Protein 4K4K (pdb70)

Radius of gyration: 31.1 Å; Cα contacts (8 Å, |Δi|>4): 1404; chains: 2; bounding box: 50×103×67 Å

Solvent-accessible surface area: 24037 Å² total

Nearest PDB structures (foldseek):
  4k4k-assembly1_A  TM=1.003E+00  e=1.810E-51  Bacteroides uniformis ATCC 8492
  4k4k-assembly2_B  TM=9.909E-01  e=2.989E-47  Bacteroides uniformis ATCC 8492
  3sy6-assembly1_B  TM=6.641E-01  e=6.345E-12  Bacteroides fragilis NCTC 9343
  3t2l-assembly1_A-2  TM=6.442E-01  e=5.143E-11  Bacteroides fragilis NCTC 9343
  3pay-assembly1_D  TM=4.215E-01  e=3.443E-05  Bacteroides ovatus ATCC 8483

Secondary structure (DSSP, 8-state):
--SSS--B-EEE----SS-TT-EEEE--BTTB--SSSSEEEE----STT-B-EEPTT---B--TT---EEEEEESS--SS-BTTTEEEEE-S--SSGGGT---EEEEEEE-TTS-EEE--B--SSEEEEEEEEE-SSS--GGGGTT-EEEEEEE--EEEEETTT-S--EE-----EEEEPEEETTEEEEEE--BS-----EEEEEGGGTTEEEEE-GGGSTT-SSB-TTEEEEEEEEEETTEEEEEEEEEE--/----B-EEE-------TT--TT-EEEE--BTTB-SSSSSEEEE-TTHHHH-B-EEPTT---B--TT---EEEEEESS--SS-BTTTEEEEE-S--SSGGGT---EEEEEEEBTTB-EEE--B--SSEEEEEEEEE-SSS--GGGGTT-EEEEEEE--EEEEETTT-S--EE-----EEEEPEEETTEEEEEE--BS-----EEEEEGGGTTEEEEE-GGGSTT-SSB-TTEEEEEEEEEETTEEEEEEEEEE--

CATH classification: 2.60.40.2620 (+1 more: 2.60.40.2630)

B-factor: mean 32.06, std 14.96, range [7.77, 121.59]

Structure (mmCIF, N/CA/C/O backbone):
data_4K4K
#
_entry.id   4K4K
#
_cell.length_a   59.398
_cell.length_b   140.225
_cell.length_c   53.450
_cell.angle_alpha   90.000
_cell.angle_beta   90.000
_cell.angle_gamma   90.000
#
_symmetry.space_group_name_H-M   'P 21 21 2'
#
loop_
_entity.id
_entity.type
_entity.pdbx_description
1 polymer 'Putative cell adhesion protein'
2 non-polymer 'CHLORIDE ION'
3 water water
#
loop_
_atom_site.group_PDB
_atom_site.id
_atom_site.type_symbol
_atom_site.label_atom_id
_atom_site.label_alt_id
_atom_site.label_comp_id
_atom_site.label_asym_id
_atom_site.label_entity_id
_atom_site.label_seq_id
_atom_site.pdbx_PDB_ins_code
_atom_site.Cartn_x
_atom_site.Cartn_y
_atom_site.Cartn_z
_atom_site.occupancy
_atom_site.B_iso_or_equiv
_atom_site.auth_seq_id
_atom_site.auth_comp_id
_atom_site.auth_asym_id
_atom_site.auth_atom_id
_atom_site.pdbx_PDB_model_num
ATOM 1 N N . GLN A 1 7 ? 0.151 3.699 7.000 1.00 64.56 28 GLN A N 1
ATOM 2 C CA . GLN A 1 7 ? -0.379 5.061 7.055 1.00 63.77 28 GLN A CA 1
ATOM 3 C C . GLN A 1 7 ? -0.033 5.881 5.792 1.00 67.27 28 GLN A C 1
ATOM 4 O O . GLN A 1 7 ? 1.111 5.831 5.328 1.00 67.98 28 GLN A O 1
ATOM 6 N N . PRO A 1 8 ? -1.005 6.672 5.256 1.00 62.02 29 PRO A N 1
ATOM 7 C CA . PRO A 1 8 ? -0.733 7.476 4.046 1.00 61.51 29 PRO A CA 1
ATOM 8 C C . PRO A 1 8 ? 0.335 8.553 4.241 1.00 64.78 29 PRO A C 1
ATOM 9 O O . PRO A 1 8 ? 0.606 8.968 5.372 1.00 65.15 29 PRO A O 1
ATOM 13 N N . THR A 1 9 ? 0.937 9.005 3.129 1.00 59.77 30 THR A N 1
ATOM 14 C CA . THR A 1 9 ? 1.963 10.050 3.148 1.00 59.72 30 THR A CA 1
ATOM 15 C C . THR A 1 9 ? 1.372 11.389 2.647 1.00 58.50 30 THR A C 1
ATOM 16 O O . THR A 1 9 ? 2.124 12.363 2.486 1.00 60.04 30 THR A O 1
ATOM 20 N N . ASP A 1 10 ? 0.031 11.462 2.438 1.00 47.78 31 ASP A N 1
ATOM 21 C CA . ASP A 1 10 ? -0.552 12.736 2.003 1.00 45.06 31 ASP A CA 1
ATOM 22 C C . ASP A 1 10 ? -1.440 13.362 3.118 1.00 40.57 31 ASP A C 1
ATOM 23 O O . ASP A 1 10 ? -2.309 14.182 2.814 1.00 35.65 31 ASP A O 1
ATOM 28 N N . GLY A 1 11 ? -1.151 13.003 4.388 1.00 34.42 32 GLY A N 1
ATOM 29 C CA . GLY A 1 11 ? -1.752 13.592 5.587 1.00 33.04 32 GLY A CA 1
ATOM 30 C C . GLY A 1 11 ? -2.972 12.937 6.202 1.00 33.12 32 GLY A C 1
ATOM 31 O O . GLY A 1 11 ? -3.396 13.326 7.300 1.00 32.33 32 GLY A O 1
ATOM 32 N N . ARG A 1 12 ? -3.608 12.011 5.480 1.00 27.29 33 ARG A N 1
ATOM 33 C CA . ARG A 1 12 ? -4.818 11.362 5.991 1.00 25.46 33 ARG A CA 1
ATOM 34 C C . ARG A 1 12 ? -4.445 10.382 7.113 1.00 28.32 33 ARG A C 1
ATOM 35 O O . ARG A 1 12 ? -3.399 9.747 7.046 1.00 29.64 33 ARG A O 1
ATOM 43 N N . VAL A 1 13 ? -5.268 10.305 8.170 1.00 22.42 34 VAL A N 1
ATOM 44 C CA . VAL A 1 13 ? -4.937 9.463 9.301 1.00 20.63 34 VAL A CA 1
ATOM 45 C C . VAL A 1 13 ? -5.889 8.289 9.340 1.00 21.57 34 VAL A C 1
ATOM 46 O O . VAL A 1 13 ? -7.083 8.470 9.555 1.00 19.95 34 VAL A O 1
ATOM 50 N N . ALA A 1 14 ? -5.343 7.082 9.115 1.00 18.25 35 ALA A N 1
ATOM 51 C CA . ALA A 1 14 ? -6.112 5.869 9.116 1.00 17.05 35 ALA A CA 1
ATOM 52 C C . ALA A 1 14 ? -6.306 5.335 10.530 1.00 20.92 35 ALA A C 1
ATOM 53 O O . ALA A 1 14 ? -5.444 5.495 11.397 1.00 20.88 35 ALA A O 1
ATOM 55 N N . LEU A 1 15 ? -7.396 4.617 10.729 1.00 18.19 36 LEU A N 1
ATOM 56 C CA . LEU A 1 15 ? -7.635 3.906 11.978 1.00 18.04 36 LEU A CA 1
ATOM 57 C C . LEU A 1 15 ? -6.510 2.874 12.221 1.00 21.41 36 LEU A C 1
ATOM 58 O O . LEU A 1 15 ? -6.123 2.142 11.297 1.00 20.38 36 LEU A O 1
ATOM 63 N N . GLU A 1 16 ? -6.001 2.798 13.459 1.00 19.27 37 GLU A N 1
ATOM 64 C CA . GLU A 1 16 ? -5.005 1.788 13.825 1.00 19.54 37 GLU A CA 1
ATOM 65 C C . GLU A 1 16 ? -5.712 0.837 14.798 1.00 23.70 37 GLU A C 1
ATOM 66 O O . GLU A 1 16 ? -5.788 1.115 16.004 1.00 20.92 37 GLU A O 1
ATOM 72 N N . ALA A 1 17 ? -6.255 -0.254 14.264 1.00 20.06 38 ALA A N 1
ATOM 73 C CA . ALA A 1 17 ? -7.060 -1.187 15.039 1.00 20.55 38 ALA A CA 1
ATOM 74 C C . ALA A 1 17 ? -6.281 -2.363 15.553 1.00 25.97 38 ALA A C 1
ATOM 75 O O . ALA A 1 17 ? -5.544 -2.993 14.799 1.00 26.79 38 ALA A O 1
ATOM 77 N N . THR A 1 18 ? -6.525 -2.709 16.832 1.00 22.38 39 THR A N 1
ATOM 78 C CA . THR A 1 18 ? -5.984 -3.901 17.510 1.00 23.86 39 THR A CA 1
ATOM 79 C C . THR A 1 18 ? -7.092 -4.543 18.358 1.00 30.15 39 THR A C 1
ATOM 80 O O . THR A 1 18 ? -8.122 -3.919 18.592 1.00 25.29 39 THR A O 1
ATOM 84 N N . SER A 1 19 ? -6.890 -5.795 18.798 1.00 33.51 40 SER A N 1
ATOM 85 C CA . SER A 1 19 ? -7.839 -6.484 19.670 1.00 36.78 40 SER A CA 1
ATOM 86 C C . SER A 1 19 ? -7.379 -6.439 21.158 1.00 47.52 40 SER A C 1
ATOM 87 O O . SER A 1 19 ? -7.944 -7.148 22.011 1.00 49.82 40 SER A O 1
ATOM 90 N N . GLY A 1 20 ? -6.368 -5.623 21.436 1.00 45.13 41 GLY A N 1
ATOM 91 C CA . GLY A 1 20 ? -5.793 -5.458 22.767 1.00 88.00 41 GLY A CA 1
ATOM 92 C C . GLY A 1 20 ? -6.729 -4.801 23.761 1.00 121.59 41 GLY A C 1
ATOM 93 O O . GLY A 1 20 ? -7.466 -5.487 24.472 1.00 84.79 41 GLY A O 1
ATOM 94 N N . ASP A 1 29 ? -2.059 -16.066 23.208 1.00 73.78 50 ASP A N 1
ATOM 95 C CA . ASP A 1 29 ? -1.096 -16.610 22.250 1.00 74.21 50 ASP A CA 1
ATOM 96 C C . ASP A 1 29 ? -1.805 -17.217 21.029 1.00 76.19 50 ASP A C 1
ATOM 97 O O . ASP A 1 29 ? -1.307 -17.079 19.908 1.00 76.10 50 ASP A O 1
ATOM 99 N N . LYS A 1 30 ? -2.962 -17.875 21.243 1.00 70.73 51 LYS A N 1
ATOM 100 C CA . LYS A 1 30 ? -3.752 -18.489 20.170 1.00 68.66 51 LYS A CA 1
ATOM 101 C C . LYS A 1 30 ? -5.223 -18.003 20.228 1.00 68.31 51 LYS A C 1
ATOM 102 O O . LYS A 1 30 ? -6.151 -18.817 20.189 1.00 67.68 51 LYS A O 1
ATOM 104 N N . THR A 1 31 ? -5.430 -16.667 20.299 1.00 61.81 52 THR A N 1
ATOM 105 C CA . THR A 1 31 ? -6.777 -16.075 20.364 1.00 58.96 52 THR A CA 1
ATOM 106 C C . THR A 1 31 ? -7.417 -16.030 18.954 1.00 57.11 52 THR A C 1
ATOM 107 O O . THR A 1 31 ? -8.518 -16.554 18.773 1.00 55.87 52 THR A O 1
ATOM 111 N N . TRP A 1 32 ? -6.727 -15.418 17.969 1.00 49.66 53 TRP A N 1
ATOM 112 C CA . TRP A 1 32 ? -7.193 -15.318 16.581 1.00 46.97 53 TRP A CA 1
ATOM 113 C C . TRP A 1 32 ? -6.446 -16.297 15.697 1.00 52.33 53 TRP A C 1
ATOM 114 O O . TRP A 1 32 ? -5.445 -16.870 16.128 1.00 54.25 53 TRP A O 1
ATOM 125 N N . GLU A 1 33 ? -6.899 -16.463 14.453 1.00 47.83 54 GLU A N 1
ATOM 126 C CA . GLU A 1 33 ? -6.192 -17.270 13.460 1.00 48.85 54 GLU A CA 1
ATOM 127 C C . GLU A 1 33 ? -6.082 -16.461 12.185 1.00 51.51 54 GLU A C 1
ATOM 128 O O . GLU A 1 33 ? -7.001 -15.693 11.876 1.00 48.94 54 GLU A O 1
ATOM 134 N N . ALA A 1 34 ? -4.936 -16.582 11.478 1.00 48.65 55 ALA A N 1
ATOM 135 C CA . ALA A 1 34 ? -4.663 -15.854 10.233 1.00 48.34 55 ALA A CA 1
ATOM 136 C C . ALA A 1 34 ? -5.877 -15.903 9.303 1.00 48.65 55 ALA A C 1
ATOM 137 O O . ALA A 1 34 ? -6.475 -16.969 9.111 1.00 47.41 55 ALA A O 1
ATOM 139 N N . GLY A 1 35 ? -6.285 -14.725 8.840 1.00 42.84 56 GLY A N 1
ATOM 140 C CA . GLY A 1 35 ? -7.437 -14.564 7.963 1.00 40.71 56 GLY A CA 1
ATOM 141 C C . GLY A 1 35 ? -8.731 -14.166 8.653 1.00 39.88 56 GLY A C 1
ATOM 142 O O . GLY A 1 35 ? -9.684 -13.792 7.957 1.00 39.66 56 GLY A O 1
ATOM 143 N N . ASP A 1 36 ? -8.804 -14.281 10.019 1.00 31.22 57 ASP A N 1
ATOM 144 C CA . ASP A 1 36 ? -10.000 -13.917 10.808 1.00 27.60 57 ASP A CA 1
ATOM 145 C C . ASP A 1 36 ? -10.382 -12.478 10.483 1.00 27.66 57 ASP A C 1
ATOM 146 O O . ASP A 1 36 ? -9.505 -11.611 10.434 1.00 27.08 57 ASP A O 1
ATOM 151 N N . ALA A 1 37 ? -11.669 -12.245 10.214 1.00 22.76 58 ALA A N 1
ATOM 152 C CA . ALA A 1 37 ? -12.134 -10.928 9.783 1.00 20.29 58 ALA A CA 1
ATOM 153 C C . ALA A 1 37 ? -13.217 -10.370 10.704 1.00 20.31 58 ALA A C 1
ATOM 154 O O . ALA A 1 37 ? -14.060 -11.109 11.240 1.00 18.48 58 ALA A O 1
ATOM 156 N N . ILE A 1 38 ? -13.153 -9.055 10.924 1.00 17.15 59 ILE A N 1
ATOM 157 C CA . ILE A 1 38 ? -14.130 -8.319 11.736 1.00 15.78 59 ILE A CA 1
ATOM 158 C C . ILE A 1 38 ? -14.740 -7.219 10.867 1.00 18.35 59 ILE A C 1
ATOM 159 O O . ILE A 1 38 ? -14.131 -6.815 9.874 1.00 18.28 59 ILE A O 1
ATOM 164 N N . GLY A 1 39 ? -15.911 -6.747 11.261 1.00 13.95 60 GLY A N 1
ATOM 165 C CA . GLY A 1 39 ? -16.564 -5.617 10.608 1.00 13.27 60 GLY A CA 1
ATOM 166 C C . GLY A 1 39 ? -16.473 -4.436 11.559 1.00 15.92 60 GLY A C 1
ATOM 167 O O . GLY A 1 39 ? -16.815 -4.577 12.731 1.00 15.97 60 GLY A O 1
ATOM 168 N N . ILE A 1 40 ? -15.982 -3.290 11.096 1.00 14.00 61 ILE A N 1
ATOM 169 C CA . ILE A 1 40 ? -15.853 -2.086 11.938 1.00 12.69 61 ILE A CA 1
ATOM 170 C C . ILE A 1 40 ? -16.750 -1.009 11.410 1.00 14.86 61 ILE A C 1
ATOM 171 O O . ILE A 1 40 ? -16.859 -0.824 10.176 1.00 15.20 61 ILE A O 1
ATOM 176 N N . TYR A 1 41 ? -17.315 -0.233 12.344 1.00 13.18 62 TYR A N 1
ATOM 177 C CA . TYR A 1 41 ? -18.082 0.980 12.039 1.00 13.01 62 TYR A CA 1
ATOM 178 C C . TYR A 1 41 ? -17.469 2.145 12.761 1.00 15.11 62 TYR A C 1
ATOM 179 O O . TYR A 1 41 ? -17.153 2.032 13.960 1.00 14.56 62 TYR A O 1
ATOM 196 N N . LEU A 1 43 ? -18.632 5.786 13.976 1.00 13.26 64 LEU A N 1
ATOM 197 C CA . LEU A 1 43 ? -19.915 6.431 14.259 1.00 13.37 64 LEU A CA 1
ATOM 198 C C . LEU A 1 43 ? -19.778 7.872 14.664 1.00 17.83 64 LEU A C 1
ATOM 199 O O . LEU A 1 43 ? -18.880 8.222 15.430 1.00 15.54 64 LEU A O 1
ATOM 204 N N . ASN A 1 44 ? -20.743 8.681 14.231 1.00 15.99 65 ASN A N 1
ATOM 205 C CA . ASN A 1 44 ? -20.906 10.064 14.664 1.00 16.91 65 ASN A CA 1
ATOM 206 C C . ASN A 1 44 ? -22.252 10.037 15.367 1.00 19.58 65 ASN A C 1
ATOM 207 O O . ASN A 1 44 ? -23.285 10.096 14.706 1.00 19.22 65 ASN A O 1
ATOM 212 N N . GLY A 1 45 ? -22.238 9.827 16.684 1.00 17.22 66 GLY A N 1
ATOM 213 C CA . GLY A 1 45 ? -23.447 9.577 17.453 1.00 18.20 66 GLY A CA 1
ATOM 214 C C . GLY A 1 45 ? -23.984 8.238 16.959 1.00 20.60 66 GLY A C 1
ATOM 215 O O . GLY A 1 45 ? -23.257 7.243 16.940 1.00 18.37 66 GLY A O 1
ATOM 216 N N . ASP A 1 46 ? -25.233 8.205 16.476 1.00 16.45 67 ASP A N 1
ATOM 217 C CA . ASP A 1 46 ? -25.794 6.939 15.963 1.00 15.48 67 ASP A CA 1
ATOM 218 C C . ASP A 1 46 ? -25.543 6.753 14.480 1.00 17.10 67 ASP A C 1
ATOM 219 O O . ASP A 1 46 ? -25.805 5.664 13.945 1.00 17.70 67 ASP A O 1
ATOM 224 N N . ALA A 1 47 ? -25.086 7.802 13.809 1.00 16.48 68 ALA A N 1
ATOM 225 C CA . ALA A 1 47 ? -24.942 7.745 12.360 1.00 17.19 68 ALA A CA 1
ATOM 226 C C . ALA A 1 47 ? -23.644 7.100 11.943 1.00 20.89 68 ALA A C 1
ATOM 227 O O . ALA A 1 47 ? -22.597 7.349 12.548 1.00 18.22 68 ALA A O 1
ATOM 229 N N . THR A 1 48 ? -23.710 6.278 10.897 1.00 17.82 69 THR A N 1
ATOM 230 C CA . THR A 1 48 ? -22.496 5.680 10.360 1.00 16.92 69 THR A CA 1
ATOM 231 C C . THR A 1 48 ? -21.778 6.719 9.493 1.00 21.91 69 THR A C 1
ATOM 232 O O . THR A 1 48 ? -22.408 7.345 8.624 1.00 20.08 69 THR A O 1
ATOM 236 N N . ASP A 1 49 ? -20.487 6.938 9.758 1.00 20.59 70 ASP A N 1
ATOM 237 C CA . ASP A 1 49 ? -19.704 7.903 8.998 1.00 22.24 70 ASP A CA 1
ATOM 238 C C . ASP A 1 49 ? -19.098 7.165 7.831 1.00 27.10 70 ASP A C 1
ATOM 239 O O . ASP A 1 49 ? -18.252 6.278 8.052 1.00 26.29 70 ASP A O 1
ATOM 244 N N . GLY A 1 50 ? -19.590 7.462 6.610 1.00 23.38 71 GLY A N 1
ATOM 245 C CA . GLY A 1 50 ? -19.146 6.732 5.418 1.00 23.75 71 GLY A CA 1
ATOM 246 C C . GLY A 1 50 ? -19.752 5.333 5.377 1.00 25.63 71 GLY A C 1
ATOM 247 O O . GLY A 1 50 ? -20.801 5.113 5.977 1.00 25.28 71 GLY A O 1
ATOM 248 N N . ASN A 1 51 ? -19.115 4.370 4.690 1.00 19.93 72 ASN A N 1
ATOM 249 C CA . ASN A 1 51 ? -19.676 3.016 4.622 1.00 20.64 72 ASN A CA 1
ATOM 250 C C . ASN A 1 51 ? -19.530 2.308 5.967 1.00 24.16 72 ASN A C 1
ATOM 251 O O . ASN A 1 51 ? -18.472 2.373 6.594 1.00 24.42 72 ASN A O 1
ATOM 256 N N . GLY A 1 52 ? -20.557 1.600 6.388 1.00 20.81 73 GLY A N 1
ATOM 257 C CA . GLY A 1 52 ? -20.398 0.843 7.633 1.00 19.03 73 GLY A CA 1
ATOM 258 C C . GLY A 1 52 ? -19.822 -0.524 7.337 1.00 18.84 73 GLY A C 1
ATOM 259 O O . GLY A 1 52 ? -19.553 -0.853 6.172 1.00 17.71 73 GLY A O 1
ATOM 260 N N . ASN A 1 53 ? -19.668 -1.362 8.385 1.00 14.31 74 ASN A N 1
ATOM 261 C CA . ASN A 1 53 ? -19.266 -2.758 8.200 1.00 13.52 74 ASN A CA 1
ATOM 262 C C . ASN A 1 53 ? -18.004 -2.897 7.324 1.00 15.06 74 ASN A C 1
ATOM 263 O O . ASN A 1 53 ? -17.972 -3.674 6.348 1.00 15.09 74 ASN A O 1
ATOM 268 N N . ARG A 1 54 ? -16.967 -2.117 7.681 1.00 13.59 75 ARG A N 1
ATOM 269 C CA A ARG A 1 54 ? -15.691 -2.115 6.969 0.60 14.65 75 ARG A CA 1
ATOM 270 C CA B ARG A 1 54 ? -15.714 -2.148 6.931 0.40 14.08 75 ARG A CA 1
ATOM 271 C C . ARG A 1 54 ? -14.918 -3.392 7.309 1.00 16.95 75 ARG A C 1
ATOM 272 O O . ARG A 1 54 ? -14.725 -3.688 8.484 1.00 15.78 75 ARG A O 1
ATOM 287 N N . LYS A 1 55 ? -14.476 -4.145 6.297 1.00 15.30 76 LYS A N 1
ATOM 288 C CA . LYS A 1 55 ? -13.770 -5.402 6.534 1.00 15.07 76 LYS A CA 1
ATOM 289 C C . LYS A 1 55 ? -12.325 -5.188 6.953 1.00 17.88 76 LYS A C 1
ATOM 290 O O . LYS A 1 55 ? -11.561 -4.570 6.225 1.00 17.32 76 LYS A O 1
ATOM 296 N N . TYR A 1 56 ? -11.968 -5.729 8.121 1.00 15.74 77 TYR A N 1
ATOM 297 C CA . TYR A 1 56 ? -10.604 -5.706 8.665 1.00 15.44 77 TYR A CA 1
ATOM 298 C C . TYR A 1 56 ? -10.204 -7.131 8.982 1.00 18.70 77 TYR A C 1
ATOM 299 O O . TYR A 1 56 ? -11.022 -7.888 9.520 1.00 18.87 77 TYR A O 1
ATOM 308 N N . THR A 1 57 ? -8.961 -7.510 8.677 1.00 16.85 78 THR A N 1
ATOM 309 C CA . THR A 1 57 ? -8.521 -8.878 8.954 1.00 19.12 78 THR A CA 1
ATOM 310 C C . THR A 1 57 ? -7.285 -8.884 9.803 1.00 27.24 78 THR A C 1
ATOM 311 O O . THR A 1 57 ? -6.555 -7.906 9.835 1.00 26.52 78 THR A O 1
ATOM 315 N N . THR A 1 58 ? -6.988 -10.016 10.420 1.00 29.59 79 THR A N 1
ATOM 316 C CA . THR A 1 58 ? -5.722 -10.143 11.148 1.00 32.64 79 THR A CA 1
ATOM 317 C C . THR A 1 58 ? -4.916 -11.308 10.561 1.00 42.74 79 THR A C 1
ATOM 318 O O . THR A 1 58 ? -5.502 -12.255 10.035 1.00 42.20 79 THR A O 1
ATOM 322 N N . ALA A 1 59 ? -3.577 -11.233 10.646 1.00 45.37 80 ALA A N 1
ATOM 323 C CA . ALA A 1 59 ? -2.669 -12.315 10.238 1.00 48.43 80 ALA A CA 1
ATOM 324 C C . ALA A 1 59 ? -1.960 -12.866 11.484 1.00 56.82 80 ALA A C 1
ATOM 325 O O . ALA A 1 59 ? -1.294 -13.908 11.428 1.00 57.83 80 ALA A O 1
ATOM 327 N N . GLN A 1 60 ? -2.124 -12.149 12.616 1.00 55.40 81 GLN A N 1
ATOM 328 C CA . GLN A 1 60 ? -1.543 -12.472 13.923 1.00 57.33 81 GLN A CA 1
ATOM 329 C C . GLN A 1 60 ? -2.496 -13.375 14.732 1.00 61.98 81 GLN A C 1
ATOM 330 O O . GLN A 1 60 ? -3.715 -13.290 14.573 1.00 59.21 81 GLN A O 1
ATOM 336 N N . THR A 1 61 ? -1.928 -14.240 15.589 1.00 60.98 82 THR A N 1
ATOM 337 C CA . THR A 1 61 ? -2.701 -15.165 16.426 1.00 61.28 82 THR A CA 1
ATOM 338 C C . THR A 1 61 ? -2.834 -14.649 17.869 1.00 66.53 82 THR A C 1
ATOM 339 O O . THR A 1 61 ? -3.771 -15.037 18.575 1.00 64.95 82 THR A O 1
ATOM 343 N N . ALA A 1 62 ? -1.896 -13.773 18.286 1.00 65.38 83 ALA A N 1
ATOM 344 C CA . ALA A 1 62 ? -1.785 -13.169 19.618 1.00 66.22 83 ALA A CA 1
ATOM 345 C C . ALA A 1 62 ? -2.999 -12.311 20.003 1.00 69.66 83 ALA A C 1
ATOM 346 O O . ALA A 1 62 ? -3.677 -11.746 19.134 1.00 68.08 83 ALA A O 1
ATOM 348 N N . GLU A 1 63 ? -3.244 -12.214 21.330 1.00 67.03 84 GLU A N 1
ATOM 349 C CA . GLU A 1 63 ? -4.323 -11.453 21.972 1.00 65.72 84 GLU A CA 1
ATOM 350 C C . GLU A 1 63 ? -4.270 -9.961 21.622 1.00 67.11 84 GLU A C 1
ATOM 351 O O . GLU A 1 63 ? -5.324 -9.337 21.488 1.00 66.02 84 GLU A O 1
ATOM 353 N N . ASN A 1 64 ? -3.052 -9.402 21.467 1.00 62.22 85 ASN A N 1
ATOM 354 C CA . ASN A 1 64 ? -2.829 -7.987 21.143 1.00 60.69 85 ASN A CA 1
ATOM 355 C C . ASN A 1 64 ? -2.709 -7.734 19.606 1.00 58.22 85 ASN A C 1
ATOM 356 O O . ASN A 1 64 ? -2.310 -6.638 19.187 1.00 57.39 85 ASN A O 1
ATOM 361 N N . GLY A 1 65 ? -3.085 -8.741 18.811 1.00 50.12 86 GLY A N 1
ATOM 362 C CA . GLY A 1 65 ? -3.027 -8.743 17.352 1.00 47.26 86 GLY A CA 1
ATOM 363 C C . GLY A 1 65 ? -3.625 -7.525 16.672 1.00 43.58 86 GLY A C 1
ATOM 364 O O . GLY A 1 65 ? -4.698 -7.052 17.057 1.00 40.30 86 GLY A O 1
ATOM 365 N N . SER A 1 66 ? -2.908 -6.992 15.684 1.00 37.52 87 SER A N 1
ATOM 366 C CA . SER A 1 66 ? -3.373 -5.829 14.945 1.00 34.63 87 SER A CA 1
ATOM 367 C C . SER A 1 66 ? -4.249 -6.276 13.762 1.00 33.77 87 SER A C 1
ATOM 368 O O . SER A 1 66 ? -4.076 -7.382 13.237 1.00 32.56 87 SER A O 1
ATOM 371 N N . PHE A 1 67 ? -5.219 -5.431 13.388 1.00 26.37 88 PHE A N 1
ATOM 372 C CA . PHE A 1 67 ? -6.104 -5.682 12.247 1.00 25.08 88 PHE A CA 1
ATOM 373 C C . PHE A 1 67 ? -5.743 -4.749 11.132 1.00 26.83 88 PHE A C 1
ATOM 374 O O . PHE A 1 67 ? -5.339 -3.623 11.395 1.00 28.79 88 PHE A O 1
ATOM 382 N N . THR A 1 68 ? -5.899 -5.208 9.887 1.00 22.51 89 THR A N 1
ATOM 383 C CA A THR A 1 68 ? -5.591 -4.413 8.704 0.50 21.76 89 THR A CA 1
ATOM 384 C CA B THR A 1 68 ? -5.629 -4.383 8.709 0.50 21.99 89 THR A CA 1
ATOM 385 C C . THR A 1 68 ? -6.822 -4.340 7.804 1.00 22.48 89 THR A C 1
ATOM 386 O O . THR A 1 68 ? -7.486 -5.349 7.582 1.00 21.97 89 THR A O 1
ATOM 393 N N . ALA A 1 69 ? -7.085 -3.157 7.286 1.00 20.16 90 ALA A N 1
ATOM 394 C CA . ALA A 1 69 ? -8.218 -2.942 6.417 1.00 19.25 90 ALA A CA 1
ATOM 395 C C . ALA A 1 69 ? -8.052 -3.728 5.134 1.00 25.50 90 ALA A C 1
ATOM 396 O O . ALA A 1 69 ? -6.956 -3.781 4.572 1.00 24.87 90 ALA A O 1
ATOM 398 N N . ALA A 1 70 ? -9.139 -4.352 4.668 1.00 24.22 91 ALA A N 1
ATOM 399 C CA . ALA A 1 70 ? -9.155 -4.968 3.340 1.00 24.15 91 ALA A CA 1
ATOM 400 C C . ALA A 1 70 ? -9.023 -3.824 2.318 1.00 24.11 91 ALA A C 1
ATOM 401 O O . ALA A 1 70 ? -9.330 -2.674 2.652 1.00 21.91 91 ALA A O 1
ATOM 403 N N . GLU A 1 71 ? -8.545 -4.102 1.104 1.00 22.85 92 GLU A N 1
ATOM 404 C CA . GLU A 1 71 ? -8.351 -3.014 0.149 1.00 23.46 92 GLU A CA 1
ATOM 405 C C . GLU A 1 71 ? -9.640 -2.254 -0.142 1.00 24.76 92 GLU A C 1
ATOM 406 O O . GLU A 1 71 ? -10.679 -2.878 -0.334 1.00 26.43 92 GLU A O 1
ATOM 412 N N . GLY A 1 72 ? -9.553 -0.921 -0.095 1.00 21.38 93 GLY A N 1
ATOM 413 C CA . GLY A 1 72 ? -10.669 -0.007 -0.291 1.00 19.62 93 GLY A CA 1
ATOM 414 C C . GLY A 1 72 ? -11.611 0.127 0.899 1.00 22.33 93 GLY A C 1
ATOM 415 O O . GLY A 1 72 ? -12.645 0.800 0.788 1.00 23.93 93 GLY A O 1
ATOM 416 N N . GLN A 1 73 ? -11.277 -0.510 2.057 1.00 18.05 94 GLN A N 1
ATOM 417 C CA A GLN A 1 73 ? -12.107 -0.537 3.276 0.50 16.78 94 GLN A CA 1
ATOM 418 C CA B GLN A 1 73 ? -12.185 -0.388 3.209 0.50 17.05 94 GLN A CA 1
ATOM 419 C C . GLN A 1 73 ? -11.547 0.354 4.397 1.00 19.42 94 GLN A C 1
ATOM 420 O O . GLN A 1 73 ? -12.165 0.457 5.452 1.00 19.17 94 GLN A O 1
ATOM 431 N N . THR A 1 74 ? -10.359 0.951 4.191 1.00 17.28 95 THR A N 1
ATOM 432 C CA . THR A 1 74 ? -9.696 1.752 5.227 1.00 16.80 95 THR A CA 1
ATOM 433 C C . THR A 1 74 ? -10.606 2.878 5.759 1.00 18.92 95 THR A C 1
ATOM 434 O O . THR A 1 74 ? -11.191 3.671 4.995 1.00 18.76 95 THR A O 1
ATOM 438 N N . ILE A 1 75 ? -10.708 2.933 7.088 1.00 16.12 96 ILE A N 1
ATOM 439 C CA . ILE A 1 75 ? -11.417 3.995 7.783 1.00 15.12 96 ILE A CA 1
ATOM 440 C C . ILE A 1 75 ? -10.417 5.099 8.080 1.00 15.89 96 ILE A C 1
ATOM 441 O O . ILE A 1 75 ? -9.357 4.822 8.676 1.00 15.44 96 ILE A O 1
ATOM 446 N N . TYR A 1 76 ? -10.753 6.327 7.686 1.00 15.93 97 TYR A N 1
ATOM 447 C CA . TYR A 1 76 ? -9.917 7.507 7.970 1.00 15.66 97 TYR A CA 1
ATOM 448 C C . TYR A 1 76 ? -10.611 8.414 8.931 1.00 19.15 97 TYR A C 1
ATOM 449 O O . TYR A 1 76 ? -11.814 8.653 8.799 1.00 18.43 97 TYR A O 1
ATOM 458 N N . PHE A 1 77 ? -9.839 8.979 9.876 1.00 15.62 98 PHE A N 1
ATOM 459 C CA . PHE A 1 77 ? -10.409 9.933 10.830 1.00 15.77 98 PHE A CA 1
ATOM 460 C C . PHE A 1 77 ? -10.778 11.245 10.149 1.00 18.79 98 PHE A C 1
ATOM 461 O O . PHE A 1 77 ? -10.102 11.617 9.176 1.00 18.14 98 PHE A O 1
ATOM 469 N N . PRO A 1 78 ? -11.826 11.951 10.649 1.00 18.26 99 PRO A N 1
ATOM 470 C CA . PRO A 1 78 ? -12.164 13.282 10.073 1.00 19.87 99 PRO A CA 1
ATOM 471 C C . PRO A 1 78 ? -10.947 14.218 10.101 1.00 21.82 99 PRO A C 1
ATOM 472 O O . PRO A 1 78 ? -10.259 14.354 11.130 1.00 19.44 99 PRO A O 1
ATOM 476 N N . VAL A 1 79 ? -10.683 14.872 8.962 1.00 19.01 100 VAL A N 1
ATOM 477 C CA . VAL A 1 79 ? -9.554 15.785 8.849 1.00 21.79 100 VAL A CA 1
ATOM 478 C C . VAL A 1 79 ? -9.694 16.999 9.820 1.00 27.11 100 VAL A C 1
ATOM 479 O O . VAL A 1 79 ? -8.672 17.518 10.264 1.00 27.01 100 VAL A O 1
ATOM 483 N N . ASP A 1 80 ? -10.931 17.384 10.187 1.00 24.02 101 ASP A N 1
ATOM 484 C CA . ASP A 1 80 ? -11.159 18.505 11.115 1.00 25.07 101 ASP A CA 1
ATOM 485 C C . ASP A 1 80 ? -10.763 18.173 12.580 1.00 29.43 101 ASP A C 1
ATOM 486 O O . ASP A 1 80 ? -10.937 19.030 13.461 1.00 30.01 101 ASP A O 1
ATOM 491 N N . ALA A 1 81 ? -10.243 16.941 12.845 1.00 23.64 102 ALA A N 1
ATOM 492 C CA . ALA A 1 81 ? -9.817 16.471 14.161 1.00 23.80 102 ALA A CA 1
ATOM 493 C C . ALA A 1 81 ? -11.009 16.350 15.140 1.00 24.32 102 ALA A C 1
ATOM 494 O O . ALA A 1 81 ? -10.803 16.276 16.342 1.00 26.24 102 ALA A O 1
ATOM 496 N N . SER A 1 82 ? -12.244 16.249 14.619 1.00 19.25 103 SER A N 1
ATOM 497 C CA . SER A 1 82 ? -13.415 15.998 15.463 1.00 19.20 103 SER A CA 1
ATOM 498 C C . SER A 1 82 ? -13.414 14.501 15.862 1.00 21.76 103 SER A C 1
ATOM 499 O O . SER A 1 82 ? -12.780 13.665 15.185 1.00 20.20 103 SER A O 1
ATOM 502 N N . GLN A 1 83 ? -14.122 14.177 16.955 1.00 17.94 104 GLN A N 1
ATOM 503 C CA A GLN A 1 83 ? -14.096 12.813 17.466 0.50 17.50 104 GLN A CA 1
ATOM 504 C CA B GLN A 1 83 ? -14.155 12.829 17.522 0.50 17.83 104 GLN A CA 1
ATOM 505 C C . GLN A 1 83 ? -15.209 11.922 16.882 1.00 18.81 104 GLN A C 1
ATOM 506 O O . GLN A 1 83 ? -16.260 12.392 16.416 1.00 17.80 104 GLN A O 1
ATOM 517 N N . ARG A 1 84 ? -14.962 10.617 16.935 1.00 15.22 105 ARG A N 1
ATOM 518 C CA . ARG A 1 84 ? -15.862 9.580 16.464 1.00 14.90 105 ARG A CA 1
ATOM 519 C C . ARG A 1 84 ? -15.798 8.411 17.416 1.00 19.10 105 ARG A C 1
ATOM 520 O O . ARG A 1 84 ? -14.807 8.265 18.157 1.00 18.91 105 ARG A O 1
ATOM 528 N N . ASP A 1 85 ? -16.828 7.551 17.379 1.00 15.13 106 ASP A N 1
ATOM 529 C CA . ASP A 1 85 ? -16.856 6.328 18.184 1.00 14.18 106 ASP A CA 1
ATOM 530 C C . ASP A 1 85 ? -16.699 5.141 17.279 1.00 15.64 106 ASP A C 1
ATOM 531 O O . ASP A 1 85 ? -16.928 5.256 16.074 1.00 14.19 106 ASP A O 1
ATOM 536 N N . PHE A 1 86 ? -16.302 3.997 17.840 1.00 14.31 107 PHE A N 1
ATOM 537 C CA . PHE A 1 86 ? -16.034 2.810 17.043 1.00 13.95 107 PHE A CA 1
ATOM 538 C C . PHE A 1 86 ? -16.666 1.616 17.662 1.00 17.25 107 PHE A C 1
ATOM 539 O O . PHE A 1 86 ? -16.591 1.450 18.883 1.00 16.38 107 PHE A O 1
ATOM 547 N N . VAL A 1 87 ? -17.235 0.757 16.824 1.00 13.38 108 VAL A N 1
ATOM 548 C CA . VAL A 1 87 ? -17.790 -0.528 17.246 1.00 13.26 108 VAL A CA 1
ATOM 549 C C . VAL A 1 87 ? -17.327 -1.573 16.238 1.00 16.25 108 VAL A C 1
ATOM 550 O O . VAL A 1 87 ? -16.991 -1.225 15.104 1.00 14.86 108 VAL A O 1
ATOM 554 N N . ALA A 1 88 ? -17.345 -2.853 16.636 1.00 13.88 109 ALA A N 1
ATOM 555 C CA . ALA A 1 88 ? -16.950 -3.947 15.744 1.00 12.40 109 ALA A CA 1
ATOM 556 C C . ALA A 1 88 ? -17.635 -5.219 16.142 1.00 15.01 109 ALA A C 1
ATOM 557 O O . ALA A 1 88 ? -18.123 -5.350 17.268 1.00 14.49 109 ALA A O 1
ATOM 559 N N . TYR A 1 89 ? -17.630 -6.190 15.226 1.00 12.51 110 TYR A N 1
ATOM 560 C CA . TYR A 1 89 ? -18.190 -7.501 15.516 1.00 12.43 110 TYR A CA 1
ATOM 561 C C . TYR A 1 89 ? -17.387 -8.557 14.769 1.00 17.69 110 TYR A C 1
ATOM 562 O O . TYR A 1 89 ? -16.676 -8.263 13.805 1.00 16.68 110 TYR A O 1
ATOM 571 N N . TYR A 1 90 ? -17.523 -9.793 15.222 1.00 13.31 111 TYR A N 1
ATOM 572 C CA . TYR A 1 90 ? -16.891 -10.967 14.624 1.00 13.51 111 TYR A CA 1
ATOM 573 C C . TYR A 1 90 ? -17.949 -12.075 14.596 1.00 15.11 111 TYR A C 1
ATOM 574 O O . TYR A 1 90 ? -18.677 -12.197 15.574 1.00 15.85 111 TYR A O 1
ATOM 583 N N . PRO A 1 91 ? -18.003 -12.946 13.577 1.00 15.19 112 PRO A N 1
ATOM 584 C CA . PRO A 1 91 ? -17.205 -12.925 12.337 1.00 15.94 112 PRO A CA 1
ATOM 585 C C . PRO A 1 91 ? -17.836 -12.041 11.288 1.00 18.77 112 PRO A C 1
ATOM 586 O O . PRO A 1 91 ? -19.070 -12.005 11.128 1.00 17.01 112 PRO A O 1
ATOM 590 N N . TYR A 1 92 ? -16.991 -11.300 10.580 1.00 17.19 113 TYR A N 1
ATOM 591 C CA . TYR A 1 92 ? -17.437 -10.415 9.509 1.00 16.35 113 TYR A CA 1
ATOM 592 C C . TYR A 1 92 ? -18.355 -11.135 8.519 1.00 19.30 113 TYR A C 1
ATOM 593 O O . TYR A 1 92 ? -18.100 -12.293 8.158 1.00 19.21 113 TYR A O 1
ATOM 602 N N . ARG A 1 93 ? -19.429 -10.440 8.102 1.00 16.58 114 ARG A N 1
ATOM 603 C CA . ARG A 1 93 ? -20.366 -10.841 7.037 1.00 18.55 114 ARG A CA 1
ATOM 604 C C . ARG A 1 93 ? -20.402 -9.738 6.016 1.00 22.28 114 ARG A C 1
ATOM 605 O O . ARG A 1 93 ? -20.591 -8.588 6.396 1.00 21.12 114 ARG A O 1
ATOM 613 N N . GLU A 1 94 ? -20.242 -10.085 4.720 1.00 21.28 115 GLU A N 1
ATOM 614 C CA A GLU A 1 94 ? -20.240 -9.108 3.632 0.50 22.02 115 GLU A CA 1
ATOM 615 C CA B GLU A 1 94 ? -20.247 -9.126 3.615 0.50 22.08 115 GLU A CA 1
ATOM 616 C C . GLU A 1 94 ? -21.555 -8.336 3.587 1.00 25.28 115 GLU A C 1
ATOM 617 O O . GLU A 1 94 ? -21.538 -7.115 3.410 1.00 27.58 115 GLU A O 1
ATOM 628 N N . THR A 1 95 ? -22.679 -9.029 3.791 1.00 24.08 116 THR A N 1
ATOM 629 C CA . THR A 1 95 ? -23.992 -8.391 3.793 1.00 24.81 116 THR A CA 1
ATOM 630 C C . THR A 1 95 ? -24.719 -8.745 5.093 1.00 27.04 116 THR A C 1
ATOM 631 O O . THR A 1 95 ? -24.926 -9.913 5.393 1.00 29.00 116 THR A O 1
ATOM 635 N N . LEU A 1 96 ? -25.087 -7.717 5.851 1.00 21.33 117 LEU A N 1
ATOM 636 C CA . LEU A 1 96 ? -25.856 -7.891 7.076 1.00 19.47 117 LEU A CA 1
ATOM 637 C C . LEU A 1 96 ? -27.326 -7.687 6.750 1.00 25.95 117 LEU A C 1
ATOM 638 O O . LEU A 1 96 ? -27.645 -7.121 5.700 1.00 27.79 117 LEU A O 1
ATOM 643 N N . ALA A 1 97 ? -28.221 -8.134 7.624 1.00 21.60 118 ALA A N 1
ATOM 644 C CA . ALA A 1 97 ? -29.645 -7.873 7.413 1.00 21.44 118 ALA A CA 1
ATOM 645 C C . ALA A 1 97 ? -29.893 -6.391 7.655 1.00 24.99 118 ALA A C 1
ATOM 646 O O . ALA A 1 97 ? -29.145 -5.730 8.414 1.00 21.92 118 ALA A O 1
ATOM 648 N N . ASP A 1 98 ? -30.930 -5.872 6.973 1.00 24.51 119 ASP A N 1
ATOM 649 C CA A ASP A 1 98 ? -31.347 -4.482 7.006 0.60 25.20 119 ASP A CA 1
ATOM 650 C CA B ASP A 1 98 ? -31.344 -4.464 6.996 0.40 24.91 119 ASP A CA 1
ATOM 651 C C . ASP A 1 98 ? -31.194 -3.851 8.398 1.00 28.83 119 ASP A C 1
ATOM 652 O O . ASP A 1 98 ? -31.675 -4.410 9.388 1.00 28.13 119 ASP A O 1
ATOM 661 N N . GLY A 1 99 ? -30.507 -2.716 8.467 1.00 26.58 120 GLY A N 1
ATOM 662 C CA . GLY A 1 99 ? -30.304 -2.028 9.736 1.00 26.32 120 GLY A CA 1
ATOM 663 C C . GLY A 1 99 ? -29.144 -2.531 10.580 1.00 27.03 120 GLY A C 1
ATOM 664 O O . GLY A 1 99 ? -29.170 -2.356 11.803 1.00 25.93 120 GLY A O 1
ATOM 665 N N . ASN A 1 100 ? -28.097 -3.145 9.940 1.00 22.20 121 ASN A N 1
ATOM 666 C CA . ASN A 1 100 ? -26.866 -3.616 10.610 1.00 18.14 121 ASN A CA 1
ATOM 667 C C . ASN A 1 100 ? -27.152 -4.770 11.592 1.00 17.62 121 ASN A C 1
ATOM 668 O O . ASN A 1 100 ? -26.641 -4.782 12.725 1.00 17.04 121 ASN A O 1
ATOM 673 N N . VAL A 1 101 ? -27.900 -5.778 11.109 1.00 13.41 122 VAL A N 1
ATOM 674 C CA . VAL A 1 101 ? -28.292 -6.903 11.964 1.00 14.01 122 VAL A CA 1
ATOM 675 C C . VAL A 1 101 ? -27.614 -8.191 11.514 1.00 17.66 122 VAL A C 1
ATOM 676 O O . VAL A 1 101 ? -27.701 -8.583 10.349 1.00 17.64 122 VAL A O 1
ATOM 680 N N . TYR A 1 102 ? -26.974 -8.845 12.478 1.00 15.30 123 TYR A N 1
ATOM 681 C CA . TYR A 1 102 ? -26.319 -10.142 12.339 1.00 15.00 123 TYR A CA 1
ATOM 682 C C . TYR A 1 102 ? -27.343 -11.206 12.729 1.00 18.64 123 TYR A C 1
ATOM 683 O O . TYR A 1 102 ? -27.906 -11.151 13.834 1.00 18.40 123 TYR A O 1
ATOM 692 N N . THR A 1 103 ? -27.613 -12.152 11.814 1.00 15.25 124 THR A N 1
ATOM 693 C CA . THR A 1 103 ? -28.585 -13.232 12.064 1.00 16.55 124 THR A CA 1
ATOM 694 C C . THR A 1 103 ? -27.802 -14.466 12.497 1.00 22.28 124 THR A C 1
ATOM 695 O O . THR A 1 103 ? -26.878 -14.883 11.803 1.00 20.73 124 THR A O 1
ATOM 699 N N . VAL A 1 104 ? -28.108 -14.979 13.695 1.00 19.33 125 VAL A N 1
ATOM 700 C CA . VAL A 1 104 ? -27.460 -16.136 14.301 1.00 19.16 125 VAL A CA 1
ATOM 701 C C . VAL A 1 104 ? -28.227 -17.398 13.947 1.00 20.17 125 VAL A C 1
ATOM 702 O O . VAL A 1 104 ? -29.442 -17.427 14.137 1.00 19.69 125 VAL A O 1
ATOM 706 N N . ASP A 1 105 ? -27.519 -18.462 13.558 1.00 17.84 126 ASP A N 1
ATOM 707 C CA . ASP A 1 105 ? -28.086 -19.793 13.358 1.00 18.22 126 ASP A CA 1
ATOM 708 C C . ASP A 1 105 ? -27.076 -20.789 13.947 1.00 21.88 126 ASP A C 1
ATOM 709 O O . ASP A 1 105 ? -25.945 -20.839 13.483 1.00 23.37 126 ASP A O 1
ATOM 714 N N . VAL A 1 106 ? -27.430 -21.450 15.058 1.00 16.86 127 VAL A N 1
ATOM 715 C CA . VAL A 1 106 ? -26.505 -22.380 15.726 1.00 16.10 127 VAL A CA 1
ATOM 716 C C . VAL A 1 106 ? -26.880 -23.851 15.378 1.00 22.36 127 VAL A C 1
ATOM 717 O O . VAL A 1 106 ? -26.367 -24.755 16.043 1.00 24.12 127 VAL A O 1
ATOM 721 N N . SER A 1 107 ? -27.743 -24.087 14.332 1.00 20.48 128 SER A N 1
ATOM 722 C CA A SER A 1 107 ? -28.123 -25.447 13.890 0.50 21.57 128 SER A CA 1
ATOM 723 C CA B SER A 1 107 ? -28.112 -25.465 13.958 0.50 21.43 128 SER A CA 1
ATOM 724 C C . SER A 1 107 ? -26.914 -26.218 13.390 1.00 26.64 128 SER A C 1
ATOM 725 O O . SER A 1 107 ? -26.880 -27.445 13.505 1.00 28.34 128 SER A O 1
ATOM 730 N N . VAL A 1 108 ? -25.936 -25.502 12.788 1.00 25.13 129 VAL A N 1
ATOM 731 C CA . VAL A 1 108 ? -24.711 -26.112 12.244 1.00 26.70 129 VAL A CA 1
ATOM 732 C C . VAL A 1 108 ? -23.578 -25.693 13.173 1.00 28.79 129 VAL A C 1
ATOM 733 O O . VAL A 1 108 ? -23.218 -24.511 13.233 1.00 27.44 129 VAL A O 1
ATOM 737 N N . GLN A 1 109 ? -23.046 -26.659 13.920 1.00 27.07 130 GLN A N 1
ATOM 738 C CA . GLN A 1 109 ? -22.022 -26.424 14.954 1.00 26.02 130 GLN A CA 1
ATOM 739 C C . GLN A 1 109 ? -20.581 -26.363 14.462 1.00 33.52 130 GLN A C 1
ATOM 740 O O . GLN A 1 109 ? -19.746 -25.748 15.125 1.00 34.01 130 GLN A O 1
ATOM 746 N N . THR A 1 110 ? -20.261 -27.072 13.369 1.00 30.67 131 THR A N 1
ATOM 747 C CA . THR A 1 110 ? -18.891 -27.154 12.873 1.00 30.25 131 THR A CA 1
ATOM 748 C C . THR A 1 110 ? -18.711 -26.325 11.583 1.00 32.39 131 THR A C 1
ATOM 749 O O . THR A 1 110 ? -19.473 -26.519 10.635 1.00 32.81 131 THR A O 1
ATOM 753 N N . PRO A 1 111 ? -17.672 -25.458 11.490 1.00 28.16 132 PRO A N 1
ATOM 754 C CA . PRO A 1 111 ? -16.690 -25.104 12.537 1.00 27.53 132 PRO A CA 1
ATOM 755 C C . PRO A 1 111 ? -17.279 -24.137 13.570 1.00 28.42 132 PRO A C 1
ATOM 756 O O . PRO A 1 111 ? -18.072 -23.259 13.212 1.00 27.26 132 PRO A O 1
ATOM 760 N N . GLN A 1 112 ? -16.907 -24.313 14.838 1.00 25.11 133 GLN A N 1
ATOM 761 C CA . GLN A 1 112 ? -17.368 -23.473 15.945 1.00 23.88 133 GLN A CA 1
ATOM 762 C C . GLN A 1 112 ? -17.080 -21.987 15.715 1.00 27.26 133 GLN A C 1
ATOM 763 O O . GLN A 1 112 ? -17.931 -21.155 16.047 1.00 27.04 133 GLN A O 1
ATOM 769 N N . LYS A 1 113 ? -15.894 -21.643 15.152 1.00 23.57 134 LYS A N 1
ATOM 770 C CA . LYS A 1 113 ? -15.504 -20.234 14.939 1.00 23.64 134 LYS A CA 1
ATOM 771 C C . LYS A 1 113 ? -16.476 -19.477 14.012 1.00 26.87 134 LYS A C 1
ATOM 772 O O . LYS A 1 113 ? -16.595 -18.265 14.148 1.00 26.41 134 LYS A O 1
ATOM 778 N N . ASP A 1 114 ? -17.188 -20.181 13.100 1.00 22.69 135 ASP A N 1
ATOM 779 C CA . ASP A 1 114 ? -18.104 -19.531 12.151 1.00 22.47 135 ASP A CA 1
ATOM 780 C C . ASP A 1 114 ? -19.430 -19.130 12.791 1.00 24.64 135 ASP A C 1
ATOM 781 O O . ASP A 1 114 ? -20.165 -18.348 12.182 1.00 24.60 135 ASP A O 1
ATOM 786 N N . ILE A 1 115 ? -19.747 -19.658 13.999 1.00 19.39 136 ILE A N 1
ATOM 787 C CA . ILE A 1 115 ? -20.986 -19.270 14.689 1.00 18.17 136 ILE A CA 1
ATOM 788 C C . ILE A 1 115 ? -20.665 -18.541 16.016 1.00 19.74 136 ILE A C 1
ATOM 789 O O . ILE A 1 115 ? -21.579 -18.186 16.746 1.00 18.10 136 ILE A O 1
ATOM 794 N N . ASP A 1 116 ? -19.382 -18.337 16.328 1.00 16.32 137 ASP A N 1
ATOM 795 C CA . ASP A 1 116 ? -18.973 -17.688 17.559 1.00 15.29 137 ASP A CA 1
ATOM 796 C C . ASP A 1 116 ? -19.113 -16.152 17.421 1.00 18.45 137 ASP A C 1
ATOM 797 O O . ASP A 1 116 ? -18.129 -15.441 17.252 1.00 16.59 137 ASP A O 1
ATOM 802 N N . LEU A 1 117 ? -20.346 -15.655 17.541 1.00 14.13 138 LEU A N 1
ATOM 803 C CA . LEU A 1 117 ? -20.623 -14.217 17.416 1.00 14.65 138 LEU A CA 1
ATOM 804 C C . LEU A 1 117 ? -20.007 -13.465 18.599 1.00 16.35 138 LEU A C 1
ATOM 805 O O . LEU A 1 117 ? -20.231 -13.820 19.770 1.00 17.20 138 LEU A O 1
ATOM 818 N N . GLY A 1 119 ? -18.979 -9.291 19.964 1.00 14.57 140 GLY A N 1
ATOM 819 C CA . GLY A 1 119 ? -19.121 -7.848 19.778 1.00 14.23 140 GLY A CA 1
ATOM 820 C C . GLY A 1 119 ? -18.069 -7.118 20.595 1.00 18.86 140 GLY A C 1
ATOM 821 O O . GLY A 1 119 ? -17.752 -7.525 21.714 1.00 18.69 140 GLY A O 1
ATOM 822 N N . ALA A 1 120 ? -17.487 -6.051 20.016 1.00 16.50 141 ALA A N 1
ATOM 823 C CA . ALA A 1 120 ? -16.499 -5.230 20.733 1.00 17.63 141 ALA A CA 1
ATOM 824 C C . ALA A 1 120 ? -17.234 -4.116 21.462 1.00 23.25 141 ALA A C 1
ATOM 825 O O . ALA A 1 120 ? -18.089 -3.484 20.857 1.00 23.60 141 ALA A O 1
ATOM 827 N N . ALA A 1 121 ? -16.875 -3.823 22.711 1.00 19.35 142 ALA A N 1
ATOM 828 C CA . ALA A 1 121 ? -17.468 -2.694 23.438 1.00 18.99 142 ALA A CA 1
ATOM 829 C C . ALA A 1 121 ? -17.198 -1.412 22.671 1.00 20.69 142 ALA A C 1
ATOM 830 O O . ALA A 1 121 ? -16.126 -1.259 22.064 1.00 18.69 142 ALA A O 1
ATOM 832 N N . LYS A 1 122 ? -18.152 -0.493 22.683 1.00 17.69 143 LYS A N 1
ATOM 833 C CA . LYS A 1 122 ? -17.956 0.763 21.978 1.00 16.18 143 LYS A CA 1
ATOM 834 C C . LYS A 1 122 ? -16.728 1.521 22.544 1.00 19.31 143 LYS A C 1
ATOM 835 O O . LYS A 1 122 ? -16.570 1.623 23.769 1.00 17.47 143 LYS A O 1
ATOM 841 N N . VAL A 1 123 ? -15.866 2.011 21.645 1.00 16.36 144 VAL A N 1
ATOM 842 C CA . VAL A 1 123 ? -14.722 2.855 22.017 1.00 17.25 144 VAL A CA 1
ATOM 843 C C . VAL A 1 123 ? -15.091 4.286 21.625 1.00 21.36 144 VAL A C 1
ATOM 844 O O . VAL A 1 123 ? -15.275 4.572 20.437 1.00 17.05 144 VAL A O 1
ATOM 848 N N . GLU A 1 124 ? -15.249 5.164 22.613 1.00 20.34 145 GLU A N 1
ATOM 849 C CA . GLU A 1 124 ? -15.721 6.528 22.383 1.00 20.32 145 GLU A CA 1
ATOM 850 C C . GLU A 1 124 ? -14.633 7.601 22.293 1.00 24.20 145 GLU A C 1
ATOM 851 O O . GLU A 1 124 ? -13.586 7.486 22.925 1.00 23.26 145 GLU A O 1
ATOM 857 N N . GLY A 1 125 ? -14.954 8.672 21.552 1.00 21.59 146 GLY A N 1
ATOM 858 C CA . GLY A 1 125 ? -14.170 9.902 21.509 1.00 21.85 146 GLY A CA 1
ATOM 859 C C . GLY A 1 125 ? -12.753 9.821 20.994 1.00 25.95 146 GLY A C 1
ATOM 860 O O . GLY A 1 125 ? -11.846 10.428 21.574 1.00 28.96 146 GLY A O 1
ATOM 861 N N . LYS A 1 126 ? -12.568 9.119 19.874 1.00 20.57 147 LYS A N 1
ATOM 862 C CA . LYS A 1 126 ? -11.265 9.043 19.228 1.00 20.59 147 LYS A CA 1
ATOM 863 C C . LYS A 1 126 ? -11.176 10.053 18.099 1.00 22.70 147 LYS A C 1
ATOM 864 O O . LYS A 1 126 ? -12.157 10.289 17.402 1.00 20.92 147 LYS A O 1
ATOM 870 N N . ASP A 1 127 ? -9.992 10.596 17.869 1.00 21.34 148 ASP A N 1
ATOM 871 C CA . ASP A 1 127 ? -9.794 11.512 16.762 1.00 19.57 148 ASP A CA 1
ATOM 872 C C . ASP A 1 127 ? -8.420 11.257 16.095 1.00 23.98 148 ASP A C 1
ATOM 873 O O . ASP A 1 127 ? -7.656 10.407 16.551 1.00 22.91 148 ASP A O 1
ATOM 878 N N . LYS A 1 128 ? -8.103 12.013 15.036 1.00 21.86 149 LYS A N 1
ATOM 879 C CA . LYS A 1 128 ? -6.856 11.825 14.287 1.00 20.74 149 LYS A CA 1
ATOM 880 C C . LYS A 1 128 ? -5.587 12.035 15.136 1.00 26.33 149 LYS A C 1
ATOM 881 O O . LYS A 1 128 ? -4.538 11.566 14.716 1.00 28.13 149 LYS A O 1
ATOM 887 N N . THR A 1 129 ? -5.657 12.695 16.308 1.00 23.58 150 THR A N 1
ATOM 888 C CA . THR A 1 129 ? -4.450 12.920 17.139 1.00 25.75 150 THR A CA 1
ATOM 889 C C . THR A 1 129 ? -4.115 11.662 17.954 1.00 30.95 150 THR A C 1
ATOM 890 O O . THR A 1 129 ? -3.018 11.555 18.482 1.00 31.33 150 THR A O 1
ATOM 894 N N . ASP A 1 130 ? -5.043 10.700 18.019 1.00 28.94 151 ASP A N 1
ATOM 895 C CA . ASP A 1 130 ? -4.824 9.423 18.693 1.00 29.21 151 ASP A CA 1
ATOM 896 C C . ASP A 1 130 ? -5.697 8.376 17.985 1.00 28.85 151 ASP A C 1
ATOM 897 O O . ASP A 1 130 ? -6.834 8.113 18.368 1.00 27.35 151 ASP A O 1
ATOM 902 N N . PRO A 1 131 ? -5.190 7.864 16.845 1.00 24.00 152 PRO A N 1
ATOM 903 C CA . PRO A 1 131 ? -6.008 6.981 16.000 1.00 21.64 152 PRO A CA 1
ATOM 904 C C . PRO A 1 131 ? -5.990 5.508 16.423 1.00 23.71 152 PRO A C 1
ATOM 905 O O . PRO A 1 131 ? -6.462 4.648 15.674 1.00 22.23 152 PRO A O 1
ATOM 909 N N . LYS A 1 132 ? -5.392 5.199 17.571 1.00 23.99 153 LYS A N 1
ATOM 910 C CA . LYS A 1 132 ? -5.308 3.794 18.016 1.00 23.06 153 LYS A CA 1
ATOM 911 C C . LYS A 1 132 ? -6.580 3.387 18.743 1.00 24.82 153 LYS A C 1
ATOM 912 O O . LYS A 1 132 ? -6.991 4.049 19.703 1.00 24.70 153 LYS A O 1
ATOM 918 N N . VAL A 1 133 ? -7.213 2.314 18.281 1.00 20.27 154 VAL A N 1
ATOM 919 C CA . VAL A 1 133 ? -8.429 1.792 18.910 1.00 19.00 154 VAL A CA 1
ATOM 920 C C . VAL A 1 133 ? -8.169 0.338 19.260 1.00 22.48 154 VAL A C 1
ATOM 921 O O . VAL A 1 133 ? -7.896 -0.476 18.363 1.00 21.90 154 VAL A O 1
ATOM 925 N N . ALA A 1 134 ? -8.281 0.004 20.555 1.00 20.53 155 ALA A N 1
ATOM 926 C CA . ALA A 1 134 ? -8.114 -1.365 21.020 1.00 21.40 155 ALA A CA 1
ATOM 927 C C . ALA A 1 134 ? -9.497 -1.941 21.269 1.00 26.96 155 ALA A C 1
ATOM 928 O O . ALA A 1 134 ? -10.197 -1.484 22.178 1.00 27.94 155 ALA A O 1
ATOM 930 N N . PHE A 1 135 ? -9.945 -2.839 20.383 1.00 20.79 156 PHE A N 1
ATOM 931 C CA . PHE A 1 135 ? -11.253 -3.463 20.505 1.00 20.31 156 PHE A CA 1
ATOM 932 C C . PHE A 1 135 ? -11.200 -4.623 21.502 1.00 25.98 156 PHE A C 1
ATOM 933 O O . PHE A 1 135 ? -10.343 -5.493 21.387 1.00 28.62 156 PHE A O 1
ATOM 941 N N . VAL A 1 136 ? -12.107 -4.642 22.461 1.00 19.11 157 VAL A N 1
ATOM 942 C CA . VAL A 1 136 ? -12.182 -5.734 23.432 1.00 19.10 157 VAL A CA 1
ATOM 943 C C . VAL A 1 136 ? -13.452 -6.501 23.100 1.00 21.95 157 VAL A C 1
ATOM 944 O O . VAL A 1 136 ? -14.548 -5.987 23.291 1.00 21.27 157 VAL A O 1
ATOM 948 N N . PHE A 1 137 ? -13.303 -7.701 22.568 1.00 18.16 158 PHE A N 1
ATOM 949 C CA . PHE A 1 137 ? -14.443 -8.511 22.141 1.00 18.26 158 PHE A CA 1
ATOM 950 C C . PHE A 1 137 ? -14.974 -9.391 23.251 1.00 23.33 158 PHE A C 1
ATOM 951 O O . PHE A 1 137 ? -14.196 -9.954 24.033 1.00 24.59 158 PHE A O 1
ATOM 959 N N . THR A 1 138 ? -16.303 -9.532 23.314 1.00 18.87 159 THR A N 1
ATOM 960 C CA . THR A 1 138 ? -16.967 -10.470 24.243 1.00 19.63 159 THR A CA 1
ATOM 961 C C . THR A 1 138 ? -17.875 -11.374 23.434 1.00 21.43 159 THR A C 1
ATOM 962 O O . THR A 1 138 ? -18.443 -10.947 22.416 1.00 18.73 159 THR A O 1
ATOM 966 N N . HIS A 1 139 ? -17.986 -12.639 23.844 1.00 18.37 160 HIS A N 1
ATOM 967 C CA . HIS A 1 139 ? -18.858 -13.585 23.146 1.00 16.47 160 HIS A CA 1
ATOM 968 C C . HIS A 1 139 ? -20.317 -13.273 23.469 1.00 18.56 160 HIS A C 1
ATOM 969 O O . HIS A 1 139 ? -20.655 -13.050 24.641 1.00 19.25 160 HIS A O 1
ATOM 976 N N . LYS A 1 140 ? -21.179 -13.271 22.448 1.00 14.98 161 LYS A N 1
ATOM 977 C CA . LYS A 1 140 ? -22.617 -12.969 22.639 1.00 15.02 161 LYS A CA 1
ATOM 978 C C . LYS A 1 140 ? -23.449 -14.242 22.900 1.00 20.36 161 LYS A C 1
ATOM 979 O O . LYS A 1 140 ? -24.606 -14.142 23.343 1.00 20.50 161 LYS A O 1
ATOM 985 N N . LEU A 1 141 ? -22.841 -15.440 22.663 1.00 16.13 162 LEU A N 1
ATOM 986 C CA . LEU A 1 141 ? -23.529 -16.713 22.839 1.00 15.78 162 LEU A CA 1
ATOM 987 C C . LEU A 1 141 ? -22.933 -17.480 24.026 1.00 20.04 162 LEU A C 1
ATOM 988 O O . LEU A 1 141 ? -22.328 -16.869 24.902 1.00 18.87 162 LEU A O 1
ATOM 993 N N . VAL A 1 142 ? -23.178 -18.789 24.094 1.00 16.65 163 VAL A N 1
ATOM 994 C CA . VAL A 1 142 ? -22.794 -19.607 25.254 1.00 17.73 163 VAL A CA 1
ATOM 995 C C . VAL A 1 142 ? -21.978 -20.809 24.790 1.00 21.68 163 VAL A C 1
ATOM 996 O O . VAL A 1 142 ? -22.358 -21.473 23.832 1.00 20.14 163 VAL A O 1
ATOM 1000 N N . LYS A 1 143 ? -20.866 -21.089 25.483 1.00 19.87 164 LYS A N 1
ATOM 1001 C CA . LYS A 1 143 ? -20.017 -22.213 25.137 1.00 19.38 164 LYS A CA 1
ATOM 1002 C C . LYS A 1 143 ? -20.272 -23.381 26.085 1.00 22.27 164 LYS A C 1
ATOM 1003 O O . LYS A 1 143 ? -20.329 -23.194 27.304 1.00 22.16 164 LYS A O 1
ATOM 1009 N N . LEU A 1 144 ? -20.408 -24.585 25.516 1.00 19.85 165 LEU A N 1
ATOM 1010 C CA . LEU A 1 144 ? -20.509 -25.825 26.305 1.00 20.87 165 LEU A CA 1
ATOM 1011 C C . LEU A 1 144 ? -19.222 -26.599 26.092 1.00 23.99 165 LEU A C 1
ATOM 1012 O O . LEU A 1 144 ? -18.823 -26.809 24.945 1.00 21.89 165 LEU A O 1
ATOM 1017 N N . ASP A 1 145 ? -18.565 -27.007 27.190 1.00 22.04 166 ASP A N 1
ATOM 1018 C CA . ASP A 1 145 ? -17.298 -27.725 27.154 1.00 21.87 166 ASP A CA 1
ATOM 1019 C C . ASP A 1 145 ? -17.498 -28.978 27.997 1.00 26.88 166 ASP A C 1
ATOM 1020 O O . ASP A 1 145 ? -17.671 -28.879 29.205 1.00 25.36 166 ASP A O 1
ATOM 1025 N N . ILE A 1 146 ? -17.546 -30.137 27.349 1.00 22.92 167 ILE A N 1
ATOM 1026 C CA . ILE A 1 146 ? -17.853 -31.390 28.031 1.00 24.53 167 ILE A CA 1
ATOM 1027 C C . ILE A 1 146 ? -16.669 -32.341 27.979 1.00 27.28 167 ILE A C 1
ATOM 1028 O O . ILE A 1 146 ? -16.085 -32.575 26.917 1.00 26.88 167 ILE A O 1
ATOM 1033 N N . THR A 1 147 ? -16.332 -32.912 29.149 1.00 22.55 168 THR A N 1
ATOM 1034 C CA . THR A 1 147 ? -15.297 -33.925 29.256 1.00 23.10 168 THR A CA 1
ATOM 1035 C C . THR A 1 147 ? -15.992 -35.192 29.717 1.00 28.22 168 THR A C 1
ATOM 1036 O O . THR A 1 147 ? -16.742 -35.153 30.694 1.00 28.36 168 THR A O 1
ATOM 1040 N N . ILE A 1 148 ? -15.769 -36.301 29.016 1.00 26.98 169 ILE A N 1
ATOM 1041 C CA . ILE A 1 148 ? -16.375 -37.578 29.381 1.00 27.93 169 ILE A CA 1
ATOM 1042 C C . ILE A 1 148 ? -15.322 -38.505 29.981 1.00 29.59 169 ILE A C 1
ATOM 1043 O O . ILE A 1 148 ? -14.229 -38.621 29.441 1.00 28.60 169 ILE A O 1
ATOM 1048 N N . LYS A 1 149 ? -15.655 -39.193 31.082 1.00 26.66 170 LYS A N 1
ATOM 1049 C CA . LYS A 1 149 ? -14.763 -40.218 31.615 1.00 28.25 170 LYS A CA 1
ATOM 1050 C C . LYS A 1 149 ? -15.579 -41.390 32.143 1.00 31.07 170 LYS A C 1
ATOM 1051 O O . LYS A 1 149 ? -16.735 -41.230 32.523 1.00 29.71 170 LYS A O 1
ATOM 1057 N N . ALA A 1 150 ? -14.983 -42.561 32.157 1.00 29.55 171 ALA A N 1
ATOM 1058 C CA . ALA A 1 150 ? -15.661 -43.728 32.713 1.00 28.75 171 ALA A CA 1
ATOM 1059 C C . ALA A 1 150 ? -15.515 -43.737 34.228 1.00 32.62 171 ALA A C 1
ATOM 1060 O O . ALA A 1 150 ? -14.604 -43.099 34.750 1.00 33.69 171 ALA A O 1
ATOM 1062 N N . ASP A 1 151 ? -16.351 -44.504 34.939 1.00 28.37 172 ASP A N 1
ATOM 1063 C CA . ASP A 1 151 ? -16.183 -44.647 36.377 1.00 29.66 172 ASP A CA 1
ATOM 1064 C C . ASP A 1 151 ? -14.875 -45.408 36.722 1.00 35.80 172 ASP A C 1
ATOM 1065 O O . ASP A 1 151 ? -14.435 -45.362 37.870 1.00 38.48 172 ASP A O 1
ATOM 1070 N N . GLY A 1 152 ? -14.309 -46.144 35.749 1.00 33.37 173 GLY A N 1
ATOM 1071 C CA . GLY A 1 152 ? -13.125 -46.980 35.973 1.00 34.54 173 GLY A CA 1
ATOM 1072 C C . GLY A 1 152 ? -13.427 -48.296 36.671 1.00 42.06 173 GLY A C 1
ATOM 1073 O O . GLY A 1 152 ? -12.511 -49.042 37.049 1.00 43.46 173 GLY A O 1
ATOM 1074 N N . THR A 1 153 ? -14.714 -48.615 36.843 1.00 37.06 174 THR A N 1
ATOM 1075 C CA . THR A 1 153 ? -15.140 -49.836 37.525 1.00 37.98 174 THR A CA 1
ATOM 1076 C C . THR A 1 153 ? -16.035 -50.647 36.589 1.00 39.60 174 THR A C 1
ATOM 1077 O O . THR A 1 153 ? -15.575 -51.636 36.002 1.00 37.67 174 THR A O 1
ATOM 1081 N N . SER A 1 154 ? -17.297 -50.218 36.421 1.00 35.68 175 SER A N 1
ATOM 1082 C CA . SER A 1 154 ? -18.241 -50.902 35.542 1.00 35.85 175 SER A CA 1
ATOM 1083 C C . SER A 1 154 ? -17.821 -50.706 34.078 1.00 37.02 175 SER A C 1
ATOM 1084 O O . SER A 1 154 ? -18.060 -51.572 33.237 1.00 37.19 175 SER A O 1
ATOM 1087 N N . LEU A 1 155 ? -17.164 -49.572 33.799 1.00 33.66 176 LEU A N 1
ATOM 1088 C CA . LEU A 1 155 ? -16.705 -49.181 32.477 1.00 33.04 176 LEU A CA 1
ATOM 1089 C C . LEU A 1 155 ? -15.303 -48.592 32.535 1.00 38.09 176 LEU A C 1
ATOM 1090 O O . LEU A 1 155 ? -14.872 -48.089 33.576 1.00 35.90 176 LEU A O 1
ATOM 1095 N N . THR A 1 156 ? -14.628 -48.590 31.374 1.00 36.12 177 THR A N 1
ATOM 1096 C CA . THR A 1 156 ? -13.301 -48.007 31.192 1.00 36.12 177 THR A CA 1
ATOM 1097 C C . THR A 1 156 ? -13.420 -46.953 30.111 1.00 38.40 177 THR A C 1
ATOM 1098 O O . THR A 1 156 ? -14.395 -46.950 29.348 1.00 36.35 177 THR A O 1
ATOM 1102 N N . ASP A 1 157 ? -12.460 -46.028 30.053 1.00 36.38 178 ASP A N 1
ATOM 1103 C CA . ASP A 1 157 ? -12.498 -44.977 29.035 1.00 36.62 178 ASP A CA 1
ATOM 1104 C C . ASP A 1 157 ? -12.591 -45.570 27.620 1.00 42.86 178 ASP A C 1
ATOM 1105 O O . ASP A 1 157 ? -13.309 -45.021 26.780 1.00 41.99 178 ASP A O 1
ATOM 1110 N N . ALA A 1 158 ? -11.930 -46.723 27.392 1.00 41.87 179 ALA A N 1
ATOM 1111 C CA . ALA A 1 158 ? -11.947 -47.468 26.131 1.00 42.76 179 ALA A CA 1
ATOM 1112 C C . ALA A 1 158 ?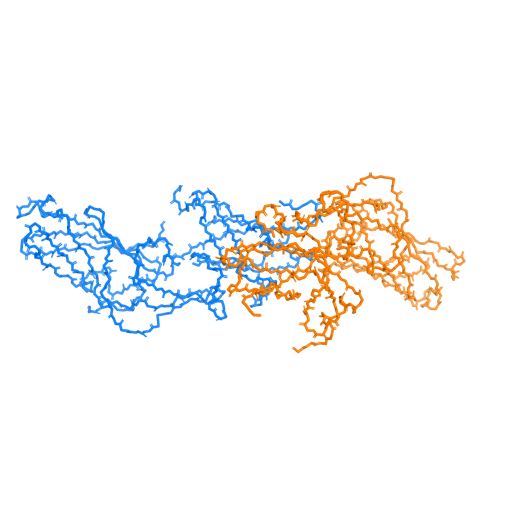 -13.375 -47.865 25.736 1.00 47.26 179 ALA A C 1
ATOM 1113 O O . ALA A 1 158 ? -13.723 -47.769 24.559 1.00 47.91 179 ALA A O 1
ATOM 1115 N N . ASP A 1 159 ? -14.211 -48.270 26.713 1.00 42.09 180 ASP A N 1
ATOM 1116 C CA . ASP A 1 159 ? -15.604 -48.644 26.459 1.00 41.66 180 ASP A CA 1
ATOM 1117 C C . ASP A 1 159 ? -16.442 -47.471 25.947 1.00 43.18 180 ASP A C 1
ATOM 1118 O O . ASP A 1 159 ? -17.495 -47.706 25.361 1.00 43.73 180 ASP A O 1
ATOM 1123 N N . LEU A 1 160 ? -16.002 -46.218 26.194 1.00 37.78 181 LEU A N 1
ATOM 1124 C CA . LEU A 1 160 ? -16.722 -45.010 25.789 1.00 35.15 181 LEU A CA 1
ATOM 1125 C C . LEU A 1 160 ? -16.228 -44.455 24.453 1.00 40.12 181 LEU A C 1
ATOM 1126 O O . LEU A 1 160 ? -16.681 -43.388 24.034 1.00 36.55 181 LEU A O 1
ATOM 1131 N N . ALA A 1 161 ? -15.330 -45.193 23.761 1.00 40.98 182 ALA A N 1
ATOM 1132 C CA . ALA A 1 161 ? -14.842 -44.759 22.453 1.00 41.97 182 ALA A CA 1
ATOM 1133 C C . ALA A 1 161 ? -16.022 -44.631 21.493 1.00 44.36 182 ALA A C 1
ATOM 1134 O O . ALA A 1 161 ? -16.852 -45.549 21.391 1.00 44.23 182 ALA A O 1
ATOM 1136 N N . GLY A 1 162 ? -16.114 -43.476 20.862 1.00 39.96 183 GLY A N 1
ATOM 1137 C CA . GLY A 1 162 ? -17.165 -43.176 19.897 1.00 39.21 183 GLY A CA 1
ATOM 1138 C C . GLY A 1 162 ? -18.431 -42.574 20.470 1.00 41.39 183 GLY A C 1
ATOM 1139 O O . GLY A 1 162 ? -19.391 -42.369 19.718 1.00 40.04 183 GLY A O 1
ATOM 1140 N N . THR A 1 163 ? -18.453 -42.265 21.807 1.00 36.69 184 THR A N 1
ATOM 1141 C CA . THR A 1 163 ? -19.637 -41.669 22.434 1.00 34.86 184 THR A CA 1
ATOM 1142 C C . THR A 1 163 ? -20.018 -40.364 21.731 1.00 36.40 184 THR A C 1
ATOM 1143 O O . THR A 1 163 ? -19.161 -39.505 21.510 1.00 35.88 184 THR A O 1
ATOM 1147 N N . THR A 1 164 ? -21.303 -40.208 21.389 1.00 30.69 185 THR A N 1
ATOM 1148 C CA . THR A 1 164 ? -21.799 -38.964 20.780 1.00 30.48 185 THR A CA 1
ATOM 1149 C C . THR A 1 164 ? -22.587 -38.200 21.840 1.00 31.84 185 THR A C 1
ATOM 1150 O O . THR A 1 164 ? -23.100 -38.799 22.786 1.00 30.91 185 THR A O 1
ATOM 1154 N N . VAL A 1 165 ? -22.661 -36.877 21.691 1.00 28.94 186 VAL A N 1
ATOM 1155 C CA . VAL A 1 165 ? -23.332 -36.010 22.654 1.00 27.45 186 VAL A CA 1
ATOM 1156 C C . VAL A 1 165 ? -24.250 -35.063 21.909 1.00 28.96 186 VAL A C 1
ATOM 1157 O O . VAL A 1 165 ? -23.819 -34.435 20.937 1.00 27.87 186 VAL A O 1
ATOM 1161 N N . SER A 1 166 ? -25.475 -34.900 22.402 1.00 25.50 187 SER A N 1
ATOM 1162 C CA . SER A 1 166 ? -26.402 -33.911 21.858 1.00 24.79 187 SER A CA 1
ATOM 1163 C C . SER A 1 166 ? -27.132 -33.223 23.008 1.00 27.42 187 SER A C 1
ATOM 1164 O O . SER A 1 166 ? -27.143 -33.742 24.128 1.00 28.10 187 SER A O 1
ATOM 1167 N N . ILE A 1 167 ? -27.701 -32.045 22.751 1.00 22.16 188 ILE A N 1
ATOM 1168 C CA . ILE A 1 167 ? -28.483 -31.299 23.744 1.00 21.08 188 ILE A CA 1
ATOM 1169 C C . ILE A 1 167 ? -29.864 -31.057 23.140 1.00 27.31 188 ILE A C 1
ATOM 1170 O O . ILE A 1 167 ? -29.972 -30.705 21.962 1.00 26.00 188 ILE A O 1
ATOM 1175 N N . SER A 1 168 ? -30.914 -31.278 23.936 1.00 25.46 189 SER A N 1
ATOM 1176 C CA . SER A 1 168 ? -32.295 -31.179 23.483 1.00 25.67 189 SER A CA 1
ATOM 1177 C C . SER A 1 168 ? -32.919 -29.802 23.696 1.00 30.60 189 SER A C 1
ATOM 1178 O O . SER A 1 168 ? -32.421 -28.980 24.465 1.00 30.11 189 SER A O 1
ATOM 1181 N N . ASN A 1 169 ? -34.060 -29.609 23.021 1.00 28.53 190 ASN A N 1
ATOM 1182 C CA . ASN A 1 169 ? -34.982 -28.479 23.076 1.00 29.50 190 ASN A CA 1
ATOM 1183 C C . ASN A 1 169 ? -34.245 -27.137 23.038 1.00 31.80 190 ASN A C 1
ATOM 1184 O O . ASN A 1 169 ? -34.356 -26.280 23.926 1.00 31.92 190 ASN A O 1
ATOM 1189 N N . GLN A 1 170 ? -33.485 -26.980 21.976 1.00 27.13 191 GLN A N 1
ATOM 1190 C CA . GLN A 1 170 ? -32.733 -25.755 21.758 1.00 24.52 191 GLN A CA 1
ATOM 1191 C C . GLN A 1 170 ? -33.414 -24.831 20.794 1.00 28.78 191 GLN A C 1
ATOM 1192 O O . GLN A 1 170 ? -33.879 -25.276 19.740 1.00 30.32 191 GLN A O 1
ATOM 1198 N N . GLN A 1 171 ? -33.380 -23.535 21.104 1.00 23.23 192 GLN A N 1
ATOM 1199 C CA . GLN A 1 171 ? -33.736 -22.485 20.156 1.00 22.63 192 GLN A CA 1
ATOM 1200 C C . GLN A 1 171 ? -32.481 -22.341 19.300 1.00 26.62 192 GLN A C 1
ATOM 1201 O O . GLN A 1 171 ? -31.372 -22.485 19.839 1.00 26.20 192 GLN A O 1
ATOM 1207 N N . THR A 1 172 ? -32.612 -22.123 17.986 1.00 22.10 193 THR A N 1
ATOM 1208 C CA . THR A 1 172 ? -31.414 -22.079 17.146 1.00 20.91 193 THR A CA 1
ATOM 1209 C C . THR A 1 172 ? -31.228 -20.750 16.398 1.00 22.26 193 THR A C 1
ATOM 1210 O O . THR A 1 172 ? -30.146 -20.532 15.833 1.00 20.85 193 THR A O 1
ATOM 1214 N N . ALA A 1 173 ? -32.228 -19.850 16.434 1.00 18.90 194 ALA A N 1
ATOM 1215 C CA . ALA A 1 173 ? -32.142 -18.554 15.740 1.00 19.46 194 ALA A CA 1
ATOM 1216 C C . ALA A 1 173 ? -32.125 -17.353 16.696 1.00 21.24 194 ALA A C 1
ATOM 1217 O O . ALA A 1 173 ? -32.906 -17.292 17.641 1.00 21.45 194 ALA A O 1
ATOM 1219 N N . ALA A 1 174 ? -31.258 -16.391 16.418 1.00 18.51 195 ALA A N 1
ATOM 1220 C CA . ALA A 1 174 ? -31.185 -15.159 17.199 1.00 18.22 195 ALA A CA 1
ATOM 1221 C C . ALA A 1 174 ? -30.726 -14.008 16.303 1.00 18.70 195 ALA A C 1
ATOM 1222 O O . ALA A 1 174 ? -30.289 -14.240 15.188 1.00 18.06 195 ALA A O 1
ATOM 1224 N N . THR A 1 175 ? -30.852 -12.769 16.789 1.00 15.47 196 THR A N 1
ATOM 1225 C CA . THR A 1 175 ? -30.404 -11.571 16.100 1.00 14.81 196 THR A CA 1
ATOM 1226 C C . THR A 1 175 ? -29.535 -10.751 17.017 1.00 17.90 196 THR A C 1
ATOM 1227 O O . THR A 1 175 ? -29.623 -10.863 18.244 1.00 18.83 196 THR A O 1
ATOM 1231 N N . TYR A 1 176 ? -28.737 -9.898 16.421 1.00 16.46 197 TYR A N 1
ATOM 1232 C CA . TYR A 1 176 ? -27.838 -9.003 17.143 1.00 15.04 197 TYR A CA 1
ATOM 1233 C C . TYR A 1 176 ? -27.593 -7.804 16.286 1.00 17.93 197 TYR A C 1
ATOM 1234 O O . TYR A 1 176 ? -27.182 -7.945 15.134 1.00 16.91 197 TYR A O 1
ATOM 1243 N N . ASN A 1 177 ? -27.840 -6.612 16.837 1.00 14.83 198 ASN A N 1
ATOM 1244 C CA . ASN A 1 177 ? -27.545 -5.391 16.089 1.00 12.96 198 ASN A CA 1
ATOM 1245 C C . ASN A 1 177 ? -26.066 -5.043 16.359 1.00 15.77 198 ASN A C 1
ATOM 1246 O O . ASN A 1 177 ? -25.686 -4.757 17.499 1.00 16.15 198 ASN A O 1
ATOM 1251 N N . VAL A 1 178 ? -25.228 -5.098 15.318 1.00 12.98 199 VAL A N 1
ATOM 1252 C CA . VAL A 1 178 ? -23.770 -4.929 15.475 1.00 12.09 199 VAL A CA 1
ATOM 1253 C C . VAL A 1 178 ? -23.362 -3.485 15.853 1.00 15.43 199 VAL A C 1
ATOM 1254 O O . VAL A 1 178 ? -22.263 -3.275 16.379 1.00 14.85 199 VAL A O 1
ATOM 1258 N N . VAL A 1 179 ? -24.230 -2.501 15.574 1.00 13.94 200 VAL A N 1
ATOM 1259 C CA . VAL A 1 179 ? -23.952 -1.108 15.902 1.00 13.38 200 VAL A CA 1
ATOM 1260 C C . VAL A 1 179 ? -24.430 -0.830 17.329 1.00 18.83 200 VAL A C 1
ATOM 1261 O O . VAL A 1 179 ? -23.697 -0.186 18.087 1.00 18.73 200 VAL A O 1
ATOM 1265 N N . THR A 1 180 ? -25.649 -1.297 17.691 1.00 18.27 201 THR A N 1
ATOM 1266 C CA . THR A 1 180 ? -26.230 -1.120 19.045 1.00 20.22 201 THR A CA 1
ATOM 1267 C C . THR A 1 180 ? -25.430 -1.844 20.113 1.00 24.20 201 THR A C 1
ATOM 1268 O O . THR A 1 180 ? -25.312 -1.348 21.237 1.00 24.09 201 THR A O 1
ATOM 1272 N N . GLY A 1 181 ? -24.984 -3.047 19.794 1.00 19.74 202 GLY A N 1
ATOM 1273 C CA . GLY A 1 181 ? -24.269 -3.868 20.755 1.00 19.99 202 GLY A CA 1
ATOM 1274 C C . GLY A 1 181 ? -25.258 -4.451 21.750 1.00 24.34 202 GLY A C 1
ATOM 1275 O O . GLY A 1 181 ? -26.452 -4.599 21.454 1.00 23.35 202 GLY A O 1
ATOM 1276 N N . GLY A 1 182 ? -24.792 -4.722 22.958 1.00 22.60 203 GLY A N 1
ATOM 1277 C CA . GLY A 1 182 ? -25.672 -5.305 23.961 1.00 23.02 203 GLY A CA 1
ATOM 1278 C C . GLY A 1 182 ? -25.872 -6.783 23.681 1.00 24.67 203 GLY A C 1
ATOM 1279 O O . GLY A 1 182 ? -24.995 -7.435 23.106 1.00 22.66 203 GLY A O 1
ATOM 1280 N N . ASP A 1 183 ? -27.004 -7.327 24.111 1.00 23.20 204 ASP A N 1
ATOM 1281 C CA . ASP A 1 183 ? -27.243 -8.760 24.006 1.00 22.82 204 ASP A CA 1
ATOM 1282 C C . ASP A 1 183 ? -27.876 -9.153 22.706 1.00 24.27 204 ASP A C 1
ATOM 1283 O O . ASP A 1 183 ? -28.592 -8.360 22.101 1.00 25.16 204 ASP A O 1
ATOM 1288 N N . ALA A 1 184 ? -27.639 -10.390 22.300 1.00 19.58 205 ALA A N 1
ATOM 1289 C CA . ALA A 1 184 ? -28.342 -10.987 21.177 1.00 20.09 205 ALA A CA 1
ATOM 1290 C C . ALA A 1 184 ? -29.792 -11.291 21.640 1.00 24.85 205 ALA A C 1
ATOM 1291 O O . ALA A 1 184 ? -30.040 -11.494 22.836 1.00 25.15 205 ALA A O 1
ATOM 1293 N N . THR A 1 185 ? -30.744 -11.290 20.717 1.00 21.07 206 THR A N 1
ATOM 1294 C CA . THR A 1 185 ? -32.146 -11.581 21.047 1.00 20.33 206 THR A CA 1
ATOM 1295 C C . THR A 1 185 ? -32.551 -12.872 20.387 1.00 22.67 206 THR A C 1
ATOM 1296 O O . THR A 1 185 ? -32.430 -12.990 19.178 1.00 19.86 206 THR A O 1
ATOM 1300 N N . VAL A 1 186 ? -33.076 -13.817 21.162 1.00 21.28 207 VAL A N 1
ATOM 1301 C CA . VAL A 1 186 ? -33.527 -15.086 20.606 1.00 22.35 207 VAL A CA 1
ATOM 1302 C C . VAL A 1 186 ? -34.863 -14.865 19.874 1.00 28.07 207 VAL A C 1
ATOM 1303 O O . VAL A 1 186 ? -35.766 -14.206 20.413 1.00 30.44 207 VAL A O 1
ATOM 1307 N N . THR A 1 187 ? -34.968 -15.363 18.640 1.00 23.95 208 THR A N 1
ATOM 1308 C CA . THR A 1 187 ? -36.229 -15.263 17.879 1.00 24.93 208 THR A CA 1
ATOM 1309 C C . THR A 1 187 ? -36.828 -16.658 17.916 1.00 33.52 208 THR A C 1
ATOM 1310 O O . THR A 1 187 ? -36.319 -17.573 17.265 1.00 34.31 208 THR A O 1
ATOM 1314 N N . THR A 1 188 ? -37.816 -16.848 18.770 1.00 32.18 209 THR A N 1
ATOM 1315 C CA . THR A 1 188 ? -38.385 -18.181 19.034 1.00 34.82 209 THR A CA 1
ATOM 1316 C C . THR A 1 188 ? -38.914 -18.859 17.773 1.00 41.34 209 THR A C 1
ATOM 1317 O O . THR A 1 188 ? -39.425 -18.217 16.856 1.00 43.22 209 THR A O 1
ATOM 1321 N N . GLY A 1 189 ? -38.666 -20.153 17.718 1.00 37.17 210 GLY A N 1
ATOM 1322 C CA . GLY A 1 189 ? -39.060 -21.021 16.630 1.00 36.44 210 GLY A CA 1
ATOM 1323 C C . GLY A 1 189 ? -39.264 -22.409 17.192 1.00 39.33 210 GLY A C 1
ATOM 1324 O O . GLY A 1 189 ? -39.477 -22.578 18.404 1.00 38.02 210 GLY A O 1
ATOM 1325 N N . THR A 1 190 ? -39.187 -23.405 16.333 1.00 38.12 211 THR A N 1
ATOM 1326 C CA . THR A 1 190 ? -39.369 -24.772 16.811 1.00 39.35 211 THR A CA 1
ATOM 1327 C C . THR A 1 190 ? -38.050 -25.226 17.465 1.00 43.18 211 THR A C 1
ATOM 1328 O O . THR A 1 190 ? -36.973 -24.936 16.939 1.00 42.95 211 THR A O 1
ATOM 1332 N N . THR A 1 191 ? -38.153 -25.859 18.654 1.00 39.21 212 THR A N 1
ATOM 1333 C CA . THR A 1 191 ? -37.022 -26.374 19.432 1.00 37.50 212 THR A CA 1
ATOM 1334 C C . THR A 1 191 ? -36.376 -27.511 18.640 1.00 40.86 212 THR A C 1
ATOM 1335 O O . THR A 1 191 ? -37.086 -28.251 17.948 1.00 41.68 212 THR A O 1
ATOM 1339 N N . LYS A 1 192 ? -35.036 -27.629 18.722 1.00 33.95 213 LYS A N 1
ATOM 1340 C CA A LYS A 1 192 ? -34.252 -28.611 17.961 0.50 32.60 213 LYS A CA 1
ATOM 1341 C CA B LYS A 1 192 ? -34.285 -28.644 17.981 0.50 32.72 213 LYS A CA 1
ATOM 1342 C C . LYS A 1 192 ? -33.234 -29.319 18.850 1.00 33.78 213 LYS A C 1
ATOM 1343 O O . LYS A 1 192 ? -32.807 -28.763 19.866 1.00 30.60 213 LYS A O 1
ATOM 1354 N N . GLU A 1 193 ? -32.831 -30.539 18.457 1.00 30.69 214 GLU A N 1
ATOM 1355 C CA . GLU A 1 193 ? -31.775 -31.269 19.125 1.00 29.76 214 GLU A CA 1
ATOM 1356 C C . GLU A 1 193 ? -30.481 -30.811 18.461 1.00 35.15 214 GLU A C 1
ATOM 1357 O O . GLU A 1 193 ? -30.408 -30.806 17.228 1.00 38.91 214 GLU A O 1
ATOM 1363 N N . ILE A 1 194 ? -29.485 -30.399 19.238 1.00 27.77 215 ILE A N 1
ATOM 1364 C CA . ILE A 1 194 ? -28.219 -29.981 18.633 1.00 25.11 215 ILE A CA 1
ATOM 1365 C C . ILE A 1 194 ? -27.163 -31.031 18.929 1.00 27.47 215 ILE A C 1
ATOM 1366 O O . ILE A 1 194 ? -26.879 -31.316 20.096 1.00 25.59 215 ILE A O 1
ATOM 1371 N N . VAL A 1 195 ? -26.557 -31.587 17.867 1.00 24.83 216 VAL A N 1
ATOM 1372 C CA . VAL A 1 195 ? -25.499 -32.572 18.020 1.00 25.15 216 VAL A CA 1
ATOM 1373 C C . VAL A 1 195 ? -24.219 -31.786 18.278 1.00 30.02 216 VAL A C 1
ATOM 1374 O O . VAL A 1 195 ? -23.854 -30.928 17.472 1.00 29.04 216 VAL A O 1
ATOM 1378 N N . LEU A 1 196 ? -23.568 -32.049 19.416 1.00 27.12 217 LEU A N 1
ATOM 1379 C CA A LEU A 1 196 ? -22.321 -31.375 19.784 0.50 28.07 217 LEU A CA 1
ATOM 1380 C CA B LEU A 1 196 ? -22.334 -31.345 19.752 0.50 26.37 217 LEU A CA 1
ATOM 1381 C C . LEU A 1 196 ? -21.157 -32.024 19.035 1.00 35.13 217 LEU A C 1
ATOM 1382 O O . LEU A 1 196 ? -21.253 -33.198 18.679 1.00 39.30 217 LEU A O 1
ATOM 1391 N N . HIS A 1 197 ? -20.076 -31.276 18.776 1.00 33.59 218 HIS A N 1
ATOM 1392 C CA A HIS A 1 197 ? -18.874 -31.744 18.085 0.50 34.31 218 HIS A CA 1
ATOM 1393 C CA B HIS A 1 197 ? -18.946 -31.901 18.092 0.50 34.67 218 HIS A CA 1
ATOM 1394 C C . HIS A 1 197 ? -18.005 -32.548 19.089 1.00 36.69 218 HIS A C 1
ATOM 1395 O O . HIS A 1 197 ? -17.620 -31.973 20.102 1.00 33.59 218 HIS A O 1
ATOM 1408 N N . THR A 1 198 ? -17.682 -33.815 18.797 1.00 33.58 219 THR A N 1
ATOM 1409 C CA . THR A 1 198 ? -16.831 -34.638 19.658 1.00 34.35 219 THR A CA 1
ATOM 1410 C C . THR A 1 198 ? -15.460 -34.892 19.055 1.00 40.31 219 THR A C 1
ATOM 1411 O O . THR A 1 198 ? -15.336 -35.102 17.846 1.00 41.07 219 THR A O 1
ATOM 1415 N N . ASP A 1 199 ? -14.445 -34.943 19.925 1.00 36.63 220 ASP A N 1
ATOM 1416 C CA . ASP A 1 199 ? -13.059 -35.230 19.595 1.00 36.89 220 ASP A CA 1
ATOM 1417 C C . ASP A 1 199 ? -12.550 -36.080 20.724 1.00 38.17 220 ASP A C 1
ATOM 1418 O O . ASP A 1 199 ? -12.123 -35.561 21.762 1.00 37.33 220 ASP A O 1
ATOM 1423 N N . GLY A 1 200 ? -12.694 -37.386 20.550 1.00 35.74 221 GLY A N 1
ATOM 1424 C CA . GLY A 1 200 ? -12.359 -38.364 21.572 1.00 36.70 221 GLY A CA 1
ATOM 1425 C C . GLY A 1 200 ? -13.379 -38.255 22.686 1.00 40.63 221 GLY A C 1
ATOM 1426 O O . GLY A 1 200 ? -14.585 -38.208 22.422 1.00 40.77 221 GLY A O 1
ATOM 1427 N N . LEU A 1 201 ? -12.907 -38.101 23.923 1.00 35.58 222 LEU A N 1
ATOM 1428 C CA . LEU A 1 201 ? -13.838 -37.999 25.038 1.00 34.39 222 LEU A CA 1
ATOM 1429 C C . LEU A 1 201 ? -14.134 -36.535 25.428 1.00 35.83 222 LEU A C 1
ATOM 1430 O O . LEU A 1 201 ? -14.560 -36.257 26.547 1.00 33.76 222 LEU A O 1
ATOM 1435 N N . LYS A 1 202 ? -14.010 -35.620 24.464 1.00 32.49 223 LYS A N 1
ATOM 1436 C CA . LYS A 1 202 ? -14.329 -34.211 24.648 1.00 31.38 223 LYS A CA 1
ATOM 1437 C C . LYS A 1 202 ? -15.414 -33.823 23.667 1.00 32.51 223 LYS A C 1
ATOM 1438 O O . LYS A 1 202 ? -15.394 -34.280 22.524 1.00 33.83 223 LYS A O 1
ATOM 1444 N N . ALA A 1 203 ? -16.379 -33.026 24.113 1.00 26.78 224 ALA A N 1
ATOM 1445 C CA . ALA A 1 203 ? -17.448 -32.514 23.256 1.00 25.37 224 ALA A CA 1
ATOM 1446 C C . ALA A 1 203 ? -17.593 -31.031 23.491 1.00 27.18 224 ALA A C 1
ATOM 1447 O O . ALA A 1 203 ? -17.355 -30.549 24.604 1.00 27.78 224 ALA A O 1
ATOM 1449 N N . GLU A 1 204 ? -17.957 -30.293 22.448 1.00 22.93 225 GLU A N 1
ATOM 1450 C CA . GLU A 1 204 ? -18.130 -28.860 22.588 1.00 22.91 225 GLU A CA 1
ATOM 1451 C C . GLU A 1 204 ? -19.271 -28.382 21.732 1.00 22.91 225 GLU A C 1
ATOM 1452 O O . GLU A 1 204 ? -19.634 -29.023 20.736 1.00 23.00 225 GLU A O 1
ATOM 1458 N N . GLY A 1 205 ? -19.838 -27.266 22.141 1.00 20.76 226 GLY A N 1
ATOM 1459 C CA . GLY A 1 205 ? -20.913 -26.640 21.392 1.00 20.51 226 GLY A CA 1
ATOM 1460 C C . GLY A 1 205 ? -21.052 -25.172 21.711 1.00 21.58 226 GLY A C 1
ATOM 1461 O O . GLY A 1 205 ? -20.549 -24.711 22.727 1.00 20.27 226 GLY A O 1
ATOM 1462 N N . ILE A 1 206 ? -21.727 -24.439 20.833 1.00 18.26 227 ILE A N 1
ATOM 1463 C CA . ILE A 1 206 ? -22.076 -23.039 21.025 1.00 16.62 227 ILE A CA 1
ATOM 1464 C C . ILE A 1 206 ? -23.587 -22.988 20.930 1.00 21.34 227 ILE A C 1
ATOM 1465 O O . ILE A 1 206 ? -24.165 -23.439 19.935 1.00 22.35 227 ILE A O 1
ATOM 1470 N N . VAL A 1 207 ? -24.230 -22.527 21.994 1.00 17.31 228 VAL A N 1
ATOM 1471 C CA . VAL A 1 207 ? -25.694 -22.512 22.048 1.00 16.60 228 VAL A CA 1
ATOM 1472 C C . VAL A 1 207 ? -26.182 -21.103 22.379 1.00 20.96 228 VAL A C 1
ATOM 1473 O O . VAL A 1 207 ? -25.395 -20.244 22.790 1.00 18.74 228 VAL A O 1
ATOM 1477 N N . LEU A 1 208 ? -27.492 -20.895 22.259 1.00 18.45 229 LEU A N 1
ATOM 1478 C CA . LEU A 1 208 ? -28.056 -19.595 22.559 1.00 20.01 229 LEU A CA 1
ATOM 1479 C C . LEU A 1 208 ? -28.242 -19.394 24.055 1.00 22.87 229 LEU A C 1
ATOM 1480 O O . LEU A 1 208 ? -28.585 -20.347 24.773 1.00 22.69 229 LEU A O 1
ATOM 1485 N N . PRO A 1 209 ? -28.154 -18.129 24.522 1.00 22.13 230 PRO A N 1
ATOM 1486 C CA . PRO A 1 209 ? -28.503 -17.856 25.930 1.00 21.43 230 PRO A CA 1
ATOM 1487 C C . PRO A 1 209 ? -29.952 -18.257 26.199 1.00 26.40 230 PRO A C 1
ATOM 1488 O O . PRO A 1 209 ? -30.783 -18.207 25.290 1.00 25.65 230 PRO A O 1
ATOM 1492 N N . ALA A 1 210 ? -30.244 -18.698 27.415 1.00 26.07 231 ALA A N 1
ATOM 1493 C CA . ALA A 1 210 ? -31.577 -19.137 27.824 1.00 28.10 231 ALA A CA 1
ATOM 1494 C C . ALA A 1 210 ? -31.803 -18.792 29.278 1.00 34.69 231 ALA A C 1
ATOM 1495 O O . ALA A 1 210 ? -30.987 -19.151 30.143 1.00 33.89 231 ALA A O 1
ATOM 1497 N N . ALA A 1 211 ? -32.926 -18.105 29.550 1.00 34.58 232 ALA A N 1
ATOM 1498 C CA . ALA A 1 211 ? -33.316 -17.693 30.900 1.00 36.04 232 ALA A CA 1
ATOM 1499 C C . ALA A 1 211 ? -33.522 -18.934 31.788 1.00 40.49 232 ALA A C 1
ATOM 1500 O O . ALA A 1 211 ? -33.236 -18.889 32.980 1.00 41.05 232 ALA A O 1
ATOM 1502 N N . SER A 1 212 ? -33.925 -20.062 31.179 1.00 37.35 233 SER A N 1
ATOM 1503 C CA . SER A 1 212 ? -34.095 -21.325 31.889 1.00 37.58 233 SER A CA 1
ATOM 1504 C C . SER A 1 212 ? -33.610 -22.507 31.061 1.00 40.37 233 SER A C 1
ATOM 1505 O O . SER A 1 212 ? -33.978 -22.623 29.884 1.00 40.40 233 SER A O 1
ATOM 1508 N N . THR A 1 213 ? -32.838 -23.410 31.690 1.00 36.68 234 THR A N 1
ATOM 1509 C CA . THR A 1 213 ? -32.367 -24.651 31.056 1.00 36.07 234 THR A CA 1
ATOM 1510 C C . THR A 1 213 ? -33.364 -25.814 31.304 1.00 41.45 234 THR A C 1
ATOM 1511 O O . THR A 1 213 ? -33.043 -26.969 31.010 1.00 39.76 234 THR A O 1
ATOM 1515 N N . ALA A 1 214 ? -34.581 -25.514 31.815 1.00 40.96 235 ALA A N 1
ATOM 1516 C CA . ALA A 1 214 ? -35.614 -26.530 32.067 1.00 41.79 235 ALA A CA 1
ATOM 1517 C C . ALA A 1 214 ? -36.061 -27.179 30.762 1.00 44.25 235 ALA A C 1
ATOM 1518 O O . ALA A 1 214 ? -36.249 -26.495 29.752 1.00 43.92 235 ALA A O 1
ATOM 1520 N N . GLY A 1 215 ? -36.165 -28.500 30.779 1.00 39.32 236 GLY A N 1
ATOM 1521 C CA . GLY A 1 215 ? -36.530 -29.268 29.596 1.00 38.59 236 GLY A CA 1
ATOM 1522 C C . GLY A 1 215 ? -35.339 -29.664 28.747 1.00 39.83 236 GLY A C 1
ATOM 1523 O O . GLY A 1 215 ? -35.486 -30.465 27.823 1.00 40.62 236 GLY A O 1
ATOM 1532 N N . ALA A 1 217 ? -31.845 -31.535 28.010 1.00 31.52 238 ALA A N 1
ATOM 1533 C CA . ALA A 1 217 ? -31.097 -32.692 28.456 1.00 31.20 238 ALA A CA 1
ATOM 1534 C C . ALA A 1 217 ? -29.926 -32.974 27.539 1.00 32.46 238 ALA A C 1
ATOM 1535 O O . ALA A 1 217 ? -30.008 -32.745 26.330 1.00 30.68 238 ALA A O 1
ATOM 1537 N N . LEU A 1 218 ? -28.832 -33.464 28.115 1.00 28.45 239 LEU A N 1
ATOM 1538 C CA . LEU A 1 218 ? -27.697 -33.974 27.359 1.00 27.47 239 LEU A CA 1
ATOM 1539 C C . LEU A 1 218 ? -27.935 -35.458 27.122 1.00 33.19 239 LEU A C 1
ATOM 1540 O O . LEU A 1 218 ? -28.285 -36.171 28.072 1.00 34.00 239 LEU A O 1
ATOM 1545 N N . THR A 1 219 ? -27.754 -35.934 25.881 1.00 28.50 240 THR A N 1
ATOM 1546 C CA . THR A 1 219 ? -27.890 -37.364 25.575 1.00 28.27 240 THR A CA 1
ATOM 1547 C C . THR A 1 219 ? -26.517 -37.890 25.194 1.00 31.98 240 THR A C 1
ATOM 1548 O O . THR A 1 219 ? -25.865 -37.336 24.308 1.00 30.26 240 THR A O 1
ATOM 1552 N N . PHE A 1 220 ? -26.083 -38.966 25.862 1.00 29.52 241 PHE A N 1
ATOM 1553 C CA . PHE A 1 220 ? -24.820 -39.627 25.575 1.00 29.22 241 PHE A CA 1
ATOM 1554 C C . PHE A 1 220 ? -25.122 -40.989 24.994 1.00 33.93 241 PHE A C 1
ATOM 1555 O O . PHE A 1 220 ? -25.675 -41.820 25.712 1.00 34.33 241 PHE A O 1
ATOM 1563 N N . THR A 1 221 ? -24.790 -41.219 23.711 1.00 31.52 242 THR A N 1
ATOM 1564 C CA A THR A 1 221 ? -25.010 -42.516 23.053 0.50 32.46 242 THR A CA 1
ATOM 1565 C CA B THR A 1 221 ? -25.020 -42.538 23.101 0.50 32.94 242 THR A CA 1
ATOM 1566 C C . THR A 1 221 ? -23.672 -43.241 23.056 1.00 37.39 242 THR A C 1
ATOM 1567 O O . THR A 1 221 ? -22.729 -42.758 22.424 1.00 36.54 242 THR A O 1
ATOM 1574 N N . VAL A 1 222 ? -23.578 -44.354 23.784 1.00 37.96 243 VAL A N 1
ATOM 1575 C CA . VAL A 1 222 ? -22.356 -45.118 23.931 1.00 39.65 243 VAL A CA 1
ATOM 1576 C C . VAL A 1 222 ? -22.400 -46.364 23.032 1.00 49.83 243 VAL A C 1
ATOM 1577 O O . VAL A 1 222 ? -23.134 -47.303 23.334 1.00 50.97 243 VAL A O 1
ATOM 1581 N N . PRO A 1 223 ? -21.597 -46.397 21.945 1.00 51.62 244 PRO A N 1
ATOM 1582 C CA . PRO A 1 223 ? -21.615 -47.575 21.048 1.00 54.33 244 PRO A CA 1
ATOM 1583 C C . PRO A 1 223 ? -21.182 -48.868 21.736 1.00 63.78 244 PRO A C 1
ATOM 1584 O O . PRO A 1 223 ? -21.771 -49.919 21.469 1.00 65.02 244 PRO A O 1
ATOM 1588 N N . GLY A 1 224 ? -20.204 -48.766 22.643 1.00 63.00 245 GLY A N 1
ATOM 1589 C CA . GLY A 1 224 ? -19.674 -49.883 23.422 1.00 65.58 245 GLY A CA 1
ATOM 1590 C C . GLY A 1 224 ? -20.726 -50.631 24.218 1.00 72.79 245 GLY A C 1
ATOM 1591 O O . GLY A 1 224 ? -20.614 -51.847 24.408 1.00 74.36 245 GLY A O 1
ATOM 1592 N N . LEU A 1 225 ? -21.770 -49.904 24.669 1.00 69.00 246 LEU A N 1
ATOM 1593 C CA . LEU A 1 225 ? -22.901 -50.459 25.410 1.00 69.16 246 LEU A CA 1
ATOM 1594 C C . LEU A 1 225 ? -24.086 -50.697 24.451 1.00 74.66 246 LEU A C 1
ATOM 1595 O O . LEU A 1 225 ? -25.233 -50.412 24.795 1.00 74.63 246 LEU A O 1
ATOM 1600 N N . GLU A 1 226 ? -23.786 -51.242 23.246 1.00 72.08 247 GLU A N 1
ATOM 1601 C CA . GLU A 1 226 ? -24.709 -51.563 22.143 1.00 72.25 247 GLU A CA 1
ATOM 1602 C C . GLU A 1 226 ? -25.613 -50.348 21.779 1.00 74.26 247 GLU A C 1
ATOM 1603 O O . GLU A 1 226 ? -26.829 -50.492 21.603 1.00 74.83 247 GLU A O 1
ATOM 1605 N N . GLY A 1 227 ? -24.987 -49.174 21.664 1.00 67.83 248 GLY A N 1
ATOM 1606 C CA . GLY A 1 227 ? -25.655 -47.920 21.324 1.00 65.93 248 GLY A CA 1
ATOM 1607 C C . GLY A 1 227 ? -26.598 -47.376 22.383 1.00 66.02 248 GLY A C 1
ATOM 1608 O O . GLY A 1 227 ? -27.463 -46.557 22.059 1.00 64.82 248 GLY A O 1
ATOM 1609 N N . GLN A 1 228 ? -26.438 -47.813 23.659 1.00 60.31 249 GLN A N 1
ATOM 1610 C CA . GLN A 1 228 ? -27.291 -47.358 24.759 1.00 58.85 249 GLN A CA 1
ATOM 1611 C C . GLN A 1 228 ? -27.147 -45.859 24.965 1.00 57.35 249 GLN A C 1
ATOM 1612 O O . GLN A 1 228 ? -26.032 -45.324 24.890 1.00 55.36 249 GLN A O 1
ATOM 1618 N N . ALA A 1 229 ? -28.289 -45.192 25.209 1.00 50.42 250 ALA A N 1
ATOM 1619 C CA . ALA A 1 229 ? -28.335 -43.753 25.420 1.00 47.37 250 ALA A CA 1
ATOM 1620 C C . ALA A 1 229 ? -28.657 -43.407 26.868 1.00 46.73 250 ALA A C 1
ATOM 1621 O O . ALA A 1 229 ? -29.622 -43.919 27.435 1.00 47.66 250 ALA A O 1
ATOM 1623 N N . PHE A 1 230 ? -27.811 -42.554 27.462 1.00 38.80 251 PHE A N 1
ATOM 1624 C CA . PHE A 1 230 ? -27.947 -41.989 28.807 1.00 36.75 251 PHE A CA 1
ATOM 1625 C C . PHE A 1 230 ? -28.409 -40.557 28.659 1.00 40.09 251 PHE A C 1
ATOM 1626 O O . PHE A 1 230 ? -27.912 -39.868 27.763 1.00 36.91 251 PHE A O 1
ATOM 1634 N N . HIS A 1 231 ? -29.357 -40.116 29.504 1.00 37.65 252 HIS A N 1
ATOM 1635 C CA . HIS A 1 231 ? -29.903 -38.755 29.480 1.00 36.99 252 HIS A CA 1
ATOM 1636 C C . HIS A 1 231 ? -29.649 -38.075 30.805 1.00 39.94 252 HIS A C 1
ATOM 1637 O O . HIS A 1 231 ? -29.769 -38.710 31.858 1.00 38.81 252 HIS A O 1
ATOM 1644 N N . TRP A 1 232 ? -29.277 -36.789 30.770 1.00 35.70 253 TRP A N 1
ATOM 1645 C CA . TRP A 1 232 ? -29.017 -36.036 31.991 1.00 36.47 253 TRP A CA 1
ATOM 1646 C C . TRP A 1 232 ? -29.630 -34.648 31.864 1.00 39.48 253 TRP A C 1
ATOM 1647 O O . TRP A 1 232 ? -29.422 -33.980 30.848 1.00 36.17 253 TRP A O 1
ATOM 1658 N N . ASP A 1 233 ? -30.408 -34.228 32.880 1.00 37.79 254 ASP A N 1
ATOM 1659 C CA . ASP A 1 233 ? -31.082 -32.930 32.849 1.00 38.38 254 ASP A CA 1
ATOM 1660 C C . ASP A 1 233 ? -30.122 -31.788 33.180 1.00 37.35 254 ASP A C 1
ATOM 1661 O O . ASP A 1 233 ? -29.571 -31.712 34.288 1.00 36.82 254 ASP A O 1
ATOM 1666 N N . VAL A 1 234 ? -29.923 -30.890 32.196 1.00 31.05 255 VAL A N 1
ATOM 1667 C CA . VAL A 1 234 ? -29.027 -29.728 32.318 1.00 28.76 255 VAL A CA 1
ATOM 1668 C C . VAL A 1 234 ? -29.401 -28.875 33.541 1.00 33.90 255 VAL A C 1
ATOM 1669 O O . VAL A 1 234 ? -28.503 -28.434 34.257 1.00 33.12 255 VAL A O 1
ATOM 1673 N N . ASN A 1 235 ? -30.703 -28.708 33.810 1.00 32.90 256 ASN A N 1
ATOM 1674 C CA . ASN A 1 235 ? -31.203 -27.894 34.924 1.00 35.14 256 ASN A CA 1
ATOM 1675 C C . ASN A 1 235 ? -30.890 -28.519 36.317 1.00 42.68 256 ASN A C 1
ATOM 1676 O O . ASN A 1 235 ? -30.948 -27.806 37.321 1.00 43.86 256 ASN A O 1
ATOM 1681 N N . SER A 1 236 ? -30.478 -29.800 36.369 1.00 39.75 257 SER A N 1
ATOM 1682 C CA . SER A 1 236 ? -30.134 -30.423 37.650 1.00 41.53 257 SER A CA 1
ATOM 1683 C C . SER A 1 236 ? -28.733 -29.976 38.132 1.00 47.01 257 SER A C 1
ATOM 1684 O O . SER A 1 236 ? -28.422 -30.153 39.311 1.00 49.55 257 SER A O 1
ATOM 1687 N N . ALA A 1 237 ? -27.909 -29.363 37.243 1.00 40.55 258 ALA A N 1
ATOM 1688 C CA . ALA A 1 237 ? -26.582 -28.883 37.626 1.00 39.75 258 ALA A CA 1
ATOM 1689 C C . ALA A 1 237 ? -26.701 -27.596 38.422 1.00 44.42 258 ALA A C 1
ATOM 1690 O O . ALA A 1 237 ? -27.569 -26.762 38.128 1.00 44.24 258 ALA A O 1
ATOM 1692 N N . ALA A 1 238 ? -25.818 -27.429 39.420 1.00 42.50 259 ALA A N 1
ATOM 1693 C CA . ALA A 1 238 ? -25.798 -26.251 40.284 1.00 43.59 259 ALA A CA 1
ATOM 1694 C C . ALA A 1 238 ? -25.432 -24.999 39.509 1.00 47.48 259 ALA A C 1
ATOM 1695 O O . ALA A 1 238 ? -26.040 -23.953 39.732 1.00 48.71 259 ALA A O 1
ATOM 1697 N N . GLN A 1 239 ? -24.475 -25.111 38.564 1.00 42.44 260 GLN A N 1
ATOM 1698 C CA . GLN A 1 239 ? -23.981 -23.953 37.823 1.00 40.30 260 GLN A CA 1
ATOM 1699 C C . GLN A 1 239 ? -24.780 -23.599 36.556 1.00 42.85 260 GLN A C 1
ATOM 1700 O O . GLN A 1 239 ? -24.444 -22.591 35.916 1.00 41.11 260 GLN A O 1
ATOM 1706 N N . SER A 1 240 ? -25.812 -24.388 36.176 1.00 39.85 261 SER A N 1
ATOM 1707 C CA . SER A 1 240 ? -26.526 -24.079 34.931 1.00 37.30 261 SER A CA 1
ATOM 1708 C C . SER A 1 240 ? -28.063 -24.164 35.012 1.00 39.19 261 SER A C 1
ATOM 1709 O O . SER A 1 240 ? -28.682 -24.898 34.249 1.00 37.50 261 SER A O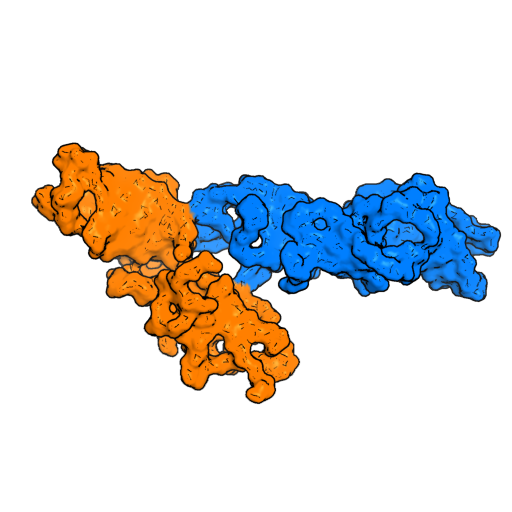 1
ATOM 1712 N N . LYS A 1 241 ? -28.688 -23.336 35.866 1.00 37.09 262 LYS A N 1
ATOM 1713 C CA . LYS A 1 241 ? -30.160 -23.228 35.912 1.00 37.43 262 LYS A CA 1
ATOM 1714 C C . LYS A 1 241 ? -30.639 -22.368 34.706 1.00 38.75 262 LYS A C 1
ATOM 1715 O O . LYS A 1 241 ? -31.806 -22.388 34.303 1.00 39.58 262 LYS A O 1
ATOM 1721 N N . ALA A 1 242 ? -29.696 -21.643 34.132 1.00 32.33 263 ALA A N 1
ATOM 1722 C CA . ALA A 1 242 ? -29.835 -20.756 32.977 1.00 30.71 263 ALA A CA 1
ATOM 1723 C C . ALA A 1 242 ? -28.552 -20.786 32.194 1.00 31.92 263 ALA A C 1
ATOM 1724 O O . ALA A 1 242 ? -27.508 -21.147 32.745 1.00 32.11 263 ALA A O 1
ATOM 1726 N N . PHE A 1 243 ? -28.604 -20.393 30.919 1.00 26.76 264 PHE A N 1
ATOM 1727 C CA . PHE A 1 243 ? -27.397 -20.245 30.098 1.00 23.77 264 PHE A CA 1
ATOM 1728 C C . PHE A 1 243 ? -27.181 -18.747 29.899 1.00 26.73 264 PHE A C 1
ATOM 1729 O O . PHE A 1 243 ? -27.977 -18.103 29.207 1.00 25.45 264 PHE A O 1
ATOM 1737 N N . VAL A 1 244 ? -26.130 -18.183 30.527 1.00 24.33 265 VAL A N 1
ATOM 1738 C CA . VAL A 1 244 ? -25.836 -16.746 30.470 1.00 24.26 265 VAL A CA 1
ATOM 1739 C C . VAL A 1 244 ? -24.880 -16.418 29.323 1.00 24.65 265 VAL A C 1
ATOM 1740 O O . VAL A 1 244 ? -23.810 -17.010 29.222 1.00 23.93 265 VAL A O 1
ATOM 1744 N N . ALA A 1 245 ? -25.245 -15.424 28.479 1.00 22.94 266 ALA A N 1
ATOM 1745 C CA . ALA A 1 245 ? -24.411 -14.980 27.358 1.00 21.66 266 ALA A CA 1
ATOM 1746 C C . ALA A 1 245 ? -22.986 -14.673 27.820 1.00 25.88 266 ALA A C 1
ATOM 1747 O O . ALA A 1 245 ? -22.805 -14.107 28.906 1.00 26.77 266 ALA A O 1
ATOM 1749 N N . GLY A 1 246 ? -22.012 -15.004 26.984 1.00 21.84 267 GLY A N 1
ATOM 1750 C CA . GLY A 1 246 ? -20.601 -14.751 27.230 1.00 22.56 267 GLY A CA 1
ATOM 1751 C C . GLY A 1 246 ? -19.975 -15.652 28.276 1.00 27.38 267 GLY A C 1
ATOM 1752 O O . GLY A 1 246 ? -18.870 -15.360 28.735 1.00 28.18 267 GLY A O 1
ATOM 1753 N N . SER A 1 247 ? -20.645 -16.778 28.605 1.00 23.53 268 SER A N 1
ATOM 1754 C CA . SER A 1 247 ? -20.164 -17.738 29.599 1.00 22.94 268 SER A CA 1
ATOM 1755 C C . SER A 1 247 ? -19.785 -19.060 28.959 1.00 26.15 268 SER A C 1
ATOM 1756 O O . SER A 1 247 ? -20.282 -19.411 27.879 1.00 24.24 268 SER A O 1
ATOM 1759 N N . LYS A 1 248 ? -18.914 -19.805 29.652 1.00 24.42 269 LYS A N 1
ATOM 1760 C CA . LYS A 1 248 ? -18.496 -21.151 29.269 1.00 23.48 269 LYS A CA 1
ATOM 1761 C C . LYS A 1 248 ? -18.934 -22.084 30.390 1.00 27.07 269 LYS A C 1
ATOM 1762 O O . LYS A 1 248 ? -18.607 -21.837 31.547 1.00 27.57 269 LYS A O 1
ATOM 1768 N N . TYR A 1 249 ? -19.739 -23.101 30.057 1.00 22.72 270 TYR A N 1
ATOM 1769 C CA . TYR A 1 249 ? -20.225 -24.119 31.005 1.00 23.96 270 TYR A CA 1
ATOM 1770 C C . TYR A 1 249 ? -19.392 -25.344 30.790 1.00 28.90 270 TYR A C 1
ATOM 1771 O O . TYR A 1 249 ? -19.328 -25.866 29.670 1.00 26.57 270 TYR A O 1
ATOM 1780 N N . LEU A 1 250 ? -18.669 -25.748 31.835 1.00 26.40 271 LEU A N 1
ATOM 1781 C CA . LEU A 1 250 ? -17.784 -26.895 31.774 1.00 27.26 271 LEU A CA 1
ATOM 1782 C C . LEU A 1 250 ? -18.416 -28.034 32.523 1.00 29.86 271 LEU A C 1
ATOM 1783 O O . LEU A 1 250 ? -18.735 -27.896 33.702 1.00 28.24 271 LEU A O 1
ATOM 1788 N N . TYR A 1 251 ? -18.651 -29.149 31.823 1.00 26.87 272 TYR A N 1
ATOM 1789 C CA . TYR A 1 251 ? -19.234 -30.323 32.466 1.00 27.09 272 TYR A CA 1
ATOM 1790 C C . TYR A 1 251 ? -18.271 -31.477 32.425 1.00 29.37 272 TYR A C 1
ATOM 1791 O O . TYR A 1 251 ? -17.709 -31.770 31.366 1.00 28.42 272 TYR A O 1
ATOM 1800 N N . THR A 1 252 ? -18.100 -32.163 33.568 1.00 27.47 273 THR A N 1
ATOM 1801 C CA . THR A 1 252 ? -17.333 -33.408 33.627 1.00 27.46 273 THR A CA 1
ATOM 1802 C C . THR A 1 252 ? -18.361 -34.504 33.836 1.00 31.65 273 THR A C 1
ATOM 1803 O O . THR A 1 252 ? -19.066 -34.517 34.853 1.00 30.70 273 THR A O 1
ATOM 1807 N N . ILE A 1 253 ? -18.470 -35.399 32.851 1.00 26.89 274 ILE A N 1
ATOM 1808 C CA . ILE A 1 253 ? -19.444 -36.479 32.863 1.00 26.87 274 ILE A CA 1
ATOM 1809 C C . ILE A 1 253 ? -18.766 -37.780 33.230 1.00 29.28 274 ILE A C 1
ATOM 1810 O O . ILE A 1 253 ? -17.862 -38.211 32.517 1.00 29.32 274 ILE A O 1
ATOM 1815 N N . THR A 1 254 ? -19.204 -38.413 34.319 1.00 26.32 275 THR A N 1
ATOM 1816 C CA . THR A 1 254 ? -18.691 -39.725 34.677 1.00 26.07 275 THR A CA 1
ATOM 1817 C C . THR A 1 254 ? -19.762 -40.749 34.306 1.00 31.22 275 THR A C 1
ATOM 1818 O O . THR A 1 254 ? -20.859 -40.740 34.874 1.00 31.57 275 THR A O 1
ATOM 1822 N N . ILE A 1 255 ? -19.425 -41.664 33.405 1.00 27.80 276 ILE A N 1
ATOM 1823 C CA . ILE A 1 255 ? -20.386 -42.657 32.958 1.00 27.34 276 ILE A CA 1
ATOM 1824 C C . ILE A 1 255 ? -20.124 -44.018 33.606 1.00 32.55 276 ILE A C 1
ATOM 1825 O O . ILE A 1 255 ? -18.993 -44.525 33.612 1.00 31.11 276 ILE A O 1
ATOM 1830 N N . SER A 1 256 ? -21.206 -44.616 34.129 1.00 31.69 277 SER A N 1
ATOM 1831 C CA . SER A 1 256 ? -21.219 -45.939 34.723 1.00 33.60 277 SER A CA 1
ATOM 1832 C C . SER A 1 256 ? -22.361 -46.745 34.076 1.00 38.07 277 SER A C 1
ATOM 1833 O O . SER A 1 256 ? -23.207 -46.149 33.412 1.00 37.13 277 SER A O 1
ATOM 1836 N N . LYS A 1 257 ? -22.392 -48.065 34.246 1.00 39.14 278 LYS A N 1
ATOM 1837 C CA . LYS A 1 257 ? -23.490 -48.874 33.713 1.00 39.34 278 LYS A CA 1
ATOM 1838 C C . LYS A 1 257 ? -24.813 -48.475 34.404 1.00 45.36 278 LYS A C 1
ATOM 1839 O O . LYS A 1 257 ? -25.864 -48.502 33.777 1.00 45.87 278 LYS A O 1
ATOM 1845 N N . ALA A 1 258 ? -24.738 -48.043 35.672 1.00 41.52 279 ALA A N 1
ATOM 1846 C CA . ALA A 1 258 ? -25.888 -47.627 36.456 1.00 41.72 279 ALA A CA 1
ATOM 1847 C C . ALA A 1 258 ? -26.413 -46.234 36.046 1.00 46.30 279 ALA A C 1
ATOM 1848 O O . ALA A 1 258 ? -27.538 -45.888 36.401 1.00 48.13 279 ALA A O 1
ATOM 1850 N N . GLY A 1 259 ? -25.606 -45.462 35.320 1.00 40.36 280 GLY A N 1
ATOM 1851 C CA . GLY A 1 259 ? -25.985 -44.125 34.883 1.00 39.68 280 GLY A CA 1
ATOM 1852 C C . GLY A 1 259 ? -24.858 -43.118 34.877 1.00 40.61 280 GLY A C 1
ATOM 1853 O O . GLY A 1 259 ? -23.692 -43.471 35.094 1.00 40.89 280 GLY A O 1
ATOM 1854 N N . VAL A 1 260 ? -25.206 -41.847 34.629 1.00 33.09 281 VAL A N 1
ATOM 1855 C CA . VAL A 1 260 ? -24.210 -40.789 34.542 1.00 33.04 281 VAL A CA 1
ATOM 1856 C C . VAL A 1 260 ? -24.288 -39.867 35.753 1.00 36.77 281 VAL A C 1
ATOM 1857 O O . VAL A 1 260 ? -25.341 -39.730 36.380 1.00 38.57 281 VAL A O 1
ATOM 1861 N N . GLU A 1 261 ? -23.173 -39.205 36.037 1.00 32.15 282 GLU A N 1
ATOM 1862 C CA . GLU A 1 261 ? -23.046 -38.191 37.071 1.00 32.98 282 GLU A CA 1
ATOM 1863 C C . GLU A 1 261 ? -22.259 -37.055 36.525 1.00 33.95 282 GLU A C 1
ATOM 1864 O O . GLU A 1 261 ? -21.348 -37.273 35.728 1.00 32.41 282 GLU A O 1
ATOM 1870 N N . VAL A 1 262 ? -22.633 -35.833 36.886 1.00 33.51 283 VAL A N 1
ATOM 1871 C CA . VAL A 1 262 ? -22.017 -34.665 36.295 1.00 32.41 283 VAL A CA 1
ATOM 1872 C C . VAL A 1 262 ? -21.595 -33.645 37.336 1.00 38.51 283 VAL A C 1
ATOM 1873 O O . VAL A 1 262 ? -22.341 -33.376 38.280 1.00 38.89 283 VAL A O 1
ATOM 1877 N N . SER A 1 263 ? -20.392 -33.072 37.144 1.00 33.33 284 SER A N 1
ATOM 1878 C CA . SER A 1 263 ? -19.877 -31.963 37.931 1.00 33.71 284 SER A CA 1
ATOM 1879 C C . SER A 1 263 ? -19.871 -30.787 36.987 1.00 34.45 284 SER A C 1
ATOM 1880 O O . SER A 1 263 ? -19.566 -30.966 35.803 1.00 32.70 284 SER A O 1
ATOM 1883 N N . SER A 1 264 ? -20.271 -29.607 37.473 1.00 30.98 285 SER A N 1
ATOM 1884 C CA . SER A 1 264 ? -20.342 -28.466 36.572 1.00 29.21 285 SER A CA 1
ATOM 1885 C C . SER A 1 264 ? -19.592 -27.265 37.105 1.00 33.90 285 SER A C 1
ATOM 1886 O O . SER A 1 264 ? -19.469 -27.085 38.317 1.00 33.48 285 SER A O 1
ATOM 1889 N N . LYS A 1 265 ? -19.115 -26.431 36.175 1.00 30.52 286 LYS A N 1
ATOM 1890 C CA . LYS A 1 265 ? -18.431 -25.171 36.472 1.00 31.52 286 LYS A CA 1
ATOM 1891 C C . LYS A 1 265 ? -18.864 -24.175 35.439 1.00 33.23 286 LYS A C 1
ATOM 1892 O O . LYS A 1 265 ? -19.081 -24.562 34.287 1.00 29.59 286 LYS A O 1
ATOM 1898 N N . VAL A 1 266 ? -18.978 -22.898 35.828 1.00 31.17 287 VAL A N 1
ATOM 1899 C CA . VAL A 1 266 ? -19.282 -21.834 34.869 1.00 30.24 287 VAL A CA 1
ATOM 1900 C C . VAL A 1 266 ? -18.147 -20.835 34.996 1.00 34.75 287 VAL A C 1
ATOM 1901 O O . VAL A 1 266 ? -17.672 -20.571 36.111 1.00 33.87 287 VAL A O 1
ATOM 1905 N N . GLU A 1 267 ? -17.684 -20.311 33.853 1.00 30.74 288 GLU A N 1
ATOM 1906 C CA A GLU A 1 267 ? -16.573 -19.369 33.777 0.50 31.09 288 GLU A CA 1
ATOM 1907 C CA B GLU A 1 267 ? -16.636 -19.300 33.870 0.50 31.01 288 GLU A CA 1
ATOM 1908 C C . GLU A 1 267 ? -16.894 -18.290 32.767 1.00 33.59 288 GLU A C 1
ATOM 1909 O O . GLU A 1 267 ? -17.673 -18.554 31.844 1.00 31.95 288 GLU A O 1
ATOM 1920 N N . ASP A 1 268 ? -16.294 -17.101 32.897 1.00 30.55 289 ASP A N 1
ATOM 1921 C CA . ASP A 1 268 ? -16.505 -16.110 31.851 1.00 28.85 289 ASP A CA 1
ATOM 1922 C C . ASP A 1 268 ? -15.797 -16.690 30.617 1.00 32.59 289 ASP A C 1
ATOM 1923 O O . ASP A 1 268 ? -14.737 -17.307 30.750 1.00 32.74 289 ASP A O 1
ATOM 1928 N N . TRP A 1 269 ? -16.419 -16.613 29.438 1.00 28.78 290 TRP A N 1
ATOM 1929 C CA . TRP A 1 269 ? -15.820 -17.230 28.257 1.00 27.86 290 TRP A CA 1
ATOM 1930 C C . TRP A 1 269 ? -14.704 -16.313 27.684 1.00 36.80 290 TRP A C 1
ATOM 1931 O O . TRP A 1 269 ? -14.964 -15.213 27.193 1.00 36.74 290 TRP A O 1
ATOM 1942 N N . THR A 1 270 ? -13.449 -16.784 27.816 1.00 37.64 291 THR A N 1
ATOM 1943 C CA . THR A 1 270 ? -12.197 -16.111 27.422 1.00 67.30 291 THR A CA 1
ATOM 1944 C C . THR A 1 270 ? -11.179 -17.160 26.960 1.00 109.17 291 THR A C 1
ATOM 1945 O O . THR A 1 270 ? -10.125 -16.822 26.420 1.00 76.42 291 THR A O 1
ATOM 1949 N N . ASP B 1 10 ? -30.312 -9.231 -22.845 1.00 52.34 31 ASP B N 1
ATOM 1950 C CA . ASP B 1 10 ? -30.552 -10.664 -22.713 1.00 51.67 31 ASP B CA 1
ATOM 1951 C C . ASP B 1 10 ? -29.783 -11.228 -21.482 1.00 52.10 31 ASP B C 1
ATOM 1952 O O . ASP B 1 10 ? -29.887 -10.651 -20.390 1.00 53.55 31 ASP B O 1
ATOM 1954 N N . GLY B 1 11 ? -29.005 -12.298 -21.668 1.00 43.31 32 GLY B N 1
ATOM 1955 C CA . GLY B 1 11 ? -28.281 -12.945 -20.577 1.00 40.42 32 GLY B CA 1
ATOM 1956 C C . GLY B 1 11 ? -27.072 -12.239 -19.991 1.00 38.34 32 GLY B C 1
ATOM 1957 O O . GLY B 1 11 ? -26.670 -12.559 -18.869 1.00 36.08 32 GLY B O 1
ATOM 1958 N N . ARG B 1 12 ? -26.453 -11.316 -20.741 1.00 32.13 33 ARG B N 1
ATOM 1959 C CA . ARG B 1 12 ? -25.249 -10.623 -20.271 1.00 29.12 33 ARG B CA 1
ATOM 1960 C C . ARG B 1 12 ? -25.607 -9.611 -19.180 1.00 29.52 33 ARG B C 1
ATOM 1961 O O . ARG B 1 12 ? -26.636 -8.959 -19.266 1.00 30.26 33 ARG B O 1
ATOM 1969 N N . VAL B 1 13 ? -24.786 -9.516 -18.135 1.00 21.68 34 VAL B N 1
ATOM 1970 C CA . VAL B 1 13 ? -25.103 -8.608 -17.031 1.00 19.64 34 VAL B CA 1
ATOM 1971 C C . VAL B 1 13 ? -24.100 -7.450 -17.043 1.00 19.23 34 VAL B C 1
ATOM 1972 O O . VAL B 1 13 ? -22.906 -7.666 -16.845 1.00 18.45 34 VAL B O 1
ATOM 1976 N N . ALA B 1 14 ? -24.606 -6.246 -17.291 1.00 17.83 35 ALA B N 1
ATOM 1977 C CA . ALA B 1 14 ? -23.787 -5.050 -17.335 1.00 18.49 35 ALA B CA 1
ATOM 1978 C C . ALA B 1 14 ? -23.557 -4.477 -15.938 1.00 20.46 35 ALA B C 1
ATOM 1979 O O . ALA B 1 14 ? -24.410 -4.578 -15.049 1.00 20.28 35 ALA B O 1
ATOM 1981 N N . LEU B 1 15 ? -22.440 -3.781 -15.786 1.00 19.00 36 LEU B N 1
ATOM 1982 C CA . LEU B 1 15 ? -22.157 -3.036 -14.574 1.00 16.61 36 LEU B CA 1
ATOM 1983 C C . LEU B 1 15 ? -23.221 -1.960 -14.351 1.00 20.47 36 LEU B C 1
ATOM 1984 O O . LEU B 1 15 ? -23.600 -1.256 -15.297 1.00 20.50 36 LEU B O 1
ATOM 1989 N N . GLU B 1 16 ? -23.707 -1.829 -13.100 1.00 18.48 37 GLU B N 1
ATOM 1990 C CA . GLU B 1 16 ? -24.636 -0.749 -12.740 1.00 19.59 37 GLU B CA 1
ATOM 1991 C C . GLU B 1 16 ? -23.845 0.193 -11.816 1.00 22.49 37 GLU B C 1
ATOM 1992 O O . GLU B 1 16 ? -23.721 -0.065 -10.616 1.00 21.51 37 GLU B O 1
ATOM 1998 N N . ALA B 1 17 ? -23.220 1.231 -12.407 1.00 19.68 38 ALA B N 1
ATOM 1999 C CA . ALA B 1 17 ? -22.323 2.148 -11.709 1.00 19.58 38 ALA B CA 1
ATOM 2000 C C . ALA B 1 17 ? -23.065 3.354 -11.138 1.00 23.02 38 ALA B C 1
ATOM 2001 O O . ALA B 1 17 ? -23.791 4.029 -11.867 1.00 21.89 38 ALA B O 1
ATOM 2003 N N . THR B 1 18 ? -22.881 3.619 -9.830 1.00 19.83 39 THR B N 1
ATOM 2004 C CA . THR B 1 18 ? -23.500 4.770 -9.141 1.00 20.52 39 THR B CA 1
ATOM 2005 C C . THR B 1 18 ? -22.454 5.482 -8.275 1.00 25.21 39 THR B C 1
ATOM 2006 O O . THR B 1 18 ? -21.400 4.924 -8.002 1.00 20.56 39 THR B O 1
ATOM 2010 N N . SER B 1 19 ? -22.727 6.724 -7.867 1.00 28.48 40 SER B N 1
ATOM 2011 C CA . SER B 1 19 ? -21.811 7.492 -7.019 1.00 29.75 40 SER B CA 1
ATOM 2012 C C . SER B 1 19 ? -22.103 7.264 -5.511 1.00 39.09 40 SER B C 1
ATOM 2013 O O . SER B 1 19 ? -21.410 7.830 -4.662 1.00 42.04 40 SER B O 1
ATOM 2016 N N . GLY B 1 20 ? -23.124 6.473 -5.207 1.00 36.41 41 GLY B N 1
ATOM 2017 C CA . GLY B 1 20 ? -23.582 6.169 -3.852 1.00 76.46 41 GLY B CA 1
ATOM 2018 C C . GLY B 1 20 ? -22.510 5.768 -2.856 1.00 115.78 41 GLY B C 1
ATOM 2019 O O . GLY B 1 20 ? -22.226 6.507 -1.910 1.00 82.32 41 GLY B O 1
ATOM 2020 N N . THR B 1 25 ? -34.093 12.917 0.168 1.00 84.51 46 THR B N 1
ATOM 2021 C CA . THR B 1 25 ? -34.664 14.258 0.087 1.00 85.11 46 THR B CA 1
ATOM 2022 C C . THR B 1 25 ? -33.526 15.289 0.056 1.00 86.81 46 THR B C 1
ATOM 2023 O O . THR B 1 25 ? -33.130 15.835 1.090 1.00 86.64 46 THR B O 1
ATOM 2025 N N . ARG B 1 26 ? -32.979 15.512 -1.146 1.00 81.15 47 ARG B N 1
ATOM 2026 C CA . ARG B 1 26 ? -31.889 16.450 -1.421 1.00 79.16 47 ARG B CA 1
ATOM 2027 C C . ARG B 1 26 ? -31.956 16.905 -2.871 1.00 81.32 47 ARG B C 1
ATOM 2028 O O . ARG B 1 26 ? -32.482 16.177 -3.718 1.00 81.81 47 ARG B O 1
ATOM 2030 N N . ALA B 1 27 ? -31.422 18.103 -3.162 1.00 75.30 48 ALA B N 1
ATOM 2031 C CA . ALA B 1 27 ? -31.397 18.629 -4.523 1.00 73.82 48 ALA B CA 1
ATOM 2032 C C . ALA B 1 27 ? -30.192 18.071 -5.295 1.00 73.60 48 ALA B C 1
ATOM 2033 O O . ALA B 1 27 ? -29.386 17.323 -4.729 1.00 71.93 48 ALA B O 1
ATOM 2035 N N . TYR B 1 28 ? -30.089 18.428 -6.589 1.00 68.49 49 TYR B N 1
ATOM 2036 C CA . TYR B 1 28 ? -29.054 17.974 -7.522 1.00 66.00 49 TYR B CA 1
ATOM 2037 C C . TYR B 1 28 ? -27.642 18.211 -6.973 1.00 69.17 49 TYR B C 1
ATOM 2038 O O . TYR B 1 28 ? -27.361 19.283 -6.427 1.00 68.62 49 TYR B O 1
ATOM 2047 N N . ASP B 1 29 ? -26.776 17.182 -7.088 1.00 64.99 50 ASP B N 1
ATOM 2048 C CA . ASP B 1 29 ? -25.385 17.202 -6.619 1.00 63.71 50 ASP B CA 1
ATOM 2049 C C . ASP B 1 29 ? -24.546 18.210 -7.423 1.00 67.26 50 ASP B C 1
ATOM 2050 O O . ASP B 1 29 ? -24.498 18.140 -8.655 1.00 66.90 50 ASP B O 1
ATOM 2055 N N . LYS B 1 30 ? -23.902 19.153 -6.709 1.00 63.29 51 LYS B N 1
ATOM 2056 C CA . LYS B 1 30 ? -23.051 20.204 -7.276 1.00 62.28 51 LYS B CA 1
ATOM 2057 C C . LYS B 1 30 ? -21.732 19.639 -7.829 1.00 63.26 51 LYS B C 1
ATOM 2058 O O . LYS B 1 30 ? -21.164 20.215 -8.766 1.00 62.38 51 LYS B O 1
ATOM 2060 N N . THR B 1 31 ? -21.251 18.521 -7.249 1.00 57.96 52 THR B N 1
ATOM 2061 C CA . THR B 1 31 ? -20.004 17.842 -7.632 1.00 56.31 52 THR B CA 1
ATOM 2062 C C . THR B 1 31 ? -19.987 17.491 -9.132 1.00 57.20 52 THR B C 1
ATOM 2063 O O . THR B 1 31 ? -18.933 17.607 -9.775 1.00 56.68 52 THR B O 1
ATOM 2067 N N . TRP B 1 32 ? -21.161 17.099 -9.686 1.00 50.29 53 TRP B N 1
ATOM 2068 C CA . TRP B 1 32 ? -21.272 16.637 -11.065 1.00 48.05 53 TRP B CA 1
ATOM 2069 C C . TRP B 1 32 ? -22.033 17.567 -11.995 1.00 55.25 53 TRP B C 1
ATOM 2070 O O . TRP B 1 32 ? -23.093 18.085 -11.649 1.00 56.44 53 TRP B O 1
ATOM 2081 N N . GLU B 1 33 ? -21.494 17.708 -13.210 1.00 53.06 54 GLU B N 1
ATOM 2082 C CA . GLU B 1 33 ? -22.057 18.436 -14.351 1.00 54.34 54 GLU B CA 1
ATOM 2083 C C . GLU B 1 33 ? -22.320 17.396 -15.451 1.00 59.09 54 GLU B C 1
ATOM 2084 O O . GLU B 1 33 ? -21.654 16.358 -15.463 1.00 56.96 54 GLU B O 1
ATOM 2090 N N . ALA B 1 34 ? -23.284 17.650 -16.358 1.00 57.26 55 ALA B N 1
ATOM 2091 C CA . ALA B 1 34 ? -23.667 16.700 -17.414 1.00 57.48 55 ALA B CA 1
ATOM 2092 C C . ALA B 1 34 ? -22.566 16.425 -18.479 1.00 60.59 55 ALA B C 1
ATOM 2093 O O . ALA B 1 34 ? -22.661 15.412 -19.177 1.00 59.98 55 ALA B O 1
ATOM 2095 N N . GLY B 1 35 ? -21.536 17.281 -18.561 1.00 56.69 56 GLY B N 1
ATOM 2096 C CA . GLY B 1 35 ? -20.414 17.115 -19.491 1.00 55.47 56 GLY B CA 1
ATOM 2097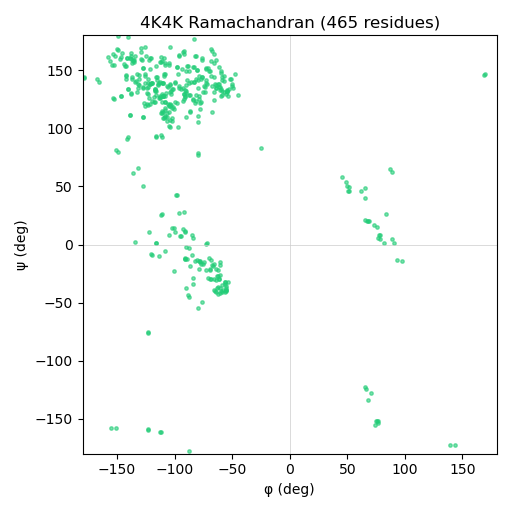 C C . GLY B 1 35 ? -19.259 16.245 -19.000 1.00 55.71 56 GLY B C 1
ATOM 2098 O O . GLY B 1 35 ? -18.435 15.791 -19.804 1.00 56.80 56 GLY B O 1
ATOM 2099 N N . ASP B 1 36 ? -19.178 16.020 -17.669 1.00 45.88 57 ASP B N 1
ATOM 2100 C CA . ASP B 1 36 ? -18.131 15.256 -16.993 1.00 40.79 57 ASP B CA 1
ATOM 2101 C C . ASP B 1 36 ? -18.139 13.748 -17.379 1.00 36.68 57 ASP B C 1
ATOM 2102 O O . ASP B 1 36 ? -19.103 13.222 -17.955 1.00 36.21 57 ASP B O 1
ATOM 2107 N N . ALA B 1 37 ? -17.041 13.065 -17.075 1.00 26.00 58 ALA B N 1
ATOM 2108 C CA . ALA B 1 37 ? -16.929 11.629 -17.311 1.00 21.51 58 ALA B CA 1
ATOM 2109 C C . ALA B 1 37 ? -15.945 11.036 -16.320 1.00 20.18 58 ALA B C 1
ATOM 2110 O O . ALA B 1 37 ? -15.060 11.742 -15.828 1.00 17.86 58 ALA B O 1
ATOM 2112 N N . ILE B 1 38 ? -16.094 9.743 -16.028 1.00 15.89 59 ILE B N 1
ATOM 2113 C CA . ILE B 1 38 ? -15.175 9.008 -15.170 1.00 13.78 59 ILE B CA 1
ATOM 2114 C C . ILE B 1 38 ? -14.602 7.866 -15.995 1.00 16.62 59 ILE B C 1
ATOM 2115 O O . ILE B 1 38 ? -15.182 7.515 -17.030 1.00 16.05 59 ILE B O 1
ATOM 2120 N N . GLY B 1 39 ? -13.468 7.308 -15.555 1.00 12.80 60 GLY B N 1
ATOM 2121 C CA . GLY B 1 39 ? -12.867 6.138 -16.195 1.00 13.46 60 GLY B CA 1
ATOM 2122 C C . GLY B 1 39 ? -13.014 4.988 -15.214 1.00 16.75 60 GLY B C 1
ATOM 2123 O O . GLY B 1 39 ? -12.668 5.152 -14.039 1.00 16.43 60 GLY B O 1
ATOM 2124 N N . ILE B 1 40 ? -13.535 3.835 -15.659 1.00 12.80 61 ILE B N 1
ATOM 2125 C CA . ILE B 1 40 ? -13.717 2.679 -14.785 1.00 11.53 61 ILE B CA 1
ATOM 2126 C C . ILE B 1 40 ? -12.859 1.541 -15.267 1.00 16.06 61 ILE B C 1
ATOM 2127 O O . ILE B 1 40 ? -12.750 1.312 -16.480 1.00 15.79 61 ILE B O 1
ATOM 2132 N N . TYR B 1 41 ? -12.333 0.771 -14.310 1.00 14.32 62 TYR B N 1
ATOM 2133 C CA . TYR B 1 41 ? -11.612 -0.473 -14.575 1.00 13.76 62 TYR B CA 1
ATOM 2134 C C . TYR B 1 41 ? -12.257 -1.608 -13.852 1.00 15.57 62 TYR B C 1
ATOM 2135 O O . TYR B 1 41 ? -12.594 -1.461 -12.660 1.00 14.03 62 TYR B O 1
ATOM 2152 N N . LEU B 1 43 ? -11.234 -5.307 -12.591 1.00 12.80 64 LEU B N 1
ATOM 2153 C CA . LEU B 1 43 ? -9.989 -5.998 -12.314 1.00 12.66 64 LEU B CA 1
ATOM 2154 C C . LEU B 1 43 ? -10.182 -7.430 -11.882 1.00 17.57 64 LEU B C 1
ATOM 2155 O O . LEU B 1 43 ? -11.081 -7.733 -11.102 1.00 16.67 64 LEU B O 1
ATOM 2160 N N . ASN B 1 44 ? -9.271 -8.282 -12.325 1.00 15.40 65 ASN B N 1
ATOM 2161 C CA . ASN B 1 44 ? -9.164 -9.669 -11.876 1.00 15.66 65 ASN B CA 1
ATOM 2162 C C . ASN B 1 44 ? -7.805 -9.714 -11.192 1.00 19.56 65 ASN B C 1
ATOM 2163 O O . ASN B 1 44 ? -6.780 -9.830 -11.865 1.00 18.17 65 ASN B O 1
ATOM 2168 N N . GLY B 1 45 ? -7.797 -9.501 -9.878 1.00 17.01 66 GLY B N 1
ATOM 2169 C CA . GLY B 1 45 ? -6.562 -9.308 -9.131 1.00 17.25 66 GLY B CA 1
ATOM 2170 C C . GLY B 1 45 ? -5.988 -7.988 -9.640 1.00 18.68 66 GLY B C 1
ATOM 2171 O O . GLY B 1 45 ? -6.675 -6.959 -9.653 1.00 18.40 66 GLY B O 1
ATOM 2172 N N . ASP B 1 46 ? -4.739 -8.005 -10.118 1.00 15.91 67 ASP B N 1
ATOM 2173 C CA . ASP B 1 46 ? -4.150 -6.767 -10.665 1.00 15.03 67 ASP B CA 1
ATOM 2174 C C . ASP B 1 46 ? -4.421 -6.589 -12.153 1.00 17.62 67 ASP B C 1
ATOM 2175 O O . ASP B 1 46 ? -4.146 -5.510 -12.701 1.00 19.76 67 ASP B O 1
ATOM 2180 N N . ALA B 1 47 ? -4.905 -7.630 -12.816 1.00 16.68 68 ALA B N 1
ATOM 2181 C CA . ALA B 1 47 ? -5.061 -7.563 -14.255 1.00 16.85 68 ALA B CA 1
ATOM 2182 C C . ALA B 1 47 ? -6.354 -6.889 -14.695 1.00 20.82 68 ALA B C 1
ATOM 2183 O O . ALA B 1 47 ? -7.389 -7.077 -14.069 1.00 18.93 68 ALA B O 1
ATOM 2185 N N A THR B 1 48 ? -6.281 -6.049 -15.740 0.60 16.04 69 THR B N 1
ATOM 2186 N N B THR B 1 48 ? -6.295 -6.218 -15.864 0.40 19.72 69 THR B N 1
ATOM 2187 C CA A THR B 1 48 ? -7.506 -5.441 -16.256 0.60 15.04 69 THR B CA 1
ATOM 2188 C CA B THR B 1 48 ? -7.433 -5.641 -16.578 0.40 20.42 69 THR B CA 1
ATOM 2189 C C A THR B 1 48 ? -8.212 -6.491 -17.095 0.60 18.59 69 THR B C 1
ATOM 2190 C C B THR B 1 48 ? -7.688 -6.585 -17.778 0.40 29.05 69 THR B C 1
ATOM 2191 O O A THR B 1 48 ? -7.579 -7.244 -17.853 0.60 15.96 69 THR B O 1
ATOM 2192 O O B THR B 1 48 ? -6.965 -6.514 -18.775 0.40 30.89 69 THR B O 1
ATOM 2199 N N A ASP B 1 49 ? -9.504 -6.577 -16.906 0.60 15.48 70 ASP B N 1
ATOM 2200 N N B ASP B 1 49 ? -8.669 -7.493 -17.670 0.40 26.78 70 ASP B N 1
ATOM 2201 C CA A ASP B 1 49 ? -10.322 -7.559 -17.570 0.60 18.48 70 ASP B CA 1
ATOM 2202 C CA B ASP B 1 49 ? -8.916 -8.513 -18.699 0.40 27.26 70 ASP B CA 1
ATOM 2203 C C A ASP B 1 49 ? -10.882 -6.871 -18.792 0.60 26.52 70 ASP B C 1
ATOM 2204 C C B ASP B 1 49 ? -9.483 -7.975 -20.012 0.40 34.22 70 ASP B C 1
ATOM 2205 O O A ASP B 1 49 ? -11.792 -6.048 -18.656 0.60 26.32 70 ASP B O 1
ATOM 2206 O O B ASP B 1 49 ? -8.954 -8.326 -21.063 0.40 36.09 70 ASP B O 1
ATOM 2215 N N A GLY B 1 50 ? -10.291 -7.162 -19.964 0.60 25.60 71 GLY B N 1
ATOM 2216 N N B GLY B 1 50 ? -10.526 -7.160 -19.946 0.40 31.52 71 GLY B N 1
ATOM 2217 C CA A GLY B 1 50 ? -10.654 -6.486 -21.208 0.60 26.75 71 GLY B CA 1
ATOM 2218 C CA B GLY B 1 50 ? -11.111 -6.508 -21.114 0.40 31.81 71 GLY B CA 1
ATOM 2219 C C A GLY B 1 50 ? -10.050 -5.088 -21.233 0.60 29.47 71 GLY B C 1
ATOM 2220 C C B GLY B 1 50 ? -10.296 -5.269 -21.433 0.40 34.76 71 GLY B C 1
ATOM 2221 O O A GLY B 1 50 ? -9.003 -4.879 -20.618 0.60 29.29 71 GLY B O 1
ATOM 2222 O O B GLY B 1 50 ? -9.067 -5.346 -21.490 0.40 34.80 71 GLY B O 1
ATOM 2223 N N A ASN B 1 51 ? -10.690 -4.108 -21.913 0.60 25.56 72 ASN B N 1
ATOM 2224 N N B ASN B 1 51 ? -10.959 -4.119 -21.626 0.40 30.00 72 ASN B N 1
ATOM 2225 C CA A ASN B 1 51 ? -10.102 -2.761 -21.958 0.60 26.58 72 ASN B CA 1
ATOM 2226 C CA B ASN B 1 51 ? -10.269 -2.847 -21.870 0.40 30.48 72 ASN B CA 1
ATOM 2227 C C A ASN B 1 51 ? -10.319 -2.031 -20.635 0.60 31.12 72 ASN B C 1
ATOM 2228 C C B ASN B 1 51 ? -10.372 -2.000 -20.602 0.40 32.70 72 ASN B C 1
ATOM 2229 O O A ASN B 1 51 ? -11.411 -2.041 -20.071 0.60 31.62 72 ASN B O 1
ATOM 2230 O O B ASN B 1 51 ? -11.460 -1.900 -20.033 0.40 32.62 72 ASN B O 1
ATOM 2239 N N . GLY B 1 52 ? -9.264 -1.414 -20.148 1.00 28.12 73 GLY B N 1
ATOM 2240 C CA . GLY B 1 52 ? -9.325 -0.599 -18.934 1.00 24.75 73 GLY B CA 1
ATOM 2241 C C . GLY B 1 52 ? -9.836 0.786 -19.283 1.00 20.01 73 GLY B C 1
ATOM 2242 O O . GLY B 1 52 ? -10.159 1.057 -20.440 1.00 18.94 73 GLY B O 1
ATOM 2243 N N . ASN B 1 53 ? -9.926 1.671 -18.283 1.00 15.28 74 ASN B N 1
ATOM 2244 C CA . ASN B 1 53 ? -10.269 3.074 -18.510 1.00 13.90 74 ASN B CA 1
ATOM 2245 C C . ASN B 1 53 ? -11.517 3.249 -19.385 1.00 17.41 74 ASN B C 1
ATOM 2246 O O . ASN B 1 53 ? -11.505 4.013 -20.381 1.00 16.90 74 ASN B O 1
ATOM 2251 N N . ARG B 1 54 ? -12.599 2.539 -18.996 1.00 13.80 75 ARG B N 1
ATOM 2252 C CA A ARG B 1 54 ? -13.871 2.582 -19.716 0.65 15.18 75 ARG B CA 1
ATOM 2253 C CA B ARG B 1 54 ? -13.852 2.613 -19.756 0.35 14.64 75 ARG B CA 1
ATOM 2254 C C . ARG B 1 54 ? -14.578 3.906 -19.429 1.00 16.78 75 ARG B C 1
ATOM 2255 O O . ARG B 1 54 ? -14.730 4.269 -18.269 1.00 14.67 75 ARG B O 1
ATOM 2270 N N . LYS B 1 55 ? -14.989 4.635 -20.465 1.00 15.56 76 LYS B N 1
ATOM 2271 C CA . LYS B 1 55 ? -15.636 5.934 -20.270 1.00 15.77 76 LYS B CA 1
ATOM 2272 C C . LYS B 1 55 ? -17.099 5.794 -19.841 1.00 18.12 76 LYS B C 1
ATOM 2273 O O . LYS B 1 55 ? -17.906 5.205 -20.560 1.00 18.22 76 LYS B O 1
ATOM 2279 N N . TYR B 1 56 ? -17.414 6.369 -18.674 1.00 15.84 77 TYR B N 1
ATOM 2280 C CA . TYR B 1 56 ? -18.765 6.437 -18.129 1.00 16.05 77 TYR B CA 1
ATOM 2281 C C . TYR B 1 56 ? -19.105 7.903 -17.913 1.00 19.83 77 TYR B C 1
ATOM 2282 O O . TYR B 1 56 ? -18.327 8.640 -17.309 1.00 18.67 77 TYR B O 1
ATOM 2291 N N . THR B 1 57 ? -20.243 8.333 -18.485 1.00 19.16 78 THR B N 1
ATOM 2292 C CA . THR B 1 57 ? -20.629 9.747 -18.449 1.00 19.72 78 THR B CA 1
ATOM 2293 C C . THR B 1 57 ? -21.499 10.064 -17.243 1.00 26.63 78 THR B C 1
ATOM 2294 O O . THR B 1 57 ? -22.081 9.177 -16.619 1.00 24.78 78 THR B O 1
ATOM 2298 N N . THR B 1 58 ? -21.606 11.370 -16.966 1.00 27.53 79 THR B N 1
ATOM 2299 C CA . THR B 1 58 ? -22.313 11.910 -15.813 1.00 29.13 79 THR B CA 1
ATOM 2300 C C . THR B 1 58 ? -23.625 12.676 -16.153 1.00 34.87 79 THR B C 1
ATOM 2301 O O . THR B 1 58 ? -24.039 13.510 -15.340 1.00 33.75 79 THR B O 1
ATOM 2305 N N . ALA B 1 59 ? -24.313 12.364 -17.283 1.00 33.04 80 ALA B N 1
ATOM 2306 C CA . ALA B 1 59 ? -25.570 13.060 -17.690 1.00 35.27 80 ALA B CA 1
ATOM 2307 C C . ALA B 1 59 ? -26.679 13.075 -16.600 1.00 39.26 80 ALA B C 1
ATOM 2308 O O . ALA B 1 59 ? -27.453 14.038 -16.548 1.00 41.01 80 ALA B O 1
ATOM 2310 N N . GLN B 1 60 ? -26.769 12.029 -15.743 1.00 32.74 81 GLN B N 1
ATOM 2311 C CA . GLN B 1 60 ? -27.776 12.049 -14.672 1.00 32.68 81 GLN B CA 1
ATOM 2312 C C . GLN B 1 60 ? -27.162 11.912 -13.264 1.00 32.77 81 GLN B C 1
ATOM 2313 O O . GLN B 1 60 ? -27.913 11.790 -12.292 1.00 32.99 81 GLN B O 1
ATOM 2319 N N . THR B 1 61 ? -25.824 12.009 -13.134 1.00 27.05 82 THR B N 1
ATOM 2320 C CA . THR B 1 61 ? -25.175 11.837 -11.833 1.00 25.56 82 THR B CA 1
ATOM 2321 C C . THR B 1 61 ? -25.654 12.879 -10.805 1.00 30.37 82 THR B C 1
ATOM 2322 O O . THR B 1 61 ? -25.901 12.507 -9.654 1.00 29.84 82 THR B O 1
ATOM 2326 N N . ALA B 1 62 ? -25.809 14.167 -11.213 1.00 27.77 83 ALA B N 1
ATOM 2327 C CA . ALA B 1 62 ? -26.288 15.209 -10.288 1.00 28.90 83 ALA B CA 1
ATOM 2328 C C . ALA B 1 62 ? -27.705 14.908 -9.802 1.00 34.09 83 ALA B C 1
ATOM 2329 O O . ALA B 1 62 ? -28.018 15.156 -8.632 1.00 34.61 83 ALA B O 1
ATOM 2331 N N . GLU B 1 63 ? -28.555 14.362 -10.697 1.00 30.47 84 GLU B N 1
ATOM 2332 C CA . GLU B 1 63 ? -29.955 14.064 -10.400 1.00 32.08 84 GLU B CA 1
ATOM 2333 C C . GLU B 1 63 ? -30.142 12.823 -9.551 1.00 34.20 84 GLU B C 1
ATOM 2334 O O . GLU B 1 63 ? -30.922 12.872 -8.603 1.00 33.81 84 GLU B O 1
ATOM 2340 N N . ASN B 1 64 ? -29.510 11.691 -9.929 1.00 28.70 85 ASN B N 1
ATOM 2341 C CA . ASN B 1 64 ? -29.789 10.431 -9.236 1.00 28.86 85 ASN B CA 1
ATOM 2342 C C . ASN B 1 64 ? -28.537 9.612 -8.867 1.00 32.48 85 ASN B C 1
ATOM 2343 O O . ASN B 1 64 ? -28.677 8.514 -8.323 1.00 32.26 85 ASN B O 1
ATOM 2348 N N . GLY B 1 65 ? -27.355 10.141 -9.174 1.00 28.56 86 GLY B N 1
ATOM 2349 C CA . GLY B 1 65 ? -26.075 9.509 -8.857 1.00 27.56 86 GLY B CA 1
ATOM 2350 C C . GLY B 1 65 ? -25.578 8.421 -9.797 1.00 28.84 86 GLY B C 1
ATOM 2351 O O . GLY B 1 65 ? -24.507 7.865 -9.556 1.00 27.06 86 GLY B O 1
ATOM 2352 N N . SER B 1 66 ? -26.318 8.117 -10.879 1.00 23.92 87 SER B N 1
ATOM 2353 C CA A SER B 1 66 ? -25.899 7.058 -11.802 0.50 22.26 87 SER B CA 1
ATOM 2354 C CA B SER B 1 66 ? -25.920 7.064 -11.821 0.50 23.13 87 SER B CA 1
ATOM 2355 C C . SER B 1 66 ? -24.850 7.529 -12.829 1.00 24.18 87 SER B C 1
ATOM 2356 O O . SER B 1 66 ? -24.789 8.708 -13.179 1.00 24.63 87 SER B O 1
ATOM 2361 N N . PHE B 1 67 ? -24.045 6.583 -13.310 1.00 20.13 88 PHE B N 1
ATOM 2362 C CA . PHE B 1 67 ? -23.051 6.781 -14.365 1.00 19.05 88 PHE B CA 1
ATOM 2363 C C . PHE B 1 67 ? -23.520 5.914 -15.538 1.00 25.20 88 PHE B C 1
ATOM 2364 O O . PHE B 1 67 ? -24.013 4.804 -15.315 1.00 26.62 88 PHE B O 1
ATOM 2372 N N . THR B 1 68 ? -23.374 6.408 -16.770 1.00 21.13 89 THR B N 1
ATOM 2373 C CA . THR B 1 68 ? -23.818 5.675 -17.963 1.00 21.13 89 THR B CA 1
ATOM 2374 C C . THR B 1 68 ? -22.636 5.340 -18.865 1.00 22.14 89 THR B C 1
ATOM 2375 O O . THR B 1 68 ? -21.909 6.267 -19.191 1.00 21.42 89 THR B O 1
ATOM 2379 N N . ALA B 1 69 ? -22.495 4.090 -19.341 1.00 19.54 90 ALA B N 1
ATOM 2380 C CA . ALA B 1 69 ? -21.380 3.753 -20.237 1.00 19.86 90 ALA B CA 1
ATOM 2381 C C . ALA B 1 69 ? -21.512 4.525 -21.544 1.00 25.54 90 ALA B C 1
ATOM 2382 O O . ALA B 1 69 ? -22.619 4.643 -22.080 1.00 25.16 90 ALA B O 1
ATOM 2384 N N . ALA B 1 70 ? -20.391 5.070 -22.047 1.00 22.55 91 ALA B N 1
ATOM 2385 C CA . ALA B 1 70 ? -20.376 5.662 -23.375 1.00 24.34 91 ALA B CA 1
ATOM 2386 C C . ALA B 1 70 ? -20.560 4.483 -24.368 1.00 25.90 91 ALA B C 1
ATOM 2387 O O . ALA B 1 70 ? -20.307 3.334 -23.992 1.00 24.71 91 ALA B O 1
ATOM 2389 N N . GLU B 1 71 ? -21.033 4.729 -25.606 1.00 24.82 92 GLU B N 1
ATOM 2390 C CA A GLU B 1 71 ? -21.235 3.590 -26.506 0.50 24.76 92 GLU B CA 1
ATOM 2391 C CA B GLU B 1 71 ? -21.207 3.668 -26.610 0.50 25.17 92 GLU B CA 1
ATOM 2392 C C . GLU B 1 71 ? -19.927 2.844 -26.777 1.00 26.97 92 GLU B C 1
ATOM 2393 O O . GLU B 1 71 ? -18.861 3.443 -26.953 1.00 28.26 92 GLU B O 1
ATOM 2404 N N . GLY B 1 72 ? -20.031 1.526 -26.727 1.00 22.11 93 GLY B N 1
ATOM 2405 C CA . GLY B 1 72 ? -18.905 0.611 -26.898 1.00 21.35 93 GLY B CA 1
ATOM 2406 C C . GLY B 1 72 ? -18.012 0.466 -25.676 1.00 24.11 93 GLY B C 1
ATOM 2407 O O . GLY B 1 72 ? -16.979 -0.210 -25.748 1.00 22.92 93 GLY B O 1
ATOM 2408 N N . GLN B 1 73 ? -18.398 1.096 -24.545 1.00 19.48 94 GLN B N 1
ATOM 2409 C CA . GLN B 1 73 ? -17.592 1.087 -23.325 1.00 19.05 94 GLN B CA 1
ATOM 2410 C C . GLN B 1 73 ? -18.190 0.233 -22.211 1.00 21.23 94 GLN B C 1
ATOM 2411 O O . GLN B 1 73 ? -17.559 0.126 -21.172 1.00 20.23 94 GLN B O 1
ATOM 2417 N N . THR B 1 74 ? -19.413 -0.313 -22.400 1.00 20.35 95 THR B N 1
ATOM 2418 C CA . THR B 1 74 ? -20.094 -1.078 -21.357 1.00 19.36 95 THR B CA 1
ATOM 2419 C C . THR B 1 74 ? -19.232 -2.222 -20.816 1.00 18.77 95 THR B C 1
ATOM 2420 O O . THR B 1 74 ? -18.696 -3.053 -21.571 1.00 18.76 95 THR B O 1
ATOM 2424 N N . ILE B 1 75 ? -19.108 -2.252 -19.475 1.00 16.06 96 ILE B N 1
ATOM 2425 C CA . ILE B 1 75 ? -18.431 -3.345 -18.790 1.00 14.66 96 ILE B CA 1
ATOM 2426 C C . ILE B 1 75 ? -19.480 -4.410 -18.458 1.00 17.59 96 ILE B C 1
ATOM 2427 O O . ILE B 1 75 ? -20.503 -4.091 -17.843 1.00 16.72 96 ILE B O 1
ATOM 2432 N N . TYR B 1 76 ? -19.186 -5.656 -18.791 1.00 16.79 97 TYR B N 1
ATOM 2433 C CA . TYR B 1 76 ? -20.043 -6.800 -18.474 1.00 16.61 97 TYR B CA 1
ATOM 2434 C C . TYR B 1 76 ? -19.363 -7.716 -17.497 1.00 20.55 97 TYR B C 1
ATOM 2435 O O . TYR B 1 76 ? -18.155 -7.995 -17.619 1.00 18.59 97 TYR B O 1
ATOM 2444 N N . PHE B 1 77 ? -20.134 -8.211 -16.535 1.00 16.97 98 PHE B N 1
ATOM 2445 C CA . PHE B 1 77 ? -19.610 -9.168 -15.556 1.00 15.47 98 PHE B CA 1
ATOM 2446 C C . PHE B 1 77 ? -19.302 -10.512 -16.215 1.00 20.07 98 PHE B C 1
ATOM 2447 O O . PHE B 1 77 ? -19.994 -10.894 -17.158 1.00 20.46 98 PHE B O 1
ATOM 2455 N N . PRO B 1 78 ? -18.287 -11.251 -15.704 1.00 18.63 99 PRO B N 1
ATOM 2456 C CA . PRO B 1 78 ? -18.037 -12.620 -16.222 1.00 19.18 99 PRO B CA 1
ATOM 2457 C C . PRO B 1 78 ? -19.288 -13.507 -16.147 1.00 22.51 99 PRO B C 1
ATOM 2458 O O . PRO B 1 78 ? -19.984 -13.574 -15.116 1.00 21.27 99 PRO B O 1
ATOM 2462 N N . VAL B 1 79 ? -19.566 -14.198 -17.263 1.00 21.29 100 VAL B N 1
ATOM 2463 C CA A VAL B 1 79 ? -20.744 -15.070 -17.366 0.50 22.43 100 VAL B CA 1
ATOM 2464 C CA B VAL B 1 79 ? -20.729 -15.082 -17.375 0.50 22.57 100 VAL B CA 1
ATOM 2465 C C . VAL B 1 79 ? -20.668 -16.228 -16.333 1.00 26.17 100 VAL B C 1
ATOM 2466 O O . VAL B 1 79 ? -21.716 -16.689 -15.874 1.00 27.78 100 VAL B O 1
ATOM 2473 N N . ASP B 1 80 ? -19.454 -16.657 -15.934 1.00 22.81 101 ASP B N 1
ATOM 2474 C CA . ASP B 1 80 ? -19.294 -17.758 -14.962 1.00 23.14 101 ASP B CA 1
ATOM 2475 C C . ASP B 1 80 ? -19.670 -17.347 -13.507 1.00 26.65 101 ASP B C 1
ATOM 2476 O O . ASP B 1 80 ? -19.563 -18.172 -12.597 1.00 26.31 101 ASP B O 1
ATOM 2481 N N . ALA B 1 81 ? -20.102 -16.076 -13.290 1.00 22.19 102 ALA B N 1
ATOM 2482 C CA . ALA B 1 81 ? -20.494 -15.547 -11.977 1.00 22.51 102 ALA B CA 1
ATOM 2483 C C . ALA B 1 81 ? -19.296 -15.443 -11.020 1.00 22.13 102 ALA B C 1
ATOM 2484 O O . ALA B 1 81 ? -19.496 -15.299 -9.817 1.00 24.26 102 ALA B O 1
ATOM 2486 N N . SER B 1 82 ? -18.069 -15.423 -11.553 1.00 18.05 103 SER B N 1
ATOM 2487 C CA . SER B 1 82 ? -16.888 -15.186 -10.718 1.00 17.95 103 SER B CA 1
ATOM 2488 C C . SER B 1 82 ? -16.808 -13.689 -10.389 1.00 20.69 103 SER B C 1
ATOM 2489 O O . SER B 1 82 ? -17.391 -12.868 -11.106 1.00 18.58 103 SER B O 1
ATOM 2492 N N . GLN B 1 83 ? -16.061 -13.352 -9.333 1.00 16.82 104 GLN B N 1
ATOM 2493 C CA A GLN B 1 83 ? -15.989 -11.982 -8.827 0.50 16.20 104 GLN B CA 1
ATOM 2494 C CA B GLN B 1 83 ? -15.974 -11.988 -8.812 0.50 16.58 104 GLN B CA 1
ATOM 2495 C C . GLN B 1 83 ? -14.879 -11.164 -9.459 1.00 18.67 104 GLN B C 1
ATOM 2496 O O . GLN B 1 83 ? -13.851 -11.685 -9.876 1.00 18.24 104 GLN B O 1
ATOM 2507 N N . ARG B 1 84 ? -15.098 -9.860 -9.497 1.00 15.25 105 ARG B N 1
ATOM 2508 C CA . ARG B 1 84 ? -14.148 -8.887 -10.001 1.00 14.89 105 ARG B CA 1
ATOM 2509 C C . ARG B 1 84 ? -14.152 -7.692 -9.071 1.00 17.90 105 ARG B C 1
ATOM 2510 O O . ARG B 1 84 ? -15.118 -7.489 -8.323 1.00 17.72 105 ARG B O 1
ATOM 2518 N N . ASP B 1 85 ? -13.099 -6.872 -9.152 1.00 12.43 106 ASP B N 1
ATOM 2519 C CA . ASP B 1 85 ? -12.992 -5.654 -8.368 1.00 11.65 106 ASP B CA 1
ATOM 2520 C C . ASP B 1 85 ? -13.096 -4.478 -9.287 1.00 14.65 106 ASP B C 1
ATOM 2521 O O . ASP B 1 85 ? -12.892 -4.621 -10.496 1.00 15.28 106 ASP B O 1
ATOM 2526 N N . PHE B 1 86 ? -13.462 -3.317 -8.738 1.00 12.81 107 PHE B N 1
ATOM 2527 C CA . PHE B 1 86 ? -13.680 -2.125 -9.567 1.00 12.06 107 PHE B CA 1
ATOM 2528 C C . PHE B 1 86 ? -13.008 -0.935 -8.973 1.00 15.94 107 PHE B C 1
ATOM 2529 O O . PHE B 1 86 ? -13.054 -0.743 -7.761 1.00 14.84 107 PHE B O 1
ATOM 2537 N N . VAL B 1 87 ? -12.422 -0.100 -9.837 1.00 13.31 108 VAL B N 1
ATOM 2538 C CA . VAL B 1 87 ? -11.827 1.157 -9.436 1.00 13.38 108 VAL B CA 1
ATOM 2539 C C . VAL B 1 87 ? -12.260 2.213 -10.466 1.00 14.65 108 VAL B C 1
ATOM 2540 O O . VAL B 1 87 ? -12.617 1.851 -11.595 1.00 15.15 108 VAL B O 1
ATOM 2544 N N . ALA B 1 88 ? -12.226 3.497 -10.092 1.00 12.82 109 ALA B N 1
ATOM 2545 C CA . ALA B 1 88 ? -12.569 4.575 -11.004 1.00 12.34 109 ALA B CA 1
ATOM 2546 C C . ALA B 1 88 ? -11.842 5.844 -10.639 1.00 15.34 109 ALA B C 1
ATOM 2547 O O . ALA B 1 88 ? -11.347 5.994 -9.504 1.00 14.05 109 ALA B O 1
ATOM 2549 N N . TYR B 1 89 ? -11.782 6.775 -11.589 1.00 11.51 110 TYR B N 1
ATOM 2550 C CA . TYR B 1 89 ? -11.181 8.065 -11.334 1.00 11.68 110 TYR B CA 1
ATOM 2551 C C . TYR B 1 89 ? -11.921 9.132 -12.121 1.00 16.25 110 TYR B C 1
ATOM 2552 O O . TYR B 1 89 ? -12.637 8.837 -13.081 1.00 15.05 110 TYR B O 1
ATOM 2561 N N . TYR B 1 90 ? -11.675 10.375 -11.747 1.00 13.55 111 TYR B N 1
ATOM 2562 C CA . TYR B 1 90 ? -12.232 11.568 -12.366 1.00 13.49 111 TYR B CA 1
ATOM 2563 C C . TYR B 1 90 ? -11.169 12.653 -12.385 1.00 15.79 111 TYR B C 1
ATOM 2564 O O . TYR B 1 90 ? -10.443 12.770 -11.404 1.00 16.25 111 TYR B O 1
ATOM 2573 N N . PRO B 1 91 ? -11.062 13.495 -13.436 1.00 14.70 112 PRO B N 1
ATOM 2574 C CA . PRO B 1 91 ? -11.846 13.480 -14.674 1.00 15.39 112 PRO B CA 1
ATOM 2575 C C . PRO B 1 91 ? -11.270 12.492 -15.667 1.00 16.58 112 PRO B C 1
ATOM 2576 O O . PRO B 1 91 ? -10.051 12.385 -15.822 1.00 15.26 112 PRO B O 1
ATOM 2580 N N . TYR B 1 92 ? -12.149 11.773 -16.353 1.00 15.72 113 TYR B N 1
ATOM 2581 C CA . TYR B 1 92 ? -11.752 10.844 -17.411 1.00 16.46 113 TYR B CA 1
ATOM 2582 C C . TYR B 1 92 ? -10.800 11.489 -18.420 1.00 18.85 113 TYR B C 1
ATOM 2583 O O . TYR B 1 92 ? -11.003 12.655 -18.814 1.00 19.13 113 TYR B O 1
ATOM 2592 N N . ARG B 1 93 ? -9.743 10.745 -18.792 1.00 16.03 114 ARG B N 1
ATOM 2593 C CA . ARG B 1 93 ? -8.776 11.093 -19.842 1.00 17.29 114 ARG B CA 1
ATOM 2594 C C . ARG B 1 93 ? -8.776 9.963 -20.838 1.00 20.90 114 ARG B C 1
ATOM 2595 O O . ARG B 1 93 ? -8.621 8.810 -20.450 1.00 19.42 114 ARG B O 1
ATOM 2603 N N . GLU B 1 94 ? -8.917 10.280 -22.127 1.00 20.92 115 GLU B N 1
ATOM 2604 C CA . GLU B 1 94 ? -8.944 9.272 -23.187 1.00 22.28 115 GLU B CA 1
ATOM 2605 C C . GLU B 1 94 ? -7.640 8.465 -23.208 1.00 26.92 115 GLU B C 1
ATOM 2606 O O . GLU B 1 94 ? -7.673 7.257 -23.384 1.00 28.60 115 GLU B O 1
ATOM 2612 N N . THR B 1 95 ? -6.512 9.137 -22.999 1.00 24.70 116 THR B N 1
ATOM 2613 C CA . THR B 1 95 ? -5.196 8.503 -22.975 1.00 25.82 116 THR B CA 1
ATOM 2614 C C . THR B 1 95 ? -4.494 8.854 -21.659 1.00 26.00 116 THR B C 1
ATOM 2615 O O . THR B 1 95 ? -4.244 10.025 -21.380 1.00 27.92 116 THR B O 1
ATOM 2619 N N . LEU B 1 96 ? -4.180 7.840 -20.875 1.00 20.64 117 LEU B N 1
ATOM 2620 C CA . LEU B 1 96 ? -3.423 8.016 -19.641 1.00 19.26 117 LEU B CA 1
ATOM 2621 C C . LEU B 1 96 ? -1.965 7.746 -19.944 1.00 27.15 117 LEU B C 1
ATOM 2622 O O . LEU B 1 96 ? -1.676 7.137 -20.979 1.00 29.16 117 LEU B O 1
ATOM 2627 N N . ALA B 1 97 ? -1.049 8.184 -19.070 1.00 24.00 118 ALA B N 1
ATOM 2628 C CA . ALA B 1 97 ? 0.370 7.857 -19.238 1.00 24.95 118 ALA B CA 1
ATOM 2629 C C . ALA B 1 97 ? 0.529 6.372 -18.986 1.00 28.23 118 ALA B C 1
ATOM 2630 O O . ALA B 1 97 ? -0.243 5.789 -18.209 1.00 24.39 118 ALA B O 1
ATOM 2632 N N A ASP B 1 98 ? 1.525 5.750 -19.652 0.50 25.86 119 ASP B N 1
ATOM 2633 N N B ASP B 1 98 ? 1.467 5.742 -19.717 0.50 29.87 119 ASP B N 1
ATOM 2634 C CA A ASP B 1 98 ? 1.853 4.328 -19.595 0.50 25.10 119 ASP B CA 1
ATOM 2635 C CA B ASP B 1 98 ? 1.766 4.315 -19.846 0.50 31.22 119 ASP B CA 1
ATOM 2636 C C A ASP B 1 98 ? 1.628 3.747 -18.201 0.50 23.59 119 ASP B C 1
ATOM 2637 C C B ASP B 1 98 ? 1.110 3.380 -18.812 0.50 34.86 119 ASP B C 1
ATOM 2638 O O A ASP B 1 98 ? 2.037 4.363 -17.198 0.50 19.05 119 ASP B O 1
ATOM 2639 O O B ASP B 1 98 ? 0.114 2.729 -19.144 0.50 34.06 119 ASP B O 1
ATOM 2648 N N A GLY B 1 99 ? 0.929 2.607 -18.158 0.50 20.98 120 GLY B N 1
ATOM 2649 N N B GLY B 1 99 ? 1.642 3.309 -17.600 0.50 31.36 120 GLY B N 1
ATOM 2650 C CA A GLY B 1 99 ? 0.591 1.908 -16.927 0.50 20.74 120 GLY B CA 1
ATOM 2651 C CA B GLY B 1 99 ? 1.091 2.417 -16.583 0.50 29.66 120 GLY B CA 1
ATOM 2652 C C A GLY B 1 99 ? -0.555 2.495 -16.115 0.50 22.46 120 GLY B C 1
ATOM 2653 C C B GLY B 1 99 ? -0.193 2.853 -15.892 0.50 29.52 120 GLY B C 1
ATOM 2654 O O A GLY B 1 99 ? -0.602 2.263 -14.908 0.50 20.52 120 GLY B O 1
ATOM 2655 O O B GLY B 1 99 ? -0.276 2.726 -14.669 0.50 28.18 120 GLY B O 1
ATOM 2656 N N A ASN B 1 100 ? -1.507 3.253 -16.753 0.50 19.22 121 ASN B N 1
ATOM 2657 N N B ASN B 1 100 ? -1.227 3.338 -16.655 0.50 24.11 121 ASN B N 1
ATOM 2658 C CA A ASN B 1 100 ? -2.703 3.814 -16.087 0.50 17.02 121 ASN B CA 1
ATOM 2659 C CA B ASN B 1 100 ? -2.538 3.765 -16.106 0.50 21.02 121 ASN B CA 1
ATOM 2660 C C A ASN B 1 100 ? -2.350 4.954 -15.091 0.50 18.07 121 ASN B C 1
ATOM 2661 C C B ASN B 1 100 ? -2.339 4.940 -15.120 0.50 20.23 121 ASN B C 1
ATOM 2662 O O A ASN B 1 100 ? -2.813 4.976 -13.946 0.50 16.06 121 ASN B O 1
ATOM 2663 O O B ASN B 1 100 ? -2.864 4.957 -14.002 0.50 18.55 121 ASN B O 1
ATOM 2672 N N . VAL B 1 101 ? -1.524 5.895 -15.544 1.00 15.62 122 VAL B N 1
ATOM 2673 C CA . VAL B 1 101 ? -1.107 7.017 -14.695 1.00 15.74 122 VAL B CA 1
ATOM 2674 C C . VAL B 1 101 ? -1.703 8.321 -15.176 1.00 19.69 122 VAL B C 1
ATOM 2675 O O . VAL B 1 101 ? -1.574 8.703 -16.351 1.00 18.03 122 VAL B O 1
ATOM 2679 N N . TYR B 1 102 ? -2.337 9.003 -14.226 1.00 16.74 123 TYR B N 1
ATOM 2680 C CA . TYR B 1 102 ? -2.910 10.330 -14.391 1.00 15.49 123 TYR B CA 1
ATOM 2681 C C . TYR B 1 102 ? -1.833 11.347 -13.973 1.00 19.22 123 TYR B C 1
ATOM 2682 O O . TYR B 1 102 ? -1.297 11.265 -12.851 1.00 19.39 123 TYR B O 1
ATOM 2691 N N . THR B 1 103 ? -1.505 12.291 -14.866 1.00 16.85 124 THR B N 1
ATOM 2692 C CA . THR B 1 103 ? -0.494 13.322 -14.599 1.00 16.93 124 THR B CA 1
ATOM 2693 C C . THR B 1 103 ? -1.214 14.607 -14.194 1.00 22.57 124 THR B C 1
ATOM 2694 O O . THR B 1 103 ? -2.115 15.074 -14.901 1.00 22.16 124 THR B O 1
ATOM 2698 N N . VAL B 1 104 ? -0.883 15.111 -12.996 1.00 19.00 125 VAL B N 1
ATOM 2699 C CA . VAL B 1 104 ? -1.459 16.308 -12.396 1.00 18.65 125 VAL B CA 1
ATOM 2700 C C . VAL B 1 104 ? -0.586 17.512 -12.706 1.00 20.87 125 VAL B C 1
ATOM 2701 O O . VAL B 1 104 ? 0.628 17.468 -12.465 1.00 20.16 125 VAL B O 1
ATOM 2705 N N . ASP B 1 105 ? -1.202 18.626 -13.128 1.00 18.60 126 ASP B N 1
ATOM 2706 C CA . ASP B 1 105 ? -0.510 19.908 -13.283 1.00 20.05 126 ASP B CA 1
ATOM 2707 C C . ASP B 1 105 ? -1.474 20.959 -12.744 1.00 24.47 126 ASP B C 1
ATOM 2708 O O . ASP B 1 105 ? -2.573 21.076 -13.285 1.00 24.78 126 ASP B O 1
ATOM 2713 N N . VAL B 1 106 ? -1.137 21.596 -11.603 1.00 19.82 127 VAL B N 1
ATOM 2714 C CA . VAL B 1 106 ? -2.041 22.592 -10.991 1.00 18.93 127 VAL B CA 1
ATOM 2715 C C . VAL B 1 106 ? -1.579 24.040 -11.327 1.00 25.27 127 VAL B C 1
ATOM 2716 O O . VAL B 1 106 ? -2.059 24.977 -10.682 1.00 24.48 127 VAL B O 1
ATOM 2720 N N . SER B 1 107 ? -0.659 24.221 -12.325 1.00 24.48 128 SER B N 1
ATOM 2721 C CA A SER B 1 107 ? -0.199 25.554 -12.753 0.50 25.54 128 SER B CA 1
ATOM 2722 C CA B SER B 1 107 ? -0.211 25.572 -12.686 0.50 25.85 128 SER B CA 1
ATOM 2723 C C . SER B 1 107 ? -1.348 26.370 -13.338 1.00 32.17 128 SER B C 1
ATOM 2724 O O . SER B 1 107 ? -1.342 27.595 -13.248 1.00 34.21 128 SER B O 1
ATOM 2729 N N . VAL B 1 108 ? -2.310 25.687 -13.991 1.00 31.77 129 VAL B N 1
ATOM 2730 C CA . VAL B 1 108 ? -3.472 26.332 -14.621 1.00 33.99 129 VAL B CA 1
ATOM 2731 C C . VAL B 1 108 ? -4.675 26.021 -13.738 1.00 35.70 129 VAL B C 1
ATOM 2732 O O . VAL B 1 108 ? -5.116 24.874 -13.670 1.00 33.03 129 VAL B O 1
ATOM 2736 N N . GLN B 1 109 ? -5.173 27.041 -13.060 1.00 33.48 130 GLN B N 1
ATOM 2737 C CA . GLN B 1 109 ? -6.242 26.915 -12.080 1.00 33.54 130 GLN B CA 1
ATOM 2738 C C . GLN B 1 109 ? -7.654 26.928 -12.664 1.00 40.74 130 GLN B C 1
ATOM 2739 O O . GLN B 1 109 ? -8.527 26.247 -12.115 1.00 40.42 130 GLN B O 1
ATOM 2745 N N . THR B 1 110 ? -7.893 27.688 -13.753 1.00 37.62 131 THR B N 1
ATOM 2746 C CA . THR B 1 110 ? -9.237 27.807 -14.330 1.00 37.99 131 THR B CA 1
ATOM 2747 C C . THR B 1 110 ? -9.382 26.957 -15.612 1.00 41.42 131 THR B C 1
ATOM 2748 O O . THR B 1 110 ? -8.556 27.095 -16.523 1.00 41.66 131 THR B O 1
ATOM 2752 N N . PRO B 1 111 ? -10.433 26.107 -15.732 1.00 36.36 132 PRO B N 1
ATOM 2753 C CA . PRO B 1 111 ? -11.479 25.801 -14.735 1.00 35.39 132 PRO B CA 1
ATOM 2754 C C . PRO B 1 111 ? -10.977 24.814 -13.678 1.00 36.99 132 PRO B C 1
ATOM 2755 O O . PRO B 1 111 ? -10.191 23.908 -13.998 1.00 35.21 132 PRO B O 1
ATOM 2759 N N . GLN B 1 112 ? -11.449 24.990 -12.420 1.00 33.47 133 GLN B N 1
ATOM 2760 C CA . GLN B 1 112 ? -11.109 24.159 -11.253 1.00 32.02 133 GLN B CA 1
ATOM 2761 C C . GLN B 1 112 ? -11.417 22.685 -11.503 1.00 34.80 133 GLN B C 1
ATOM 2762 O O . GLN B 1 112 ? -10.583 21.834 -11.178 1.00 32.57 133 GLN B O 1
ATOM 2768 N N . LYS B 1 113 ? -12.565 22.379 -12.161 1.00 32.32 134 LYS B N 1
ATOM 2769 C CA . LYS B 1 113 ? -12.999 21.004 -12.415 1.00 31.92 134 LYS B CA 1
ATOM 2770 C C . LYS B 1 113 ? -12.027 20.196 -13.292 1.00 34.98 134 LYS B C 1
ATOM 2771 O O . LYS B 1 113 ? -11.990 18.967 -13.139 1.00 36.22 134 LYS B O 1
ATOM 2777 N N . ASP B 1 114 ? -11.231 20.858 -14.186 1.00 28.86 135 ASP B N 1
ATOM 2778 C CA A ASP B 1 114 ? -10.298 20.158 -15.079 0.50 28.13 135 ASP B CA 1
ATOM 2779 C CA B ASP B 1 114 ? -10.347 20.107 -15.064 0.50 28.61 135 ASP B CA 1
ATOM 2780 C C . ASP B 1 114 ? -9.061 19.646 -14.344 1.00 29.60 135 ASP B C 1
ATOM 2781 O O . ASP B 1 114 ? -8.356 18.789 -14.879 1.00 29.18 135 ASP B O 1
ATOM 2790 N N . ILE B 1 115 ? -8.781 20.163 -13.132 1.00 23.37 136 ILE B N 1
ATOM 2791 C CA . ILE B 1 115 ? -7.612 19.719 -12.352 1.00 21.50 136 ILE B CA 1
ATOM 2792 C C . ILE B 1 115 ? -8.050 19.030 -11.038 1.00 21.93 136 ILE B C 1
ATOM 2793 O O . ILE B 1 115 ? -7.199 18.656 -10.244 1.00 21.35 136 ILE B O 1
ATOM 2798 N N . ASP B 1 116 ? -9.369 18.908 -10.793 1.00 17.50 137 ASP B N 1
ATOM 2799 C CA . ASP B 1 116 ? -9.888 18.306 -9.575 1.00 15.24 137 ASP B CA 1
ATOM 2800 C C . ASP B 1 116 ? -9.839 16.770 -9.668 1.00 18.62 137 ASP B C 1
ATOM 2801 O O . ASP B 1 116 ? -10.870 16.112 -9.868 1.00 19.37 137 ASP B O 1
ATOM 2806 N N . LEU B 1 117 ? -8.648 16.220 -9.486 1.00 15.78 138 LEU B N 1
ATOM 2807 C CA . LEU B 1 117 ? -8.474 14.763 -9.545 1.00 15.17 138 LEU B CA 1
ATOM 2808 C C . LEU B 1 117 ? -9.175 14.073 -8.352 1.00 17.19 138 LEU B C 1
ATOM 2809 O O . LEU B 1 117 ? -8.915 14.385 -7.175 1.00 16.40 138 LEU B O 1
ATOM 2822 N N . GLY B 1 119 ? -10.414 9.953 -6.933 1.00 13.82 140 GLY B N 1
ATOM 2823 C CA . GLY B 1 119 ? -10.330 8.501 -7.074 1.00 13.55 140 GLY B CA 1
ATOM 2824 C C . GLY B 1 119 ? -11.409 7.843 -6.241 1.00 19.52 140 GLY B C 1
ATOM 2825 O O . GLY B 1 119 ? -11.735 8.325 -5.147 1.00 18.29 140 GLY B O 1
ATOM 2826 N N . ALA B 1 120 ? -12.001 6.759 -6.749 1.00 16.00 141 ALA B N 1
ATOM 2827 C CA . ALA B 1 120 ? -13.000 6.008 -6.004 1.00 17.92 141 ALA B CA 1
ATOM 2828 C C . ALA B 1 120 ? -12.296 4.861 -5.331 1.00 22.41 141 ALA B C 1
ATOM 2829 O O . ALA B 1 120 ? -11.513 4.173 -6.001 1.00 23.00 141 ALA B O 1
ATOM 2831 N N . ALA B 1 121 ? -12.581 4.619 -4.042 1.00 18.12 142 ALA B N 1
ATOM 2832 C CA . ALA B 1 121 ? -11.989 3.481 -3.317 1.00 18.57 142 ALA B CA 1
ATOM 2833 C C . ALA B 1 121 ? -12.307 2.169 -4.035 1.00 18.36 142 ALA B C 1
ATOM 2834 O O . ALA B 1 121 ? -13.384 2.033 -4.631 1.00 17.95 142 ALA B O 1
ATOM 2836 N N . LYS B 1 122 ? -11.377 1.208 -4.016 1.00 14.05 143 LYS B N 1
ATOM 2837 C CA . LYS B 1 122 ? -11.624 -0.055 -4.690 1.00 13.58 143 LYS B CA 1
ATOM 2838 C C . LYS B 1 122 ? -12.870 -0.749 -4.095 1.00 17.34 143 LYS B C 1
ATOM 2839 O O . LYS B 1 122 ? -13.020 -0.816 -2.871 1.00 16.17 143 LYS B O 1
ATOM 2845 N N . VAL B 1 123 ? -13.747 -1.244 -4.972 1.00 15.03 144 VAL B N 1
ATOM 2846 C CA . VAL B 1 123 ? -14.925 -2.018 -4.571 1.00 15.37 144 VAL B CA 1
ATOM 2847 C C . VAL B 1 123 ? -14.621 -3.477 -4.935 1.00 17.59 144 VAL B C 1
ATOM 2848 O O . VAL B 1 123 ? -14.466 -3.800 -6.114 1.00 16.84 144 VAL B O 1
ATOM 2852 N N . GLU B 1 124 ? -14.486 -4.342 -3.927 1.00 17.03 145 GLU B N 1
ATOM 2853 C CA . GLU B 1 124 ? -14.091 -5.739 -4.136 1.00 18.52 145 GLU B CA 1
ATOM 2854 C C . GLU B 1 124 ? -15.231 -6.751 -4.173 1.00 21.20 145 GLU B C 1
ATOM 2855 O O . GLU B 1 124 ? -16.276 -6.549 -3.555 1.00 20.99 145 GLU B O 1
ATOM 2861 N N . GLY B 1 125 ? -14.991 -7.844 -4.889 1.00 18.38 146 GLY B N 1
ATOM 2862 C CA . GLY B 1 125 ? -15.817 -9.036 -4.916 1.00 19.54 146 GLY B CA 1
ATOM 2863 C C . GLY B 1 125 ? -17.214 -8.902 -5.488 1.00 22.92 146 GLY B C 1
ATOM 2864 O O . GLY B 1 125 ? -18.148 -9.508 -4.966 1.00 23.38 146 GLY B O 1
ATOM 2865 N N . LYS B 1 126 ? -17.366 -8.126 -6.572 1.00 18.03 147 LYS B N 1
ATOM 2866 C CA . LYS B 1 126 ? -18.691 -7.989 -7.182 1.00 17.99 147 LYS B CA 1
ATOM 2867 C C . LYS B 1 126 ? -18.821 -9.010 -8.296 1.00 20.59 147 LYS B C 1
ATOM 2868 O O . LYS B 1 126 ? -17.827 -9.356 -8.932 1.00 18.21 147 LYS B O 1
ATOM 2874 N N . ASP B 1 127 ? -20.040 -9.458 -8.572 1.00 17.74 148 ASP B N 1
ATOM 2875 C CA . ASP B 1 127 ? -20.234 -10.431 -9.651 1.00 16.82 148 ASP B CA 1
ATOM 2876 C C . ASP B 1 127 ? -21.619 -10.216 -10.269 1.00 20.64 148 ASP B C 1
ATOM 2877 O O . ASP B 1 127 ? -22.369 -9.354 -9.797 1.00 20.96 148 ASP B O 1
ATOM 2882 N N . LYS B 1 128 ? -21.969 -11.006 -11.276 1.00 18.84 149 LYS B N 1
ATOM 2883 C CA . LYS B 1 128 ? -23.251 -10.823 -11.973 1.00 18.74 149 LYS B CA 1
ATOM 2884 C C . LYS B 1 128 ? -24.493 -10.993 -11.051 1.00 23.17 149 LYS B C 1
ATOM 2885 O O . LYS B 1 128 ? -25.588 -10.565 -11.436 1.00 22.34 149 LYS B O 1
ATOM 2891 N N . THR B 1 129 ? -24.331 -11.575 -9.827 1.00 19.57 150 THR B N 1
ATOM 2892 C CA . THR B 1 129 ? -25.465 -11.745 -8.903 1.00 20.72 150 THR B CA 1
ATOM 2893 C C . THR B 1 129 ? -25.724 -10.448 -8.122 1.00 27.57 150 THR B C 1
ATOM 2894 O O . THR B 1 129 ? -26.758 -10.321 -7.475 1.00 27.75 150 THR B O 1
ATOM 2898 N N . ASP B 1 130 ? -24.770 -9.507 -8.150 1.00 26.18 151 ASP B N 1
ATOM 2899 C CA . ASP B 1 130 ? -24.905 -8.205 -7.514 1.00 28.36 151 ASP B CA 1
ATOM 2900 C C . ASP B 1 130 ? -24.097 -7.214 -8.352 1.00 27.30 151 ASP B C 1
ATOM 2901 O O . ASP B 1 130 ? -22.924 -6.959 -8.042 1.00 26.81 151 ASP B O 1
ATOM 2906 N N . PRO B 1 131 ? -24.662 -6.746 -9.495 1.00 23.21 152 PRO B N 1
ATOM 2907 C CA . PRO B 1 131 ? -23.858 -5.917 -10.407 1.00 20.45 152 PRO B CA 1
ATOM 2908 C C . PRO B 1 131 ? -23.811 -4.436 -10.043 1.00 24.14 152 PRO B C 1
ATOM 2909 O O . PRO B 1 131 ? -23.301 -3.641 -10.835 1.00 22.86 152 PRO B O 1
ATOM 2913 N N . LYS B 1 132 ? -24.385 -4.047 -8.890 1.00 22.05 153 LYS B N 1
ATOM 2914 C CA . LYS B 1 132 ? -24.397 -2.641 -8.492 1.00 22.15 153 LYS B CA 1
ATOM 2915 C C . LYS B 1 132 ? -23.087 -2.278 -7.792 1.00 24.51 153 LYS B C 1
ATOM 2916 O O . LYS B 1 132 ? -22.696 -2.908 -6.808 1.00 25.70 153 LYS B O 1
ATOM 2922 N N . VAL B 1 133 ? -22.405 -1.265 -8.297 1.00 19.14 154 VAL B N 1
ATOM 2923 C CA . VAL B 1 133 ? -21.178 -0.795 -7.671 1.00 18.54 154 VAL B CA 1
ATOM 2924 C C . VAL B 1 133 ? -21.377 0.681 -7.350 1.00 23.42 154 VAL B C 1
ATOM 2925 O O . VAL B 1 133 ? -21.635 1.472 -8.270 1.00 21.04 154 VAL B O 1
ATOM 2929 N N . ALA B 1 134 ? -21.271 1.032 -6.045 1.00 20.96 155 ALA B N 1
ATOM 2930 C CA . ALA B 1 134 ? -21.378 2.408 -5.551 1.00 22.22 155 ALA B CA 1
ATOM 2931 C C . ALA B 1 134 ? -19.972 2.962 -5.385 1.00 26.12 155 ALA B C 1
ATOM 2932 O O . ALA B 1 134 ? -19.255 2.592 -4.443 1.00 27.47 155 ALA B O 1
ATOM 2934 N N . PHE B 1 135 ? -19.542 3.768 -6.341 1.00 19.52 156 PHE B N 1
ATOM 2935 C CA . PHE B 1 135 ? -18.217 4.377 -6.270 1.00 19.20 156 PHE B CA 1
ATOM 2936 C C . PHE B 1 135 ? -18.242 5.561 -5.311 1.00 27.11 156 PHE B C 1
ATOM 2937 O O . PHE B 1 135 ? -19.070 6.447 -5.459 1.00 30.71 156 PHE B O 1
ATOM 2945 N N . VAL B 1 136 ? -17.367 5.563 -4.331 1.00 20.04 157 VAL B N 1
ATOM 2946 C CA . VAL B 1 136 ? -17.256 6.662 -3.382 1.00 20.51 157 VAL B CA 1
ATOM 2947 C C . VAL B 1 136 ? -15.992 7.403 -3.741 1.00 22.51 157 VAL B C 1
ATOM 2948 O O . VAL B 1 136 ? -14.902 6.878 -3.522 1.00 20.99 157 VAL B O 1
ATOM 2952 N N . PHE B 1 137 ? -16.135 8.583 -4.347 1.00 19.73 158 PHE B N 1
ATOM 2953 C CA . PHE B 1 137 ? -15.002 9.385 -4.798 1.00 18.67 158 PHE B CA 1
ATOM 2954 C C . PHE B 1 137 ? -14.483 10.298 -3.715 1.00 23.47 158 PHE B C 1
ATOM 2955 O O . PHE B 1 137 ? -15.264 10.907 -2.968 1.00 24.08 158 PHE B O 1
ATOM 2963 N N . THR B 1 138 ? -13.163 10.396 -3.639 1.00 18.37 159 THR B N 1
ATOM 2964 C CA . THR B 1 138 ? -12.499 11.347 -2.731 1.00 18.41 159 THR B CA 1
ATOM 2965 C C . THR B 1 138 ? -11.559 12.191 -3.571 1.00 18.95 159 THR B C 1
ATOM 2966 O O . THR B 1 138 ? -10.987 11.695 -4.548 1.00 19.41 159 THR B O 1
ATOM 2970 N N . HIS B 1 139 ? -11.395 13.450 -3.195 1.00 15.72 160 HIS B N 1
ATOM 2971 C CA . HIS B 1 139 ? -10.475 14.327 -3.908 1.00 15.00 160 HIS B CA 1
ATOM 2972 C C . HIS B 1 139 ? -9.053 13.940 -3.535 1.00 18.03 160 HIS B C 1
ATOM 2973 O O . HIS B 1 139 ? -8.788 13.697 -2.353 1.00 18.41 160 HIS B O 1
ATOM 2980 N N . LYS B 1 140 ? -8.145 13.871 -4.510 1.00 15.48 161 LYS B N 1
ATOM 2981 C CA . LYS B 1 140 ? -6.742 13.493 -4.247 1.00 14.99 161 LYS B CA 1
ATOM 2982 C C . LYS B 1 140 ? -5.872 14.716 -3.951 1.00 17.73 161 LYS B C 1
ATOM 2983 O O . LYS B 1 140 ? -4.744 14.569 -3.447 1.00 18.75 161 LYS B O 1
ATOM 2989 N N . LEU B 1 141 ? -6.407 15.921 -4.225 1.00 14.08 162 LEU B N 1
ATOM 2990 C CA . LEU B 1 141 ? -5.667 17.174 -4.021 1.00 13.50 162 LEU B CA 1
ATOM 2991 C C . LEU B 1 141 ? -6.302 17.988 -2.880 1.00 17.41 162 LEU B C 1
ATOM 2992 O O . LEU B 1 141 ? -6.969 17.415 -2.025 1.00 18.10 162 LEU B O 1
ATOM 2997 N N . VAL B 1 142 ? -6.001 19.286 -2.814 1.00 16.43 163 VAL B N 1
ATOM 2998 C CA . VAL B 1 142 ? -6.419 20.120 -1.691 1.00 16.72 163 VAL B CA 1
ATOM 2999 C C . VAL B 1 142 ? -7.148 21.355 -2.212 1.00 20.36 163 VAL B C 1
ATOM 3000 O O . VAL B 1 142 ? -6.690 21.983 -3.163 1.00 18.49 163 VAL B O 1
ATOM 3004 N N . LYS B 1 143 ? -8.274 21.700 -1.581 1.00 18.29 164 LYS B N 1
ATOM 3005 C CA . LYS B 1 143 ? -9.036 22.870 -1.987 1.00 18.09 164 LYS B CA 1
ATOM 3006 C C . LYS B 1 143 ? -8.772 24.026 -1.030 1.00 19.55 164 LYS B C 1
ATOM 3007 O O . LYS B 1 143 ? -8.826 23.839 0.188 1.00 21.06 164 LYS B O 1
ATOM 3013 N N . LEU B 1 144 ? -8.534 25.214 -1.596 1.00 16.63 165 LEU B N 1
ATOM 3014 C CA . LEU B 1 144 ? -8.416 26.462 -0.814 1.00 17.42 165 LEU B CA 1
ATOM 3015 C C . LEU B 1 144 ? -9.629 27.303 -1.110 1.00 21.04 165 LEU B C 1
ATOM 3016 O O . LEU B 1 144 ? -9.955 27.513 -2.278 1.00 19.03 165 LEU B O 1
ATOM 3021 N N . ASP B 1 145 ? -10.332 27.760 -0.055 1.00 20.22 166 ASP B N 1
ATOM 3022 C CA . ASP B 1 145 ? -11.552 28.551 -0.183 1.00 20.25 166 ASP B CA 1
ATOM 3023 C C . ASP B 1 145 ? -11.340 29.801 0.660 1.00 23.50 166 ASP B C 1
ATOM 3024 O O . ASP B 1 145 ? -11.255 29.695 1.879 1.00 23.29 166 ASP B O 1
ATOM 3029 N N . ILE B 1 146 ? -11.185 30.952 0.012 1.00 19.89 167 ILE B N 1
ATOM 3030 C CA . ILE B 1 146 ? -10.843 32.190 0.699 1.00 20.28 167 ILE B CA 1
ATOM 3031 C C . ILE B 1 146 ? -11.952 33.224 0.559 1.00 24.22 167 ILE B C 1
ATOM 3032 O O . ILE B 1 146 ? -12.450 33.482 -0.540 1.00 23.59 167 ILE B O 1
ATOM 3037 N N . THR B 1 147 ? -12.311 33.838 1.679 1.00 20.26 168 THR B N 1
ATOM 3038 C CA . THR B 1 147 ? -13.293 34.913 1.712 1.00 21.01 168 THR B CA 1
ATOM 3039 C C . THR B 1 147 ? -12.560 36.140 2.217 1.00 25.14 168 THR B C 1
ATOM 3040 O O . THR B 1 147 ? -11.883 36.063 3.241 1.00 24.96 168 THR B O 1
ATOM 3044 N N . ILE B 1 148 ? -12.644 37.239 1.481 1.00 22.65 169 ILE B N 1
ATOM 3045 C CA . ILE B 1 148 ? -11.998 38.493 1.868 1.00 22.94 169 ILE B CA 1
ATOM 3046 C C . ILE B 1 148 ? -13.039 39.479 2.378 1.00 26.62 169 ILE B C 1
ATOM 3047 O O . ILE B 1 148 ? -14.077 39.651 1.743 1.00 26.35 169 ILE B O 1
ATOM 3052 N N . LYS B 1 149 ? -12.753 40.166 3.496 1.00 23.79 170 LYS B N 1
ATOM 3053 C CA . LYS B 1 149 ? -13.640 41.233 3.955 1.00 25.65 170 LYS B CA 1
ATOM 3054 C C . LYS B 1 149 ? -12.811 42.362 4.541 1.00 27.99 170 LYS B C 1
ATOM 3055 O O . LYS B 1 149 ? -11.695 42.138 5.008 1.00 27.79 170 LYS B O 1
ATOM 3061 N N . ALA B 1 150 ? -13.339 43.567 4.501 1.00 23.73 171 ALA B N 1
ATOM 3062 C CA . ALA B 1 150 ? -12.654 44.704 5.114 1.00 23.48 171 ALA B CA 1
ATOM 3063 C C . ALA B 1 150 ? -12.932 44.723 6.611 1.00 27.54 171 ALA B C 1
ATOM 3064 O O . ALA B 1 150 ? -13.918 44.134 7.050 1.00 26.94 171 ALA B O 1
ATOM 3066 N N . ASP B 1 151 ? -12.122 45.451 7.390 1.00 23.92 172 ASP B N 1
ATOM 3067 C CA . ASP B 1 151 ? -12.416 45.596 8.813 1.00 26.80 172 ASP B CA 1
ATOM 3068 C C . ASP B 1 151 ? -13.705 46.430 9.033 1.00 31.03 172 ASP B C 1
ATOM 3069 O O . ASP B 1 151 ? -14.250 46.410 10.139 1.00 33.95 172 ASP B O 1
ATOM 3074 N N . GLY B 1 152 ? -14.145 47.181 8.006 1.00 26.40 173 GLY B N 1
ATOM 3075 C CA . GLY B 1 152 ? -15.306 48.075 8.114 1.00 27.85 173 GLY B CA 1
ATOM 3076 C C . GLY B 1 152 ? -15.012 49.377 8.836 1.00 33.95 173 GLY B C 1
ATOM 3077 O O . GLY B 1 152 ? -15.927 50.158 9.121 1.00 36.89 173 GLY B O 1
ATOM 3078 N N . THR B 1 153 ? -13.728 49.641 9.142 1.00 30.01 174 THR B N 1
ATOM 3079 C CA . THR B 1 153 ? -13.313 50.836 9.865 1.00 30.85 174 THR B CA 1
ATOM 3080 C C . THR B 1 153 ? -12.291 51.606 9.041 1.00 33.37 174 THR B C 1
ATOM 3081 O O . THR B 1 153 ? -12.651 52.610 8.424 1.00 32.85 174 THR B O 1
ATOM 3085 N N . SER B 1 154 ? -11.031 51.119 8.985 1.00 30.62 175 SER B N 1
ATOM 3086 C CA . SER B 1 154 ? -9.967 51.757 8.195 1.00 30.07 175 SER B CA 1
ATOM 3087 C C . SER B 1 154 ? -10.273 51.599 6.706 1.00 33.58 175 SER B C 1
ATOM 3088 O O . SER B 1 154 ? -9.925 52.471 5.908 1.00 33.43 175 SER B O 1
ATOM 3091 N N . LEU B 1 155 ? -10.961 50.500 6.356 1.00 30.49 176 LEU B N 1
ATOM 3092 C CA . LEU B 1 155 ? -11.337 50.144 4.989 1.00 29.35 176 LEU B CA 1
ATOM 3093 C C . LEU B 1 155 ? -12.773 49.628 4.924 1.00 32.80 176 LEU B C 1
ATOM 3094 O O . LEU B 1 155 ? -13.289 49.106 5.911 1.00 31.45 176 LEU B O 1
ATOM 3099 N N . THR B 1 156 ? -13.392 49.736 3.748 1.00 29.81 177 THR B N 1
ATOM 3100 C CA . THR B 1 156 ? -14.712 49.180 3.416 1.00 29.55 177 THR B CA 1
ATOM 3101 C C . THR B 1 156 ? -14.521 48.074 2.398 1.00 31.77 177 THR B C 1
ATOM 3102 O O . THR B 1 156 ? -13.467 48.023 1.751 1.00 29.55 177 THR B O 1
ATOM 3106 N N . ASP B 1 157 ? -15.511 47.180 2.239 1.00 29.39 178 ASP B N 1
ATOM 3107 C CA . ASP B 1 157 ? -15.437 46.118 1.232 1.00 28.85 178 ASP B CA 1
ATOM 3108 C C . ASP B 1 157 ? -15.205 46.712 -0.166 1.00 33.74 178 ASP B C 1
ATOM 3109 O O . ASP B 1 157 ? -14.460 46.131 -0.955 1.00 31.57 178 ASP B O 1
ATOM 3114 N N . ALA B 1 158 ? -15.780 47.909 -0.423 1.00 32.52 179 ALA B N 1
ATOM 3115 C CA . ALA B 1 158 ? -15.636 48.645 -1.688 1.00 33.06 179 ALA B CA 1
ATOM 3116 C C . ALA B 1 158 ? -14.164 48.953 -1.990 1.00 35.76 179 ALA B C 1
ATOM 3117 O O . ALA B 1 158 ? -13.736 48.817 -3.137 1.00 35.19 179 ALA B O 1
ATOM 3119 N N . ASP B 1 159 ? -13.384 49.347 -0.957 1.00 30.93 180 ASP B N 1
ATOM 3120 C CA . ASP B 1 159 ? -11.953 49.641 -1.108 1.00 30.07 180 ASP B CA 1
ATOM 3121 C C . ASP B 1 159 ? -11.136 48.425 -1.560 1.00 32.40 180 ASP B C 1
ATOM 3122 O O . ASP B 1 159 ? -10.035 48.603 -2.093 1.00 31.95 180 ASP B O 1
ATOM 3127 N N . LEU B 1 160 ? -11.656 47.198 -1.326 1.00 27.16 181 LEU B N 1
ATOM 3128 C CA . LEU B 1 160 ? -10.973 45.954 -1.668 1.00 23.79 181 LEU B CA 1
ATOM 3129 C C . LEU B 1 160 ? -11.386 45.402 -3.025 1.00 29.42 181 LEU B C 1
ATOM 3130 O O . LEU B 1 160 ? -10.956 44.307 -3.387 1.00 28.89 181 LEU B O 1
ATOM 3135 N N . ALA B 1 161 ? -12.190 46.168 -3.791 1.00 29.85 182 ALA B N 1
ATOM 3136 C CA . ALA B 1 161 ? -12.607 45.720 -5.118 1.00 30.48 182 ALA B CA 1
ATOM 3137 C C . ALA B 1 161 ? -11.371 45.481 -5.986 1.00 33.06 182 ALA B C 1
ATOM 3138 O O . ALA B 1 161 ? -10.473 46.324 -6.048 1.00 33.41 182 ALA B O 1
ATOM 3140 N N . GLY B 1 162 ? -11.317 44.305 -6.582 1.00 29.27 183 GLY B N 1
ATOM 3141 C CA . GLY B 1 162 ? -10.214 43.915 -7.445 1.00 29.14 183 GLY B CA 1
ATOM 3142 C C . GLY B 1 162 ? -9.055 43.221 -6.770 1.00 32.33 183 GLY B C 1
ATOM 3143 O O . GLY B 1 162 ? -8.089 42.879 -7.455 1.00 31.61 183 GLY B O 1
ATOM 3144 N N . THR B 1 163 ? -9.128 42.989 -5.425 1.00 27.69 184 THR B N 1
ATOM 3145 C CA . THR B 1 163 ? -8.050 42.303 -4.705 1.00 25.16 184 THR B CA 1
ATOM 3146 C C . THR B 1 163 ? -7.740 40.938 -5.351 1.00 27.60 184 THR B C 1
ATOM 3147 O O . THR B 1 163 ? -8.648 40.133 -5.603 1.00 26.44 184 THR B O 1
ATOM 3151 N N . THR B 1 164 ? -6.440 40.684 -5.602 1.00 23.40 185 THR B N 1
ATOM 3152 C CA . THR B 1 164 ? -5.992 39.410 -6.170 1.00 22.36 185 THR B CA 1
ATOM 3153 C C . THR B 1 164 ? -5.341 38.596 -5.062 1.00 24.39 185 THR B C 1
ATOM 3154 O O . THR B 1 164 ? -4.914 39.166 -4.045 1.00 23.21 185 THR B O 1
ATOM 3158 N N . VAL B 1 165 ? -5.312 37.274 -5.229 1.00 22.03 186 VAL B N 1
ATOM 3159 C CA . VAL B 1 165 ? -4.742 36.354 -4.240 1.00 21.02 186 VAL B CA 1
ATOM 3160 C C . VAL B 1 165 ? -3.828 35.353 -4.921 1.00 24.98 186 VAL B C 1
ATOM 3161 O O . VAL B 1 165 ? -4.214 34.747 -5.912 1.00 26.09 186 VAL B O 1
ATOM 3165 N N . SER B 1 166 ? -2.629 35.168 -4.385 1.00 22.04 187 SER B N 1
ATOM 3166 C CA . SER B 1 166 ? -1.713 34.141 -4.879 1.00 22.13 187 SER B CA 1
ATOM 3167 C C . SER B 1 166 ? -1.095 33.422 -3.687 1.00 23.25 187 SER B C 1
ATOM 3168 O O . SER B 1 166 ? -1.138 33.941 -2.572 1.00 23.89 187 SER B O 1
ATOM 3171 N N . ILE B 1 167 ? -0.591 32.209 -3.899 1.00 18.99 188 ILE B N 1
ATOM 3172 C CA . ILE B 1 167 ? 0.062 31.426 -2.860 1.00 19.08 188 ILE B CA 1
ATOM 3173 C C . ILE B 1 167 ? 1.459 31.087 -3.376 1.00 24.83 188 ILE B C 1
ATOM 3174 O O . ILE B 1 167 ? 1.622 30.716 -4.547 1.00 24.78 188 ILE B O 1
ATOM 3179 N N . SER B 1 168 ? 2.455 31.248 -2.513 1.00 23.10 189 SER B N 1
ATOM 3180 C CA . SER B 1 168 ? 3.862 31.045 -2.874 1.00 24.85 189 SER B CA 1
ATOM 3181 C C . SER B 1 168 ? 4.373 29.635 -2.615 1.00 28.21 189 SER B C 1
ATOM 3182 O O . SER B 1 168 ? 3.766 28.858 -1.877 1.00 26.04 189 SER B O 1
ATOM 3185 N N . ASN B 1 169 ? 5.556 29.350 -3.190 1.00 26.73 190 ASN B N 1
ATOM 3186 C CA . ASN B 1 169 ? 6.377 28.165 -3.022 1.00 27.85 190 ASN B CA 1
ATOM 3187 C C . ASN B 1 169 ? 5.556 26.872 -3.178 1.00 29.65 190 ASN B C 1
ATOM 3188 O O . ASN B 1 169 ? 5.552 26.004 -2.306 1.00 30.00 190 ASN B O 1
ATOM 3193 N N . GLN B 1 170 ? 4.858 26.767 -4.306 1.00 26.09 191 GLN B N 1
ATOM 3194 C CA . GLN B 1 170 ? 4.046 25.593 -4.586 1.00 24.15 191 GLN B CA 1
ATOM 3195 C C . GLN B 1 170 ? 4.724 24.617 -5.519 1.00 28.92 191 GLN B C 1
ATOM 3196 O O . GLN B 1 170 ? 5.290 25.026 -6.535 1.00 30.24 191 GLN B O 1
ATOM 3202 N N . GLN B 1 171 ? 4.569 23.321 -5.230 1.00 24.93 192 GLN B N 1
ATOM 3203 C CA . GLN B 1 171 ? 4.928 22.273 -6.168 1.00 23.79 192 GLN B CA 1
ATOM 3204 C C . GLN B 1 171 ? 3.727 22.217 -7.102 1.00 25.84 192 GLN B C 1
ATOM 3205 O O . GLN B 1 171 ? 2.605 22.418 -6.618 1.00 25.79 192 GLN B O 1
ATOM 3211 N N . THR B 1 172 ? 3.920 22.003 -8.420 1.00 22.15 193 THR B N 1
ATOM 3212 C CA . THR B 1 172 ? 2.763 22.024 -9.319 1.00 20.92 193 THR B CA 1
ATOM 3213 C C . THR B 1 172 ? 2.519 20.697 -10.077 1.00 23.33 193 THR B C 1
ATOM 3214 O O . THR B 1 172 ? 1.468 20.552 -10.708 1.00 22.34 193 THR B O 1
ATOM 3218 N N . ALA B 1 173 ? 3.452 19.735 -9.996 1.00 20.51 194 ALA B N 1
ATOM 3219 C CA . ALA B 1 173 ? 3.317 18.463 -10.699 1.00 20.38 194 ALA B CA 1
ATOM 3220 C C . ALA B 1 173 ? 3.179 17.269 -9.748 1.00 22.23 194 ALA B C 1
ATOM 3221 O O . ALA B 1 173 ? 3.918 17.153 -8.763 1.00 20.74 194 ALA B O 1
ATOM 3223 N N . ALA B 1 174 ? 2.276 16.353 -10.089 1.00 18.29 195 ALA B N 1
ATOM 3224 C CA . ALA B 1 174 ? 2.102 15.122 -9.337 1.00 17.77 195 ALA B CA 1
ATOM 3225 C C . ALA B 1 174 ? 1.613 14.009 -10.282 1.00 18.73 195 ALA B C 1
ATOM 3226 O O . ALA B 1 174 ? 1.261 14.265 -11.441 1.00 16.51 195 ALA B O 1
ATOM 3228 N N . THR B 1 175 ? 1.643 12.776 -9.793 1.00 15.88 196 THR B N 1
ATOM 3229 C CA . THR B 1 175 ? 1.147 11.608 -10.517 1.00 15.49 196 THR B CA 1
ATOM 3230 C C . THR B 1 175 ? 0.208 10.840 -9.624 1.00 18.14 196 THR B C 1
ATOM 3231 O O . THR B 1 175 ? 0.291 10.921 -8.390 1.00 18.34 196 THR B O 1
ATOM 3235 N N . TYR B 1 176 ? -0.622 10.020 -10.237 1.00 14.79 197 TYR B N 1
ATOM 3236 C CA . TYR B 1 176 ? -1.562 9.174 -9.528 1.00 14.69 197 TYR B CA 1
ATOM 3237 C C . TYR B 1 176 ? -1.835 7.971 -10.381 1.00 16.44 197 TYR B C 1
ATOM 3238 O O . TYR B 1 176 ? -2.207 8.115 -11.550 1.00 17.63 197 TYR B O 1
ATOM 3247 N N . ASN B 1 177 ? -1.640 6.779 -9.819 1.00 13.00 198 ASN B N 1
ATOM 3248 C CA . ASN B 1 177 ? -1.946 5.562 -10.551 1.00 12.92 198 ASN B CA 1
ATOM 3249 C C . ASN B 1 177 ? -3.432 5.261 -10.304 1.00 16.97 198 ASN B C 1
ATOM 3250 O O . ASN B 1 177 ? -3.841 4.984 -9.169 1.00 16.65 198 ASN B O 1
ATOM 3255 N N . VAL B 1 178 ? -4.247 5.341 -11.361 1.00 14.19 199 VAL B N 1
ATOM 3256 C CA . VAL B 1 178 ? -5.717 5.226 -11.231 1.00 13.23 199 VAL B CA 1
ATOM 3257 C C . VAL B 1 178 ? -6.162 3.808 -10.844 1.00 17.03 199 VAL B C 1
ATOM 3258 O O . VAL B 1 178 ? -7.278 3.658 -10.322 1.00 16.22 199 VAL B O 1
ATOM 3262 N N . VAL B 1 179 ? -5.319 2.781 -11.106 1.00 14.05 200 VAL B N 1
ATOM 3263 C CA . VAL B 1 179 ? -5.653 1.396 -10.771 1.00 14.51 200 VAL B CA 1
ATOM 3264 C C . VAL B 1 179 ? -5.203 1.107 -9.343 1.00 19.10 200 VAL B C 1
ATOM 3265 O O . VAL B 1 179 ? -5.967 0.508 -8.588 1.00 18.63 200 VAL B O 1
ATOM 3269 N N . THR B 1 180 ? -3.985 1.543 -8.954 1.00 17.15 201 THR B N 1
ATOM 3270 C CA . THR B 1 180 ? -3.450 1.362 -7.585 1.00 19.55 201 THR B CA 1
ATOM 3271 C C . THR B 1 180 ? -4.254 2.119 -6.540 1.00 23.88 201 THR B C 1
ATOM 3272 O O . THR B 1 180 ? -4.415 1.637 -5.420 1.00 24.63 201 THR B O 1
ATOM 3276 N N . GLY B 1 181 ? -4.667 3.333 -6.886 1.00 18.62 202 GLY B N 1
ATOM 3277 C CA . GLY B 1 181 ? -5.394 4.194 -5.959 1.00 19.10 202 GLY B CA 1
ATOM 3278 C C . GLY B 1 181 ? -4.426 4.743 -4.939 1.00 23.19 202 GLY B C 1
ATOM 3279 O O . GLY B 1 181 ? -3.222 4.841 -5.201 1.00 21.82 202 GLY B O 1
ATOM 3280 N N . GLY B 1 182 ? -4.927 5.034 -3.750 1.00 22.02 203 GLY B N 1
ATOM 3281 C CA . GLY B 1 182 ? -4.064 5.600 -2.728 1.00 22.78 203 GLY B CA 1
ATOM 3282 C C . GLY B 1 182 ? -3.800 7.067 -2.997 1.00 25.21 203 GLY B C 1
ATOM 3283 O O . GLY B 1 182 ? -4.623 7.762 -3.609 1.00 24.88 203 GLY B O 1
ATOM 3284 N N . ASP B 1 183 ? -2.657 7.545 -2.551 1.00 22.49 204 ASP B N 1
ATOM 3285 C CA . ASP B 1 183 ? -2.346 8.968 -2.650 1.00 23.56 204 ASP B CA 1
ATOM 3286 C C . ASP B 1 183 ? -1.682 9.346 -3.943 1.00 24.12 204 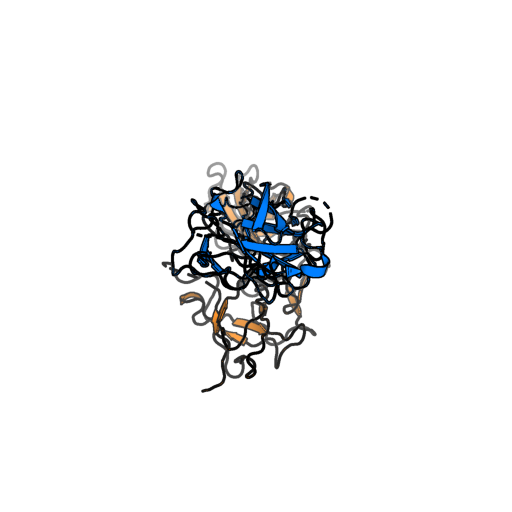ASP B C 1
ATOM 3287 O O . ASP B 1 183 ? -1.004 8.525 -4.543 1.00 23.74 204 ASP B O 1
ATOM 3292 N N . ALA B 1 184 ? -1.853 10.605 -4.352 1.00 20.79 205 ALA B N 1
ATOM 3293 C CA . ALA B 1 184 ? -1.101 11.142 -5.475 1.00 19.87 205 ALA B CA 1
ATOM 3294 C C . ALA B 1 184 ? 0.353 11.341 -4.984 1.00 24.15 205 ALA B C 1
ATOM 3295 O O . ALA B 1 184 ? 0.590 11.532 -3.771 1.00 24.30 205 ALA B O 1
ATOM 3297 N N . THR B 1 185 ? 1.322 11.256 -5.886 1.00 18.27 206 THR B N 1
ATOM 3298 C CA . THR B 1 185 ? 2.730 11.450 -5.520 1.00 18.59 206 THR B CA 1
ATOM 3299 C C . THR B 1 185 ? 3.222 12.731 -6.132 1.00 20.91 206 THR B C 1
ATOM 3300 O O . THR B 1 185 ? 3.163 12.872 -7.346 1.00 19.56 206 THR B O 1
ATOM 3304 N N . VAL B 1 186 ? 3.712 13.649 -5.317 1.00 19.69 207 VAL B N 1
ATOM 3305 C CA . VAL B 1 186 ? 4.249 14.913 -5.809 1.00 20.30 207 VAL B CA 1
ATOM 3306 C C . VAL B 1 186 ? 5.605 14.622 -6.467 1.00 25.95 207 VAL B C 1
ATOM 3307 O O . VAL B 1 186 ? 6.427 13.913 -5.888 1.00 28.32 207 VAL B O 1
ATOM 3311 N N . THR B 1 187 ? 5.815 15.132 -7.688 1.00 23.41 208 THR B N 1
ATOM 3312 C CA . THR B 1 187 ? 7.117 14.959 -8.365 1.00 24.72 208 THR B CA 1
ATOM 3313 C C . THR B 1 187 ? 7.802 16.320 -8.244 1.00 33.90 208 THR B C 1
ATOM 3314 O O . THR B 1 187 ? 7.413 17.290 -8.912 1.00 32.47 208 THR B O 1
ATOM 3318 N N . THR B 1 188 ? 8.730 16.412 -7.296 1.00 33.16 209 THR B N 1
ATOM 3319 C CA . THR B 1 188 ? 9.378 17.685 -6.947 1.00 34.81 209 THR B CA 1
ATOM 3320 C C . THR B 1 188 ? 10.086 18.314 -8.138 1.00 39.65 209 THR B C 1
ATOM 3321 O O . THR B 1 188 ? 10.633 17.630 -9.004 1.00 41.07 209 THR B O 1
ATOM 3325 N N . GLY B 1 189 ? 9.980 19.628 -8.184 1.00 34.65 210 GLY B N 1
ATOM 3326 C CA . GLY B 1 189 ? 10.556 20.466 -9.212 1.00 33.93 210 GLY B CA 1
ATOM 3327 C C . GLY B 1 189 ? 10.747 21.835 -8.616 1.00 38.97 210 GLY B C 1
ATOM 3328 O O . GLY B 1 189 ? 10.831 21.974 -7.382 1.00 36.71 210 GLY B O 1
ATOM 3329 N N . THR B 1 190 ? 10.830 22.846 -9.488 1.00 38.76 211 THR B N 1
ATOM 3330 C CA A THR B 1 190 ? 10.997 24.215 -9.008 0.50 39.63 211 THR B CA 1
ATOM 3331 C CA B THR B 1 190 ? 10.961 24.252 -9.102 0.50 39.50 211 THR B CA 1
ATOM 3332 C C . THR B 1 190 ? 9.641 24.711 -8.472 1.00 43.11 211 THR B C 1
ATOM 3333 O O . THR B 1 190 ? 8.587 24.468 -9.073 1.00 40.98 211 THR B O 1
ATOM 3340 N N . THR B 1 191 ? 9.688 25.355 -7.287 1.00 41.29 212 THR B N 1
ATOM 3341 C CA . THR B 1 191 ? 8.519 25.908 -6.596 1.00 39.68 212 THR B CA 1
ATOM 3342 C C . THR B 1 191 ? 8.013 27.087 -7.413 1.00 42.43 212 THR B C 1
ATOM 3343 O O . THR B 1 191 ? 8.823 27.783 -8.038 1.00 42.31 212 THR B O 1
ATOM 3347 N N . LYS B 1 192 ? 6.683 27.292 -7.449 1.00 36.37 213 LYS B N 1
ATOM 3348 C CA . LYS B 1 192 ? 6.059 28.358 -8.231 1.00 35.62 213 LYS B CA 1
ATOM 3349 C C . LYS B 1 192 ? 4.988 29.097 -7.438 1.00 36.78 213 LYS B C 1
ATOM 3350 O O . LYS B 1 192 ? 4.462 28.575 -6.448 1.00 34.74 213 LYS B O 1
ATOM 3356 N N . GLU B 1 193 ? 4.699 30.339 -7.855 1.00 32.78 214 GLU B N 1
ATOM 3357 C CA . GLU B 1 193 ? 3.638 31.140 -7.275 1.00 30.51 214 GLU B CA 1
ATOM 3358 C C . GLU B 1 193 ? 2.374 30.760 -8.018 1.00 33.73 214 GLU B C 1
ATOM 3359 O O . GLU B 1 193 ? 2.390 30.730 -9.255 1.00 34.95 214 GLU B O 1
ATOM 3365 N N . ILE B 1 194 ? 1.297 30.416 -7.299 1.00 25.19 215 ILE B N 1
ATOM 3366 C CA . ILE B 1 194 ? 0.051 30.086 -7.981 1.00 23.72 215 ILE B CA 1
ATOM 3367 C C . ILE B 1 194 ? -0.941 31.209 -7.760 1.00 26.26 215 ILE B C 1
ATOM 3368 O O . ILE B 1 194 ? -1.279 31.519 -6.614 1.00 24.29 215 ILE B O 1
ATOM 3373 N N . VAL B 1 195 ? -1.434 31.798 -8.852 1.00 24.93 216 VAL B N 1
ATOM 3374 C CA . VAL B 1 195 ? -2.443 32.846 -8.771 1.00 24.52 216 VAL B CA 1
ATOM 3375 C C . VAL B 1 195 ? -3.790 32.143 -8.604 1.00 26.34 216 VAL B C 1
ATOM 3376 O O . VAL B 1 195 ? -4.141 31.306 -9.427 1.00 25.37 216 VAL B O 1
ATOM 3380 N N . LEU B 1 196 ? -4.546 32.469 -7.523 1.00 24.87 217 LEU B N 1
ATOM 3381 C CA A LEU B 1 196 ? -5.853 31.849 -7.251 0.50 24.83 217 LEU B CA 1
ATOM 3382 C CA B LEU B 1 196 ? -5.833 31.814 -7.285 0.50 23.16 217 LEU B CA 1
ATOM 3383 C C . LEU B 1 196 ? -6.954 32.527 -8.044 1.00 31.08 217 LEU B C 1
ATOM 3384 O O . LEU B 1 196 ? -6.867 33.735 -8.273 1.00 34.24 217 LEU B O 1
ATOM 3393 N N . HIS B 1 197 ? -8.009 31.777 -8.443 1.00 29.71 218 HIS B N 1
ATOM 3394 C CA A HIS B 1 197 ? -9.153 32.338 -9.170 0.65 31.11 218 HIS B CA 1
ATOM 3395 C CA B HIS B 1 197 ? -9.077 32.445 -9.179 0.35 30.90 218 HIS B CA 1
ATOM 3396 C C . HIS B 1 197 ? -10.002 33.191 -8.223 1.00 33.48 218 HIS B C 1
ATOM 3397 O O . HIS B 1 197 ? -10.427 32.670 -7.199 1.00 32.14 218 HIS B O 1
ATOM 3410 N N . THR B 1 198 ? -10.261 34.459 -8.559 1.00 30.77 219 THR B N 1
ATOM 3411 C CA . THR B 1 198 ? -11.109 35.331 -7.755 1.00 31.48 219 THR B CA 1
ATOM 3412 C C . THR B 1 198 ? -12.435 35.600 -8.453 1.00 38.01 219 THR B C 1
ATOM 3413 O O . THR B 1 198 ? -12.490 35.693 -9.678 1.00 39.16 219 THR B O 1
ATOM 3417 N N . ASP B 1 199 ? -13.490 35.749 -7.659 1.00 33.95 220 ASP B N 1
ATOM 3418 C CA . ASP B 1 199 ? -14.844 36.099 -8.077 1.00 34.63 220 ASP B CA 1
ATOM 3419 C C . ASP B 1 199 ? -15.364 37.054 -7.016 1.00 36.34 220 ASP B C 1
ATOM 3420 O O . ASP B 1 199 ? -15.855 36.622 -5.974 1.00 36.14 220 ASP B O 1
ATOM 3425 N N . GLY B 1 200 ? -15.180 38.347 -7.251 1.00 32.41 221 GLY B N 1
ATOM 3426 C CA . GLY B 1 200 ? -15.514 39.357 -6.252 1.00 32.35 221 GLY B CA 1
ATOM 3427 C C . GLY B 1 200 ? -14.522 39.188 -5.107 1.00 34.46 221 GLY B C 1
ATOM 3428 O O . GLY B 1 200 ? -13.344 38.913 -5.362 1.00 32.77 221 GLY B O 1
ATOM 3429 N N . LEU B 1 201 ? -15.010 39.181 -3.853 1.00 28.87 222 LEU B N 1
ATOM 3430 C CA . LEU B 1 201 ? -14.146 39.033 -2.672 1.00 27.32 222 LEU B CA 1
ATOM 3431 C C . LEU B 1 201 ? -13.987 37.553 -2.231 1.00 30.44 222 LEU B C 1
ATOM 3432 O O . LEU B 1 201 ? -13.673 37.261 -1.076 1.00 31.07 222 LEU B O 1
ATOM 3437 N N . LYS B 1 202 ? -14.100 36.629 -3.193 1.00 26.45 223 LYS B N 1
ATOM 3438 C CA . LYS B 1 202 ? -13.914 35.204 -2.947 1.00 24.92 223 LYS B CA 1
ATOM 3439 C C . LYS B 1 202 ? -12.804 34.710 -3.833 1.00 28.12 223 LYS B C 1
ATOM 3440 O O . LYS B 1 202 ? -12.725 35.123 -4.990 1.00 29.46 223 LYS B O 1
ATOM 3446 N N . ALA B 1 203 ? -11.924 33.859 -3.304 1.00 22.19 224 ALA B N 1
ATOM 3447 C CA . ALA B 1 203 ? -10.851 33.254 -4.088 1.00 22.29 224 ALA B CA 1
ATOM 3448 C C . ALA B 1 203 ? -10.845 31.765 -3.833 1.00 23.85 224 ALA B C 1
ATOM 3449 O O . ALA B 1 203 ? -11.179 31.313 -2.737 1.00 22.40 224 ALA B O 1
ATOM 3451 N N . GLU B 1 204 ? -10.502 30.996 -4.865 1.00 20.59 225 GLU B N 1
ATOM 3452 C CA A GLU B 1 204 ? -10.462 29.546 -4.744 0.50 20.49 225 GLU B CA 1
ATOM 3453 C CA B GLU B 1 204 ? -10.478 29.541 -4.776 0.50 20.61 225 GLU B CA 1
ATOM 3454 C C . GLU B 1 204 ? -9.276 29.004 -5.502 1.00 23.63 225 GLU B C 1
ATOM 3455 O O . GLU B 1 204 ? -8.836 29.608 -6.476 1.00 23.76 225 GLU B O 1
ATOM 3466 N N . GLY B 1 205 ? -8.771 27.885 -5.039 1.00 21.25 226 GLY B N 1
ATOM 3467 C CA . GLY B 1 205 ? -7.652 27.231 -5.681 1.00 20.30 226 GLY B CA 1
ATOM 3468 C C . GLY B 1 205 ? -7.617 25.760 -5.370 1.00 19.59 226 GLY B C 1
ATOM 3469 O O . GLY B 1 205 ? -8.202 25.312 -4.369 1.00 19.00 226 GLY B O 1
ATOM 3470 N N . ILE B 1 206 ? -6.931 25.012 -6.249 1.00 15.81 227 ILE B N 1
ATOM 3471 C CA . ILE B 1 206 ? -6.677 23.597 -6.023 1.00 15.27 227 ILE B CA 1
ATOM 3472 C C . ILE B 1 206 ? -5.173 23.463 -5.991 1.00 19.00 227 ILE B C 1
ATOM 3473 O O . ILE B 1 206 ? -4.502 23.863 -6.946 1.00 18.64 227 ILE B O 1
ATOM 3478 N N . VAL B 1 207 ? -4.637 22.909 -4.890 1.00 15.72 228 VAL B N 1
ATOM 3479 C CA . VAL B 1 207 ? -3.180 22.803 -4.733 1.00 15.13 228 VAL B CA 1
ATOM 3480 C C . VAL B 1 207 ? -2.777 21.380 -4.354 1.00 19.94 228 VAL B C 1
ATOM 3481 O O . VAL B 1 207 ? -3.618 20.571 -3.979 1.00 19.28 228 VAL B O 1
ATOM 3485 N N . LEU B 1 208 ? -1.482 21.094 -4.403 1.00 17.47 229 LEU B N 1
ATOM 3486 C CA . LEU B 1 208 ? -1.012 19.764 -4.066 1.00 18.50 229 LEU B CA 1
ATOM 3487 C C . LEU B 1 208 ? -0.915 19.559 -2.561 1.00 21.66 229 LEU B C 1
ATOM 3488 O O . LEU B 1 208 ? -0.573 20.498 -1.818 1.00 20.37 229 LEU B O 1
ATOM 3493 N N . PRO B 1 209 ? -1.105 18.306 -2.086 1.00 19.35 230 PRO B N 1
ATOM 3494 C CA . PRO B 1 209 ? -0.864 18.039 -0.661 1.00 19.39 230 PRO B CA 1
ATOM 3495 C C . PRO B 1 209 ? 0.582 18.364 -0.308 1.00 24.75 230 PRO B C 1
ATOM 3496 O O . PRO B 1 209 ? 1.469 18.264 -1.166 1.00 24.60 230 PRO B O 1
ATOM 3500 N N . ALA B 1 210 ? 0.807 18.782 0.936 1.00 23.52 231 ALA B N 1
ATOM 3501 C CA . ALA B 1 210 ? 2.136 19.142 1.440 1.00 24.70 231 ALA B CA 1
ATOM 3502 C C . ALA B 1 210 ? 2.234 18.787 2.907 1.00 32.05 231 ALA B C 1
ATOM 3503 O O . ALA B 1 210 ? 1.385 19.205 3.704 1.00 31.24 231 ALA B O 1
ATOM 3505 N N . ALA B 1 211 ? 3.286 18.030 3.268 1.00 32.36 232 ALA B N 1
ATOM 3506 C CA . ALA B 1 211 ? 3.552 17.610 4.646 1.00 34.32 232 ALA B CA 1
ATOM 3507 C C . ALA B 1 211 ? 3.773 18.825 5.540 1.00 39.25 232 ALA B C 1
ATOM 3508 O O . ALA B 1 211 ? 3.400 18.794 6.710 1.00 40.28 232 ALA B O 1
ATOM 3510 N N . SER B 1 212 ? 4.294 19.921 4.969 1.00 35.29 233 SER B N 1
ATOM 3511 C CA . SER B 1 212 ? 4.491 21.180 5.690 1.00 35.11 233 SER B CA 1
ATOM 3512 C C . SER B 1 212 ? 4.148 22.384 4.813 1.00 36.42 233 SER B C 1
ATOM 3513 O O . SER B 1 212 ? 4.609 22.465 3.671 1.00 35.65 233 SER B O 1
ATOM 3516 N N . THR B 1 213 ? 3.393 23.336 5.381 1.00 33.56 234 THR B N 1
ATOM 3517 C CA . THR B 1 213 ? 3.042 24.604 4.711 1.00 33.21 234 THR B CA 1
ATOM 3518 C C . THR B 1 213 ? 4.080 25.704 5.022 1.00 40.02 234 THR B C 1
ATOM 3519 O O . THR B 1 213 ? 3.843 26.872 4.695 1.00 38.22 234 THR B O 1
ATOM 3523 N N . ALA B 1 214 ? 5.239 25.337 5.629 1.00 39.51 235 ALA B N 1
ATOM 3524 C CA . ALA B 1 214 ? 6.300 26.304 5.959 1.00 41.04 235 ALA B CA 1
ATOM 3525 C C . ALA B 1 214 ? 6.874 26.924 4.693 1.00 43.06 235 ALA B C 1
ATOM 3526 O O . ALA B 1 214 ? 7.104 26.224 3.708 1.00 43.21 235 ALA B O 1
ATOM 3528 N N . GLY B 1 215 ? 7.044 28.242 4.718 1.00 38.44 236 GLY B N 1
ATOM 3529 C CA . GLY B 1 215 ? 7.536 29.005 3.577 1.00 37.13 236 GLY B CA 1
ATOM 3530 C C . GLY B 1 215 ? 6.436 29.433 2.619 1.00 36.50 236 GLY B C 1
ATOM 3531 O O . GLY B 1 215 ? 6.692 30.197 1.687 1.00 37.06 236 GLY B O 1
ATOM 3540 N N . ALA B 1 217 ? 3.122 31.486 1.616 1.00 27.88 238 ALA B N 1
ATOM 3541 C CA . ALA B 1 217 ? 2.416 32.685 2.015 1.00 27.01 238 ALA B CA 1
ATOM 3542 C C . ALA B 1 217 ? 1.328 33.020 1.024 1.00 27.72 238 ALA B C 1
ATOM 3543 O O . ALA B 1 217 ? 1.481 32.772 -0.174 1.00 25.91 238 ALA B O 1
ATOM 3545 N N . LEU B 1 218 ? 0.226 33.592 1.528 1.00 23.86 239 LEU B N 1
ATOM 3546 C CA . LEU B 1 218 ? -0.819 34.154 0.694 1.00 23.98 239 LEU B CA 1
ATOM 3547 C C . LEU B 1 218 ? -0.482 35.623 0.477 1.00 27.17 239 LEU B C 1
ATOM 3548 O O . LEU B 1 218 ? -0.162 36.315 1.447 1.00 28.32 239 LEU B O 1
ATOM 3553 N N . THR B 1 219 ? -0.549 36.108 -0.771 1.00 23.13 240 THR B N 1
ATOM 3554 C CA . THR B 1 219 ? -0.313 37.527 -1.060 1.00 23.55 240 THR B CA 1
ATOM 3555 C C . THR B 1 219 ? -1.625 38.128 -1.529 1.00 25.03 240 THR B C 1
ATOM 3556 O O . THR B 1 219 ? -2.236 37.615 -2.451 1.00 23.46 240 THR B O 1
ATOM 3560 N N . PHE B 1 220 ? -2.048 39.216 -0.879 1.00 23.47 241 PHE B N 1
ATOM 3561 C CA . PHE B 1 220 ? -3.252 39.955 -1.240 1.00 23.04 241 PHE B CA 1
ATOM 3562 C C . PHE B 1 220 ? -2.815 41.292 -1.796 1.00 28.03 241 PHE B C 1
ATOM 3563 O O . PHE B 1 220 ? -2.254 42.091 -1.047 1.00 28.34 241 PHE B O 1
ATOM 3571 N N . THR B 1 221 ? -3.051 41.529 -3.094 1.00 24.71 242 THR B N 1
ATOM 3572 C CA . THR B 1 221 ? -2.697 42.797 -3.739 1.00 24.35 242 THR B CA 1
ATOM 3573 C C . THR B 1 221 ? -3.969 43.609 -3.842 1.00 28.06 242 THR B C 1
ATOM 3574 O O . THR B 1 221 ? -4.903 43.173 -4.511 1.00 26.44 242 THR B O 1
ATOM 3578 N N . VAL B 1 222 ? -4.019 44.758 -3.169 1.00 28.23 243 VAL B N 1
ATOM 3579 C CA . VAL B 1 222 ? -5.206 45.601 -3.101 1.00 27.58 243 VAL B CA 1
ATOM 3580 C C . VAL B 1 222 ? -5.022 46.819 -4.023 1.00 32.99 243 VAL B C 1
ATOM 3581 O O . VAL B 1 222 ? -4.266 47.725 -3.675 1.00 31.40 243 VAL B O 1
ATOM 3585 N N . PRO B 1 223 ? -5.721 46.862 -5.175 1.00 31.81 244 PRO B N 1
ATOM 3586 C CA . PRO B 1 223 ? -5.566 48.019 -6.084 1.00 34.03 244 PRO B CA 1
ATOM 3587 C C . PRO B 1 223 ? -5.971 49.355 -5.454 1.00 43.57 244 PRO B C 1
ATOM 3588 O O . PRO B 1 223 ? -5.296 50.364 -5.689 1.00 44.92 244 PRO B O 1
ATOM 3592 N N . GLY B 1 224 ? -7.026 49.336 -4.631 1.00 41.64 245 GLY B N 1
ATOM 3593 C CA . GLY B 1 224 ? -7.542 50.499 -3.914 1.00 42.87 245 GLY B CA 1
ATOM 3594 C C . GLY B 1 224 ? -6.516 51.196 -3.039 1.00 48.57 245 GLY B C 1
ATOM 3595 O O . GLY B 1 224 ? -6.564 52.420 -2.877 1.00 50.29 245 GLY B O 1
ATOM 3596 N N . LEU B 1 225 ? -5.566 50.424 -2.490 1.00 43.43 246 LEU B N 1
ATOM 3597 C CA . LEU B 1 225 ? -4.472 50.916 -1.657 1.00 44.15 246 LEU B CA 1
ATOM 3598 C C . LEU B 1 225 ? -3.202 51.053 -2.512 1.00 48.96 246 LEU B C 1
ATOM 3599 O O . LEU B 1 225 ? -2.111 50.699 -2.068 1.00 48.98 246 LEU B O 1
ATOM 3604 N N . GLU B 1 226 ? -3.357 51.595 -3.740 1.00 47.18 247 GLU B N 1
ATOM 3605 C CA . GLU B 1 226 ? -2.332 51.842 -4.769 1.00 47.75 247 GLU B CA 1
ATOM 3606 C C . GLU B 1 226 ? -1.476 50.576 -5.040 1.00 48.98 247 GLU B C 1
ATOM 3607 O O . GLU B 1 226 ? -0.245 50.645 -5.120 1.00 48.90 247 GLU B O 1
ATOM 3613 N N . GLY B 1 227 ? -2.161 49.435 -5.191 1.00 43.13 248 GLY B N 1
ATOM 3614 C CA . GLY B 1 227 ? -1.536 48.145 -5.463 1.00 40.69 248 GLY B CA 1
ATOM 3615 C C . GLY B 1 227 ? -0.723 47.571 -4.320 1.00 42.12 248 GLY B C 1
ATOM 3616 O O . GLY B 1 227 ? 0.124 46.703 -4.551 1.00 41.51 248 GLY B O 1
ATOM 3617 N N . GLN B 1 228 ? -0.969 48.035 -3.070 1.00 37.68 249 GLN B N 1
ATOM 3618 C CA . GLN B 1 228 ? -0.242 47.531 -1.897 1.00 37.36 249 GLN B CA 1
ATOM 3619 C C . GLN B 1 228 ? -0.49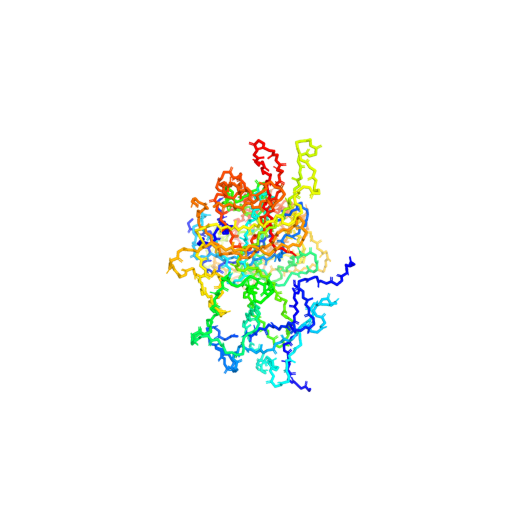2 46.040 -1.698 1.00 38.62 249 GLN B C 1
ATOM 3620 O O . GLN B 1 228 ? -1.626 45.578 -1.853 1.00 36.20 249 GLN B O 1
ATOM 3626 N N . ALA B 1 229 ? 0.576 45.304 -1.363 1.00 35.56 250 ALA B N 1
ATOM 3627 C CA . ALA B 1 229 ? 0.513 43.870 -1.144 1.00 34.20 250 ALA B CA 1
ATOM 3628 C C . ALA B 1 229 ? 0.702 43.517 0.326 1.00 38.52 250 ALA B C 1
ATOM 3629 O O . ALA B 1 229 ? 1.653 43.978 0.970 1.00 41.63 250 ALA B O 1
ATOM 3631 N N . PHE B 1 230 ? -0.237 42.719 0.856 1.00 31.01 251 PHE B N 1
ATOM 3632 C CA . PHE B 1 230 ? -0.231 42.155 2.203 1.00 29.37 251 PHE B CA 1
ATOM 3633 C C . PHE B 1 230 ? 0.157 40.695 2.079 1.00 31.93 251 PHE B C 1
ATOM 3634 O O . PHE B 1 230 ? -0.323 40.028 1.159 1.00 28.87 251 PHE B O 1
ATOM 3642 N N . HIS B 1 231 ? 1.021 40.203 2.975 1.00 31.13 252 HIS B N 1
ATOM 3643 C CA . HIS B 1 231 ? 1.489 38.816 2.980 1.00 32.19 252 HIS B CA 1
ATOM 3644 C C . HIS B 1 231 ? 1.102 38.152 4.285 1.00 35.87 252 HIS B C 1
ATOM 3645 O O . HIS B 1 231 ? 1.188 38.773 5.346 1.00 35.47 252 HIS B O 1
ATOM 3652 N N . TRP B 1 232 ? 0.666 36.895 4.210 1.00 30.74 253 TRP B N 1
ATOM 3653 C CA . TRP B 1 232 ? 0.272 36.164 5.404 1.00 30.81 253 TRP B CA 1
ATOM 3654 C C . TRP B 1 232 ? 0.817 34.746 5.313 1.00 32.81 253 TRP B C 1
ATOM 3655 O O . TRP B 1 232 ? 0.643 34.090 4.286 1.00 29.73 253 TRP B O 1
ATOM 3666 N N . ASP B 1 233 ? 1.496 34.297 6.380 1.00 30.23 254 ASP B N 1
ATOM 3667 C CA A ASP B 1 233 ? 2.111 32.974 6.379 0.65 30.92 254 ASP B CA 1
ATOM 3668 C CA B ASP B 1 233 ? 2.127 32.987 6.487 0.35 29.91 254 ASP B CA 1
ATOM 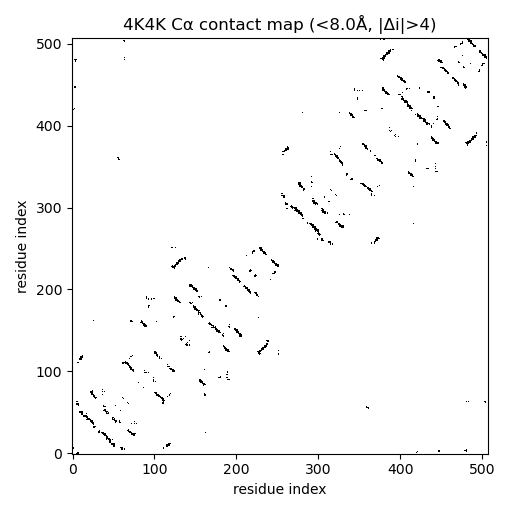3669 C C . ASP B 1 233 ? 1.064 31.888 6.663 1.00 33.02 254 ASP B C 1
ATOM 3670 O O . ASP B 1 233 ? 0.420 31.853 7.719 1.00 32.14 254 ASP B O 1
ATOM 3679 N N . VAL B 1 234 ? 0.889 30.993 5.668 1.00 29.76 255 VAL B N 1
ATOM 3680 C CA . VAL B 1 234 ? -0.083 29.883 5.729 1.00 28.50 255 VAL B CA 1
ATOM 3681 C C . VAL B 1 234 ? 0.155 29.023 6.977 1.00 33.79 255 VAL B C 1
ATOM 3682 O O . VAL B 1 234 ? -0.817 28.637 7.632 1.00 33.42 255 VAL B O 1
ATOM 3686 N N . ASN B 1 235 ? 1.429 28.791 7.338 1.00 32.22 256 ASN B N 1
ATOM 3687 C CA . ASN B 1 235 ? 1.793 27.951 8.488 1.00 34.63 256 ASN B CA 1
ATOM 3688 C C . ASN B 1 235 ? 1.433 28.620 9.850 1.00 41.62 256 ASN B C 1
ATOM 3689 O O . ASN B 1 235 ? 1.400 27.931 10.870 1.00 43.55 256 ASN B O 1
ATOM 3694 N N . SER B 1 236 ? 1.086 29.914 9.862 1.00 37.64 257 SER B N 1
ATOM 3695 C CA . SER B 1 236 ? 0.697 30.567 11.117 1.00 39.02 257 SER B CA 1
ATOM 3696 C C . SER B 1 236 ? -0.764 30.208 11.512 1.00 43.18 257 SER B C 1
ATOM 3697 O O . SER B 1 236 ? -1.145 30.425 12.665 1.00 44.98 257 SER B O 1
ATOM 3700 N N . ALA B 1 237 ? -1.557 29.633 10.580 1.00 36.97 258 ALA B N 1
ATOM 3701 C CA . ALA B 1 237 ? -2.932 29.226 10.874 1.00 36.06 258 ALA B CA 1
ATOM 3702 C C . ALA B 1 237 ? -2.936 27.941 11.673 1.00 41.88 258 ALA B C 1
ATOM 3703 O O . ALA B 1 237 ? -2.102 27.056 11.425 1.00 41.14 258 ALA B O 1
ATOM 3705 N N . ALA B 1 238 ? -3.897 27.825 12.607 1.00 39.26 259 ALA B N 1
ATOM 3706 C CA . ALA B 1 238 ? -4.060 26.663 13.480 1.00 40.51 259 ALA B CA 1
ATOM 3707 C C . ALA B 1 238 ? -4.371 25.408 12.688 1.00 44.31 259 ALA B C 1
ATOM 3708 O O . ALA B 1 238 ? -3.803 24.349 12.973 1.00 46.07 259 ALA B O 1
ATOM 3710 N N . GLN B 1 239 ? -5.250 25.523 11.678 1.00 39.35 260 GLN B N 1
ATOM 3711 C CA . GLN B 1 239 ? -5.691 24.370 10.895 1.00 37.73 260 GLN B CA 1
ATOM 3712 C C . GLN B 1 239 ? -4.768 23.997 9.726 1.00 40.51 260 GLN B C 1
ATOM 3713 O O . GLN B 1 239 ? -4.999 22.948 9.119 1.00 40.84 260 GLN B O 1
ATOM 3719 N N . SER B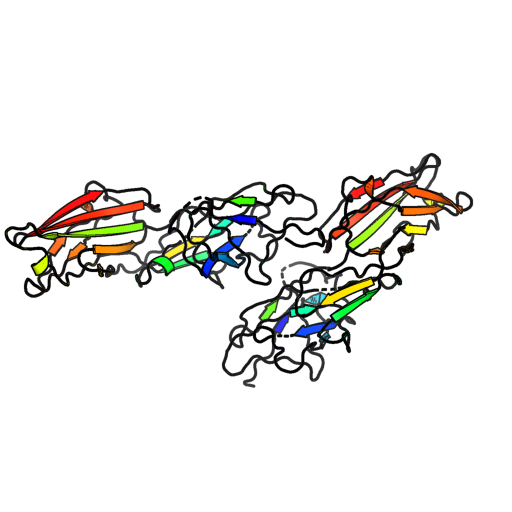 1 240 ? -3.753 24.811 9.378 1.00 34.45 261 SER B N 1
ATOM 3720 C CA . SER B 1 240 ? -2.983 24.437 8.190 1.00 32.10 261 SER B CA 1
ATOM 3721 C C . SER B 1 240 ? -1.452 24.467 8.349 1.00 35.64 261 SER B C 1
ATOM 3722 O O . SER B 1 240 ? -0.755 25.197 7.642 1.00 34.03 261 SER B O 1
ATOM 3725 N N . LYS B 1 241 ? -0.931 23.576 9.207 1.00 33.32 262 LYS B N 1
ATOM 3726 C CA . LYS B 1 241 ? 0.511 23.370 9.366 1.00 33.98 262 LYS B CA 1
ATOM 3727 C C . LYS B 1 241 ? 0.979 22.488 8.196 1.00 35.67 262 LYS B C 1
ATOM 3728 O O . LYS B 1 241 ? 2.137 22.522 7.777 1.00 35.94 262 LYS B O 1
ATOM 3734 N N . ALA B 1 242 ? 0.019 21.777 7.624 1.00 30.76 263 ALA B N 1
ATOM 3735 C CA . ALA B 1 242 ? 0.160 20.902 6.472 1.00 29.32 263 ALA B CA 1
ATOM 3736 C C . ALA B 1 242 ? -1.060 21.032 5.587 1.00 29.36 263 ALA B C 1
ATOM 3737 O O . ALA B 1 242 ? -2.112 21.459 6.065 1.00 28.55 263 ALA B O 1
ATOM 3739 N N . PHE B 1 243 ? -0.945 20.618 4.311 1.00 24.32 264 PHE B N 1
ATOM 3740 C CA . PHE B 1 243 ? -2.097 20.551 3.417 1.00 22.34 264 PHE B CA 1
ATOM 3741 C C . PHE B 1 243 ? -2.403 19.069 3.201 1.00 25.11 264 PHE B C 1
ATOM 3742 O O . PHE B 1 243 ? -1.607 18.360 2.568 1.00 22.84 264 PHE B O 1
ATOM 3750 N N . VAL B 1 244 ? -3.522 18.586 3.773 1.00 23.53 265 VAL B N 1
ATOM 3751 C CA . VAL B 1 244 ? -3.886 17.163 3.734 1.00 22.84 265 VAL B CA 1
ATOM 3752 C C . VAL B 1 244 ? -4.768 16.867 2.531 1.00 23.68 265 VAL B C 1
ATOM 3753 O O . VAL B 1 244 ? -5.797 17.521 2.352 1.00 22.38 265 VAL B O 1
ATOM 3757 N N . ALA B 1 245 ? -4.400 15.830 1.730 1.00 20.63 266 ALA B N 1
ATOM 3758 C CA . ALA B 1 245 ? -5.178 15.427 0.556 1.00 20.27 266 ALA B CA 1
ATOM 3759 C C . ALA B 1 245 ? -6.640 15.213 0.933 1.00 22.26 266 ALA B C 1
ATOM 3760 O O . ALA B 1 245 ? -6.934 14.668 2.002 1.00 22.18 266 ALA B O 1
ATOM 3762 N N . GLY B 1 246 ? -7.527 15.608 0.042 1.00 19.34 267 GLY B N 1
ATOM 3763 C CA . GLY B 1 246 ? -8.963 15.418 0.210 1.00 20.08 267 GLY B CA 1
ATOM 3764 C C . GLY B 1 246 ? -9.622 16.360 1.195 1.00 24.82 267 GLY B C 1
ATOM 3765 O O . GLY B 1 246 ? -10.775 16.140 1.570 1.00 26.06 267 GLY B O 1
ATOM 3766 N N . SER B 1 247 ? -8.918 17.432 1.567 1.00 21.32 268 SER B N 1
ATOM 3767 C CA . SER B 1 247 ? -9.423 18.436 2.503 1.00 20.96 268 SER B CA 1
ATOM 3768 C C . SER B 1 247 ? -9.685 19.770 1.824 1.00 23.64 268 SER B C 1
ATOM 3769 O O . SER B 1 247 ? -9.086 20.079 0.798 1.00 22.73 268 SER B O 1
ATOM 3772 N N . LYS B 1 248 ? -10.569 20.568 2.441 1.00 22.06 269 LYS B N 1
ATOM 3773 C CA . LYS B 1 248 ? -10.886 21.928 2.031 1.00 21.02 269 LYS B CA 1
ATOM 3774 C C . LYS B 1 248 ? -10.463 22.851 3.180 1.00 24.40 269 LYS B C 1
ATOM 3775 O O . LYS B 1 248 ? -10.880 22.635 4.322 1.00 24.62 269 LYS B O 1
ATOM 3781 N N . TYR B 1 249 ? -9.588 23.820 2.894 1.00 21.09 270 TYR B N 1
ATOM 3782 C CA . TYR B 1 249 ? -9.104 24.809 3.868 1.00 20.66 270 TYR B CA 1
ATOM 3783 C C . TYR B 1 249 ? -9.851 26.086 3.599 1.00 25.61 270 TYR B C 1
ATOM 3784 O O . TYR B 1 249 ? -9.815 26.604 2.481 1.00 23.97 270 TYR B O 1
ATOM 3793 N N . LEU B 1 250 ? -10.622 26.528 4.592 1.00 22.97 271 LEU B N 1
ATOM 3794 C CA . LEU B 1 250 ? -11.443 27.722 4.470 1.00 23.63 271 LEU B CA 1
ATOM 3795 C C . LEU B 1 250 ? -10.797 28.835 5.246 1.00 25.97 271 LEU B C 1
ATOM 3796 O O . LEU B 1 250 ? -10.556 28.677 6.446 1.00 27.55 271 LEU B O 1
ATOM 3801 N N . TYR B 1 251 ? -10.447 29.928 4.556 1.00 22.52 272 TYR B N 1
ATOM 3802 C CA . TYR B 1 251 ? -9.841 31.072 5.222 1.00 22.56 272 TYR B CA 1
ATOM 3803 C C . TYR B 1 251 ? -10.731 32.283 5.103 1.00 25.42 272 TYR B C 1
ATOM 3804 O O . TYR B 1 251 ? -11.201 32.593 4.006 1.00 22.36 272 TYR B O 1
ATOM 3813 N N . THR B 1 252 ? -10.936 32.992 6.224 1.00 23.39 273 THR B N 1
ATOM 3814 C CA . THR B 1 252 ? -11.620 34.286 6.219 1.00 24.26 273 THR B CA 1
ATOM 3815 C C . THR B 1 252 ? -10.543 35.323 6.492 1.00 27.79 273 THR B C 1
ATOM 3816 O O . THR B 1 252 ? -9.909 35.302 7.546 1.00 27.57 273 THR B O 1
ATOM 3820 N N . ILE B 1 253 ? -10.324 36.213 5.523 1.00 24.99 274 ILE B N 1
ATOM 3821 C CA . ILE B 1 253 ? -9.293 37.236 5.605 1.00 24.03 274 ILE B CA 1
ATOM 3822 C C . ILE B 1 253 ? -9.929 38.589 5.915 1.00 25.98 274 ILE B C 1
ATOM 3823 O O . ILE B 1 253 ? -10.748 39.056 5.133 1.00 26.82 274 ILE B O 1
ATOM 3828 N N . THR B 1 254 ? -9.538 39.216 7.018 1.00 22.81 275 THR B N 1
ATOM 3829 C CA . THR B 1 254 ? -10.012 40.558 7.332 1.00 22.63 275 THR B CA 1
ATOM 3830 C C . THR B 1 254 ? -8.871 41.515 7.058 1.00 26.19 275 THR B C 1
ATOM 3831 O O . THR B 1 254 ? -7.824 41.423 7.700 1.00 26.60 275 THR B O 1
ATOM 3835 N N . ILE B 1 255 ? -9.082 42.453 6.138 1.00 21.37 276 ILE B N 1
ATOM 3836 C CA . ILE B 1 255 ? -8.042 43.394 5.771 1.00 22.36 276 ILE B CA 1
ATOM 3837 C C . ILE B 1 255 ? -8.285 44.772 6.385 1.00 28.43 276 ILE B C 1
ATOM 3838 O O . ILE B 1 255 ? -9.381 45.341 6.292 1.00 26.55 276 ILE B O 1
ATOM 3843 N N . SER B 1 256 ? -7.215 45.303 7.006 1.00 27.74 277 SER B N 1
ATOM 3844 C CA A SER B 1 256 ? -7.172 46.649 7.591 0.50 28.76 277 SER B CA 1
ATOM 3845 C CA B SER B 1 256 ? -7.154 46.643 7.607 0.50 28.43 277 SER B CA 1
ATOM 3846 C C . SER B 1 256 ? -5.954 47.367 7.026 1.00 32.68 277 SER B C 1
ATOM 3847 O O . SER B 1 256 ? -5.074 46.714 6.438 1.00 31.41 277 SER B O 1
ATOM 3852 N N . LYS B 1 257 ? -5.864 48.672 7.212 1.00 32.47 278 LYS B N 1
ATOM 3853 C CA . LYS B 1 257 ? -4.680 49.410 6.761 1.00 33.35 278 LYS B CA 1
ATOM 3854 C C . LYS B 1 257 ? -3.449 48.943 7.584 1.00 38.97 278 LYS B C 1
ATOM 3855 O O . LYS B 1 257 ? -2.333 48.910 7.075 1.00 40.19 278 LYS B O 1
ATOM 3861 N N . ALA B 1 258 ? -3.687 48.518 8.835 1.00 36.19 279 ALA B N 1
ATOM 3862 C CA . ALA B 1 258 ? -2.666 48.024 9.752 1.00 37.50 279 ALA B CA 1
ATOM 3863 C C . ALA B 1 258 ? -2.175 46.618 9.395 1.00 41.78 279 ALA B C 1
ATOM 3864 O O . ALA B 1 258 ? -1.137 46.201 9.910 1.00 44.04 279 ALA B O 1
ATOM 3866 N N . GLY B 1 259 ? -2.909 45.895 8.540 1.00 36.65 280 GLY B N 1
ATOM 3867 C CA . GLY B 1 259 ? -2.555 44.539 8.135 1.00 34.81 280 GLY B CA 1
ATOM 3868 C C . GLY B 1 259 ? -3.734 43.585 8.039 1.00 35.21 280 GLY B C 1
ATOM 3869 O O . GLY B 1 259 ? -4.893 44.002 8.152 1.00 35.16 280 GLY B O 1
ATOM 3870 N N . VAL B 1 260 ? -3.448 42.311 7.821 1.00 30.35 281 VAL B N 1
ATOM 3871 C CA . VAL B 1 260 ? -4.478 41.295 7.661 1.00 29.14 281 VAL B CA 1
ATOM 3872 C C . VAL B 1 260 ? -4.528 40.369 8.872 1.00 32.63 281 VAL B C 1
ATOM 3873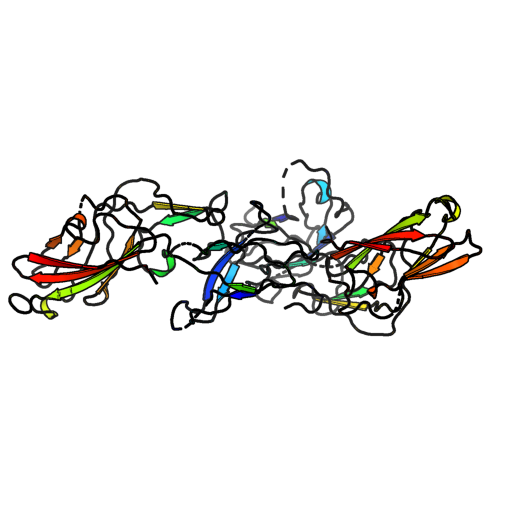 O O . VAL B 1 260 ? -3.525 40.181 9.585 1.00 34.98 281 VAL B O 1
ATOM 3877 N N . GLU B 1 261 ? -5.707 39.791 9.081 1.00 26.03 282 GLU B N 1
ATOM 3878 C CA A GLU B 1 261 ? -5.996 38.781 10.108 0.70 26.67 282 GLU B CA 1
ATOM 3879 C CA B GLU B 1 261 ? -5.915 38.769 10.103 0.30 26.06 282 GLU B CA 1
ATOM 3880 C C . GLU B 1 261 ? -6.741 37.672 9.463 1.00 29.35 282 GLU B C 1
ATOM 3881 O O . GLU B 1 261 ? -7.575 37.943 8.598 1.00 26.83 282 GLU B O 1
ATOM 3892 N N . VAL B 1 262 ? -6.446 36.438 9.842 1.00 27.09 283 VAL B N 1
ATOM 3893 C CA . VAL B 1 262 ? -7.080 35.292 9.210 1.00 26.66 283 VAL B CA 1
ATOM 3894 C C . VAL B 1 262 ? -7.628 34.307 10.223 1.00 31.18 283 VAL B C 1
ATOM 3895 O O . VAL B 1 262 ? -6.970 34.010 11.220 1.00 30.99 283 VAL B O 1
ATOM 3899 N N . SER B 1 263 ? -8.839 33.799 9.950 1.00 27.58 284 SER B N 1
ATOM 3900 C CA . SER B 1 263 ? -9.464 32.719 10.693 1.00 28.27 284 SER B CA 1
ATOM 3901 C C . SER B 1 263 ? -9.466 31.538 9.752 1.00 31.22 284 SER B C 1
ATOM 3902 O O . SER B 1 263 ? -9.680 31.730 8.553 1.00 28.75 284 SER B O 1
ATOM 3905 N N . SER B 1 264 ? -9.164 30.339 10.257 1.00 28.31 285 SER B N 1
ATOM 3906 C CA . SER B 1 264 ? -9.104 29.178 9.382 1.00 27.92 285 SER B CA 1
ATOM 3907 C C . SER B 1 264 ? -9.957 28.030 9.889 1.00 32.63 285 SER B C 1
ATOM 3908 O O . SER B 1 264 ? -10.147 27.861 11.099 1.00 33.30 285 SER B O 1
ATOM 3911 N N . LYS B 1 265 ? -10.422 27.205 8.952 1.00 27.72 286 LYS B N 1
ATOM 3912 C CA . LYS B 1 265 ? -11.181 25.984 9.203 1.00 28.15 286 LYS B CA 1
ATOM 3913 C C . LYS B 1 265 ? -10.733 24.964 8.197 1.00 29.47 286 LYS B C 1
ATOM 3914 O O . LYS B 1 265 ? -10.445 25.331 7.055 1.00 26.86 286 LYS B O 1
ATOM 3920 N N . VAL B 1 266 ? -10.683 23.683 8.599 1.00 27.14 287 VAL B N 1
ATOM 3921 C CA . VAL B 1 266 ? -10.388 22.599 7.674 1.00 26.75 287 VAL B CA 1
ATOM 3922 C C . VAL B 1 266 ? -11.584 21.660 7.731 1.00 30.53 287 VAL B C 1
ATOM 3923 O O . VAL B 1 266 ? -12.140 21.427 8.811 1.00 30.12 287 VAL B O 1
ATOM 3927 N N . GLU B 1 267 ? -12.012 21.174 6.563 1.00 27.52 288 GLU B N 1
ATOM 3928 C CA A GLU B 1 267 ? -13.167 20.297 6.422 0.50 27.00 288 GLU B CA 1
ATOM 3929 C CA B GLU B 1 267 ? -13.114 20.225 6.520 0.50 26.87 288 GLU B CA 1
ATOM 3930 C C . GLU B 1 267 ? -12.869 19.205 5.425 1.00 29.82 288 GLU B C 1
ATOM 3931 O O . GLU B 1 267 ? -11.995 19.403 4.563 1.00 27.09 288 GLU B O 1
ATOM 3942 N N . ASP B 1 268 ? -13.646 18.115 5.468 1.00 26.94 289 ASP B N 1
ATOM 3943 C CA . ASP B 1 268 ? -13.583 17.077 4.459 1.00 27.11 289 ASP B CA 1
ATOM 3944 C C . ASP B 1 268 ? -14.070 17.740 3.184 1.00 30.28 289 ASP B C 1
ATOM 3945 O O . ASP B 1 268 ? -15.067 18.471 3.220 1.00 31.00 289 ASP B O 1
ATOM 3950 N N . TRP B 1 269 ? -13.340 17.582 2.091 1.00 26.14 290 TRP B N 1
ATOM 3951 C CA . TRP B 1 269 ? -13.751 18.215 0.858 1.00 25.70 290 TRP B CA 1
ATOM 3952 C C . TRP B 1 269 ? -14.870 17.362 0.230 1.00 36.22 290 TRP B C 1
ATOM 3953 O O . TRP B 1 269 ? -14.628 16.249 -0.230 1.00 35.68 290 TRP B O 1
ATOM 3964 N N . THR B 1 270 ? -16.109 17.881 0.335 1.00 37.92 291 THR B N 1
ATOM 3965 C CA . THR B 1 270 ? -17.370 17.296 -0.157 1.00 72.53 291 THR B CA 1
ATOM 3966 C C . THR B 1 270 ? -18.260 18.408 -0.729 1.00 115.90 291 THR B C 1
ATOM 3967 O O . THR B 1 270 ? -19.282 18.140 -1.361 1.00 84.52 291 THR B O 1
#

Organism: Bacteroides uniformis (strain ATCC 8492 / DSM 6597 / CCUG 4942 / CIP 103695 / JCM 5828 / KCTC 5204 / NCTC 13054 / VPI 0061) (NCBI:txid411479)

InterPro domains:
  IPR025049 Fimbrillin-like 1 [PF13149] (46-290)
  IPR042278 Fimbrillin-like 1, N-terminal [G3DSA:2.60.40.2620] (22-162)

Sequence (507 aa):
QPTDGRVALEATSGDKTWEAGDAIGIYLNGDATDGNGNRRKYTTAQTAENGSFTTAAEGQQTIYFPVDASQQRDFVAYYPYREETLADDGNVYTVDVSSVQTPQKDIDLGAAKVEGKDKTDPKVAFVFTHKLVKLDITIKADGTSLTDADLAGTTVSISNQQTAATYNVVTGGDATVTTGTTKKEIVLLHHTDGLKAEGIVLPAASTAGALTFTTVPGLEGQAFHWDVNSAAQSKAFVAGSKYLYTITISKAGVEVSSKVEEDWTDGRVALEATSGTRAYDKTWEAGDAIGIYLNGDATTDDGGNNGNRRKYTTAQTAENGSSFTAAEEGQTIYFPVVDASQQRDFVAYYPYRETLADDGGNNVYTVDVSSVQTPQKDDIDLGAAKVEGKDKTDPKVAFVFTHKLVKLDITIKADGTSLTDADLAGTTVSISNQQTAATYNVVTGGDATVTTGTTTKEIVLLHHTDGLKAEEGIVLPAASTAGALTFTVPGLEGQAFHWDDVNSAAQSKAFVAGSKYLYTITISSKAGVEEVSSKVEEDWT

Foldseek 3Di:
DDPVPWFWAWEWQCQQQDAAFQWKFKFWDPLDTDPDGGFIWTFHHRDNRTTTHGDPPRIDTFPPVFWWIKMKMKPDRDPDAPPQQKHKAFFQDWPPVRNRFIIWPMGTGDTRVHNYDHTHDFTQWEKEKEAEAEPCPQDHLVQQWPKWKKAWFAQGIWMDRHSVDDHIGGDDDGGGIHTFDDDRRMTMGIGGWFPAQPDWMWIQGVSVVRDIATDRQCVAPAPRTGDTQKYKYWYWYQHPVGIDIHIDIDRND/DLWFWAWEFQAVPAFDPLDDQAFWKFKAWDPLDGPPDGGFIWTCNCCRPGGTTHGDPPRIDTFDSVFWFIKMKMKPRRDPDAPDQQKHKAFFLDWPPVRVRFIIFPMGTGDGSVHNYDNTHDFTQWEKEKEAEAEPCPQDHLVQQWPKWKKAWFAQGIWMARRSVDDHIGGDDDGGGIHTFDDDRRMTMGIGGWFPAQADWMWIQGVSVVRDIATDRQCVAPPPRTGDTQKYKYWYWYQHPVGIDIHIDIDGND